Protein AF-0000000085151769 (afdb_homodimer)

Nearest PDB structures (foldseek):
  4fgs-assembly1_D  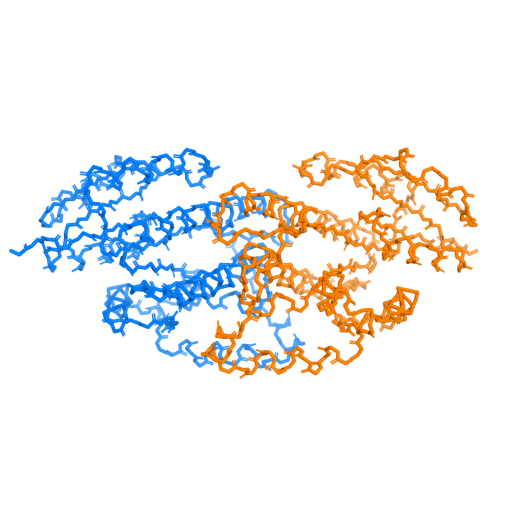TM=8.371E-01  e=8.911E-12  Rhizobium etli CFN 42
  1uls-assembly1_C  TM=8.482E-01  e=3.510E-11  Thermus thermophilus
  1uls-assembly2_F  TM=8.445E-01  e=2.912E-11  Thermus thermophilus
  4bms-assembly1_C  TM=8.336E-01  e=2.132E-11  Ralstonia sp. DSMZ 6428
  4fgs-assembly1_A  TM=8.106E-01  e=2.736E-11  Rhizobium etli CFN 42

Secondary structure (DSSP, 8-state):
-PPPEEEEESTTSHHHHHHHHHHHHTT-EEEEEES-GGGGHHHHHHSSS-EEEEE--TT-HHHHHHHHHHHHHHTT--SEEEE--------TT--HHHHHHHIIIIIIIHHHHHHHHHHHHHHHT-EEEEEEEEGGGGS--SSHHHHHHHHHHHHHHHHHHHHHHHHT-SEEEEEEEE---HHHHHTT-TTSS--HHHHHHHHHHHHHTT-SEEEESTHHHHHHHHHHHS-HHHHHTS---------/-PPPEEEEESTTSHHHHHHHHHHHHTT-EEEEEES-GGGGHHHHHHSSS-EEEEE--TT-HHHHHHHHHHHHHHTT--SEEEE--------TT--HHHHHHHIIIIIIIHHHHHHHHHHHHHHHT-EEEEEEEEGGGGS--SSHHHHHHHHHHHHHHHHHHHHHHHHT-SEEEEEEEE-S-HHHHHTT-TTSS--HHHHHHHHHHHHHTT-SEEEESTHHHHHHHHHHHS-HHHHHTS---------

Foldseek 3Di:
DDAAEEEEAACPDPLNLLLVQVCLVVQHAYEYEEQDQVSCVVSQVVGHHHYHYFYAPLLDLVVRLVRVVVVCVVVVHHAYYEYEWFDDDADQVPDVVLLVVRCSRLPVSLLSNVVSNLVVCVVVQAHEYEYEAALLCLDADRSGNNNVSRVNNLVSLVVSQVVCVVSVGHYFYAYEYEYCPVVCVLVVVVPPDPDSNVQSVQVVVCVVVRHRYHYPPPVVVVVSVCQNPDDPVVVVPDPPDDRPPPD/DDAAEEEEAACPDPLNLLLVQVCLVVQHAYEYEEQDQVVCVVSQVVGHHHYHYFYAPLLDLVVRLVRVVVVCVVVVHHAYYEYEWFDFDADQVPDVVLLVVRCSRLPVSLLSNVVSNLVVCVVVQAHEYEYEAALLCLDADRRGNNNVSRVNNLVSLVVSQVVCVVVVGHYFYAYEYEYCPVVCVLVVVVPPDDDSNVQSVQVVVCVVVRHRYHYPPPVVVVVSVCQNVDDPVVVVPDPPDDRPPPD

Structure (mmCIF, N/CA/C/O backbone):
data_AF-0000000085151769-model_v1
#
loop_
_entity.id
_entity.type
_entity.pdbx_description
1 polymer 'Short chain dehydrogenase family protein'
#
loop_
_atom_site.group_PDB
_atom_site.id
_atom_site.type_symbol
_atom_site.label_atom_id
_atom_site.label_alt_id
_atom_site.label_comp_id
_atom_site.label_asym_id
_atom_site.label_entity_id
_atom_site.label_seq_id
_atom_site.pdbx_PDB_ins_code
_atom_site.Cartn_x
_atom_site.Cartn_y
_atom_site.Cartn_z
_atom_site.occupancy
_atom_site.B_iso_or_equiv
_atom_site.auth_seq_id
_atom_site.auth_comp_id
_atom_site.auth_asym_id
_atom_site.auth_atom_id
_atom_site.pdbx_PDB_model_num
ATOM 1 N N . MET A 1 1 ? 2.775 38.281 17.109 1 45.44 1 MET A N 1
ATOM 2 C CA . MET A 1 1 ? 3.145 36.875 17.078 1 45.44 1 MET A CA 1
ATOM 3 C C . MET A 1 1 ? 2.615 36.219 15.812 1 45.44 1 MET A C 1
ATOM 5 O O . MET A 1 1 ? 1.512 36.5 15.359 1 45.44 1 MET A O 1
ATOM 9 N N . SER A 1 2 ? 3.465 35.719 14.891 1 67.25 2 SER A N 1
ATOM 10 C CA . SER A 1 2 ? 3.008 35.25 13.578 1 67.25 2 SER A CA 1
ATOM 11 C C . SER A 1 2 ? 1.945 34.188 13.719 1 67.25 2 SER A C 1
ATOM 13 O O . SER A 1 2 ? 2.01 33.344 14.625 1 67.25 2 SER A O 1
ATOM 15 N N . THR A 1 3 ? 0.781 34.344 13.156 1 88.62 3 THR A N 1
ATOM 16 C CA . THR A 1 3 ? -0.359 33.438 13.172 1 88.62 3 THR A CA 1
ATOM 17 C C . THR A 1 3 ? 0.033 32.094 12.625 1 88.62 3 THR A C 1
ATOM 19 O O . THR A 1 3 ? 0.742 31.984 11.625 1 88.62 3 THR A O 1
ATOM 22 N N . ALA A 1 4 ? -0.249 31.078 13.469 1 94.62 4 ALA A N 1
ATOM 23 C CA . ALA A 1 4 ? 0.002 29.719 13.008 1 94.62 4 ALA A CA 1
ATOM 24 C C . ALA A 1 4 ? -0.891 29.375 11.82 1 94.62 4 ALA A C 1
ATOM 26 O O . ALA A 1 4 ? -2.041 29.812 11.75 1 94.62 4 ALA A O 1
ATOM 27 N N . THR A 1 5 ? -0.357 28.688 10.828 1 98.19 5 THR A N 1
ATOM 28 C CA . THR A 1 5 ? -1.094 28.266 9.648 1 98.19 5 THR A CA 1
ATOM 29 C C . THR A 1 5 ? -1.241 26.75 9.617 1 98.19 5 THR A C 1
ATOM 31 O O . THR A 1 5 ? -0.276 26.016 9.859 1 98.19 5 THR A O 1
ATOM 34 N N . ALA A 1 6 ? -2.477 26.281 9.375 1 98.69 6 ALA A N 1
ATOM 35 C CA . ALA A 1 6 ? -2.752 24.859 9.188 1 98.69 6 ALA A CA 1
ATOM 36 C C . ALA A 1 6 ? -3.363 24.594 7.809 1 98.69 6 ALA A C 1
ATOM 38 O O . ALA A 1 6 ? -4.23 25.344 7.359 1 98.69 6 ALA A O 1
ATOM 39 N N . MET A 1 7 ? -2.859 23.609 7.129 1 98.81 7 MET A N 1
ATOM 40 C CA . MET A 1 7 ? -3.441 23.125 5.879 1 98.81 7 MET A CA 1
ATOM 41 C C . MET A 1 7 ? -4.203 21.828 6.098 1 98.81 7 MET A C 1
ATOM 43 O O . MET A 1 7 ? -3.746 20.953 6.836 1 98.81 7 MET A O 1
ATOM 47 N N . ILE A 1 8 ? -5.387 21.719 5.535 1 98.62 8 ILE A N 1
ATOM 48 C CA . ILE A 1 8 ? -6.148 20.469 5.555 1 98.62 8 ILE A CA 1
ATOM 49 C C . ILE A 1 8 ? -6.406 20 4.125 1 98.62 8 ILE A C 1
ATOM 51 O O . ILE A 1 8 ? -7.129 20.656 3.371 1 98.62 8 ILE A O 1
ATOM 55 N N . ILE A 1 9 ? -5.723 18.922 3.777 1 98.12 9 ILE A N 1
ATOM 56 C CA . ILE A 1 9 ? -5.902 18.281 2.482 1 98.12 9 ILE A CA 1
ATOM 57 C C . ILE A 1 9 ? -7.059 17.281 2.561 1 98.12 9 ILE A C 1
ATOM 59 O O . ILE A 1 9 ? -6.988 16.297 3.299 1 98.12 9 ILE A O 1
ATOM 63 N N . GLY A 1 10 ? -8.133 17.453 1.732 1 95.88 10 GLY A N 1
ATOM 64 C CA . GLY A 1 10 ? -9.359 16.703 1.899 1 95.88 10 GLY A CA 1
ATOM 65 C C . GLY A 1 10 ? -10.273 17.281 2.967 1 95.88 10 GLY A C 1
ATOM 66 O O . GLY A 1 10 ? -10.648 16.578 3.914 1 95.88 10 GLY A O 1
ATOM 67 N N . ALA A 1 11 ? -10.781 18.531 2.771 1 95.56 11 ALA A N 1
ATOM 68 C CA . ALA A 1 11 ? -11.461 19.281 3.814 1 95.56 11 ALA A CA 1
ATOM 69 C C . ALA A 1 11 ? -12.977 19.094 3.736 1 95.56 11 ALA A C 1
ATOM 71 O O . ALA A 1 11 ? -13.727 19.672 4.523 1 95.56 11 ALA A O 1
ATOM 72 N N . SER A 1 12 ? -13.422 18.219 2.867 1 92.56 12 SER A N 1
ATOM 73 C CA . SER A 1 12 ? -14.859 18.078 2.637 1 92.56 12 SER A CA 1
ATOM 74 C C . SER A 1 12 ? -15.5 17.156 3.668 1 92.56 12 SER A C 1
ATOM 76 O O . SER A 1 12 ? -16.719 17.203 3.865 1 92.56 12 SER A O 1
ATOM 78 N N . SER A 1 13 ? -14.695 16.328 4.316 1 91.25 13 SER A N 1
ATOM 79 C CA . SER A 1 13 ? -15.273 15.367 5.246 1 91.25 13 SER A CA 1
ATOM 80 C C . SER A 1 13 ? -15.758 16.047 6.52 1 91.25 13 SER A C 1
ATOM 82 O O . SER A 1 13 ? -15.273 17.125 6.879 1 91.25 13 SER A O 1
ATOM 84 N N . GLN A 1 14 ? -16.672 15.422 7.227 1 91.31 14 GLN A N 1
ATOM 85 C CA . GLN A 1 14 ? -17.188 15.945 8.492 1 91.31 14 GLN A CA 1
ATOM 86 C C . GLN A 1 14 ? -16.062 16.078 9.523 1 91.31 14 GLN A C 1
ATOM 88 O O . GLN A 1 14 ? -16.031 17.031 10.289 1 91.31 14 GLN A O 1
ATOM 93 N N . LEU A 1 15 ? -15.188 15.133 9.5 1 92.62 15 LEU A N 1
ATOM 94 C CA . LEU A 1 15 ? -14.07 15.18 10.438 1 92.62 15 LEU A CA 1
ATOM 95 C C . LEU A 1 15 ? -13.156 16.359 10.133 1 92.62 15 LEU A C 1
ATOM 97 O O . LEU A 1 15 ? -12.766 17.109 11.047 1 92.62 15 LEU A O 1
ATOM 101 N N . SER A 1 16 ? -12.875 16.562 8.891 1 96.62 16 SER A N 1
ATOM 102 C CA . SER A 1 16 ? -12.008 17.672 8.5 1 96.62 16 SER A CA 1
ATOM 103 C C . SER A 1 16 ? -12.633 19.016 8.859 1 96.62 16 SER A C 1
ATOM 105 O O . SER A 1 16 ? -11.93 19.938 9.297 1 96.62 16 SER A O 1
ATOM 107 N N . GLN A 1 17 ? -13.914 19.078 8.68 1 96.62 17 GLN A N 1
ATOM 108 C CA . GLN A 1 17 ? -14.594 20.328 9 1 96.62 17 GLN A CA 1
ATOM 109 C C . GLN A 1 17 ? -14.625 20.562 10.508 1 96.62 17 GLN A C 1
ATOM 111 O O . GLN A 1 17 ? -14.508 21.703 10.969 1 96.62 17 GLN A O 1
ATOM 116 N N . ALA A 1 18 ? -14.773 19.5 11.281 1 96.5 18 ALA A N 1
ATOM 117 C CA . ALA A 1 18 ? -14.703 19.609 12.742 1 96.5 18 ALA A CA 1
ATOM 118 C C . ALA A 1 18 ? -13.312 20.062 13.18 1 96.5 18 ALA A C 1
ATOM 120 O O . ALA A 1 18 ? -13.18 20.906 14.07 1 96.5 18 ALA A O 1
ATOM 121 N N . LEU A 1 19 ? -12.273 19.531 12.547 1 97.44 19 LEU A N 1
ATOM 122 C CA . LEU A 1 19 ? -10.898 19.938 12.82 1 97.44 19 LEU A CA 1
ATOM 123 C C . LEU A 1 19 ? -10.695 21.406 12.469 1 97.44 19 LEU A C 1
ATOM 125 O O . LEU A 1 19 ? -10.117 22.172 13.258 1 97.44 19 LEU A O 1
ATOM 129 N N . ALA A 1 20 ? -11.195 21.781 11.32 1 98.19 20 ALA A N 1
ATOM 130 C CA . ALA A 1 20 ? -11.078 23.156 10.859 1 98.19 20 ALA A CA 1
ATOM 131 C C . ALA A 1 20 ? -11.742 24.125 11.836 1 98.19 20 ALA A C 1
ATOM 133 O O . ALA A 1 20 ? -11.18 25.172 12.18 1 98.19 20 ALA A O 1
ATOM 134 N N . ARG A 1 21 ? -12.938 23.781 12.297 1 98.12 21 ARG A N 1
ATOM 135 C CA . ARG A 1 21 ? -13.672 24.625 13.242 1 98.12 21 ARG A CA 1
ATOM 136 C C . ARG A 1 21 ? -12.875 24.828 14.523 1 98.12 21 ARG A C 1
ATOM 138 O O . ARG A 1 21 ? -12.7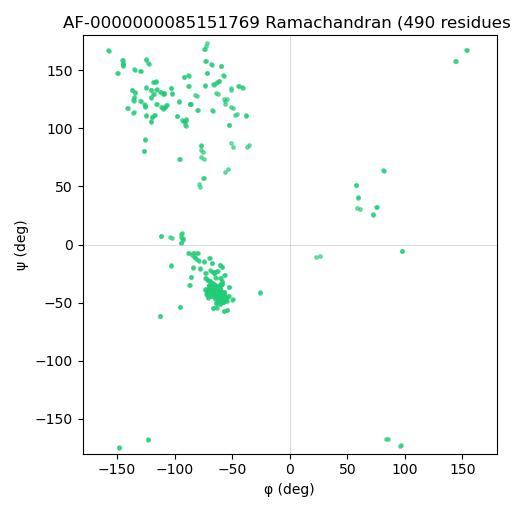66 25.969 15.008 1 98.12 21 ARG A O 1
ATOM 145 N N . GLN A 1 22 ? -12.344 23.797 15 1 98 22 GLN A N 1
ATOM 146 C CA . GLN A 1 22 ? -11.633 23.859 16.266 1 98 22 GLN A CA 1
ATOM 147 C C . GLN A 1 22 ? -10.32 24.625 16.125 1 98 22 GLN A C 1
ATOM 149 O O . GLN A 1 22 ? -9.953 25.406 17.016 1 98 22 GLN A O 1
ATOM 154 N N . LEU A 1 23 ? -9.617 24.453 15.039 1 98.12 23 LEU A N 1
ATOM 155 C CA . LEU A 1 23 ? -8.375 25.172 14.789 1 98.12 23 LEU A CA 1
ATOM 156 C C . LEU A 1 23 ? -8.641 26.656 14.578 1 98.12 23 LEU A C 1
ATOM 158 O O . LEU A 1 23 ? -7.906 27.516 15.086 1 98.12 23 LEU A O 1
ATOM 162 N N . SER A 1 24 ? -9.703 26.906 13.812 1 97.81 24 SER A N 1
ATOM 163 C CA . SER A 1 24 ? -10.094 28.297 13.57 1 97.81 24 SER A CA 1
ATOM 164 C C . SER A 1 24 ? -10.438 29.016 14.875 1 97.81 24 SER A C 1
ATOM 166 O O . SER A 1 24 ? -10.086 30.172 15.07 1 97.81 24 SER A O 1
ATOM 168 N N . ALA A 1 25 ? -11.094 28.312 15.742 1 96.69 25 ALA A N 1
ATOM 169 C CA . ALA A 1 25 ? -11.484 28.859 17.031 1 96.69 25 ALA A CA 1
ATOM 170 C C . ALA A 1 25 ? -10.258 29.219 17.875 1 96.69 25 ALA A C 1
ATOM 172 O O . ALA A 1 25 ? -10.328 30.078 18.75 1 96.69 25 ALA A O 1
ATOM 173 N N . GLN A 1 26 ? -9.164 28.609 17.578 1 95.81 26 GLN A N 1
ATOM 174 C CA . GLN A 1 26 ? -7.898 28.891 18.266 1 95.81 26 GLN A CA 1
ATOM 175 C C . GLN A 1 26 ? -7.082 29.938 17.516 1 95.81 26 GLN A C 1
ATOM 177 O O . GLN A 1 26 ? -5.887 30.094 17.766 1 95.81 26 GLN A O 1
ATOM 182 N N . GLN A 1 27 ? -7.684 30.562 16.516 1 95.69 27 GLN A N 1
ATOM 183 C CA . GLN A 1 27 ? -7.117 31.656 15.75 1 95.69 27 GLN A CA 1
ATOM 184 C C . GLN A 1 27 ? -6.004 31.172 14.828 1 95.69 27 GLN A C 1
ATOM 186 O O . GLN A 1 27 ? -5.02 31.891 14.602 1 95.69 27 GLN A O 1
ATOM 191 N N . VAL A 1 28 ? -6.047 29.938 14.438 1 97.12 28 VAL A N 1
ATOM 192 C CA . VAL A 1 28 ? -5.141 29.391 13.438 1 97.12 28 VAL A CA 1
ATOM 193 C C . VAL A 1 28 ? -5.648 29.734 12.039 1 97.12 28 VAL A C 1
ATOM 195 O O . VAL A 1 28 ? -6.836 29.578 11.75 1 97.12 28 VAL A O 1
ATOM 198 N N . SER A 1 29 ? -4.777 30.297 11.211 1 98.12 29 SER A N 1
ATOM 199 C CA . SER A 1 29 ? -5.133 30.516 9.805 1 98.12 29 SER A CA 1
ATOM 200 C C . SER A 1 29 ? -5.297 29.188 9.078 1 98.12 29 SER A C 1
ATOM 202 O O . SER A 1 29 ? -4.484 28.281 9.234 1 98.12 29 SER A O 1
ATOM 204 N N . LEU A 1 30 ? -6.371 29.094 8.211 1 98.56 30 LEU A N 1
ATOM 205 C CA . LEU A 1 30 ? -6.684 27.812 7.59 1 98.56 30 LEU A CA 1
ATOM 206 C C . LEU A 1 30 ? -6.52 27.875 6.074 1 98.56 30 LEU A C 1
ATOM 208 O O . LEU A 1 30 ? -6.922 28.859 5.453 1 98.56 30 LEU A O 1
ATOM 212 N N . VAL A 1 31 ? -5.852 26.891 5.539 1 98.75 31 VAL A N 1
ATOM 213 C CA . VAL A 1 31 ? -5.793 26.625 4.105 1 98.75 31 VAL A CA 1
ATOM 214 C C . VAL A 1 31 ? -6.426 25.266 3.799 1 98.75 31 VAL A C 1
ATOM 216 O O . VAL A 1 31 ? -5.852 24.219 4.117 1 98.75 31 VAL A O 1
ATOM 219 N N . LEU A 1 32 ? -7.586 25.297 3.123 1 98.62 32 LEU A N 1
ATOM 220 C CA . LEU A 1 32 ? -8.391 24.094 2.928 1 98.62 32 LEU A CA 1
ATOM 221 C C . LEU A 1 32 ? -8.352 23.641 1.47 1 98.62 32 LEU A C 1
ATOM 223 O O . LEU A 1 32 ? -8.531 24.453 0.561 1 98.62 32 LEU A O 1
ATOM 227 N N . PHE A 1 33 ? -8.086 22.391 1.271 1 98.56 33 PHE A N 1
ATOM 228 C CA . PHE A 1 33 ? -8.094 21.828 -0.069 1 98.56 33 PHE A CA 1
ATOM 229 C C . PHE A 1 33 ? -9.281 20.891 -0.251 1 98.56 33 PHE A C 1
ATOM 231 O O . PHE A 1 33 ? -9.492 19.984 0.56 1 98.56 33 PHE A O 1
ATOM 238 N N . VAL A 1 34 ? -10.047 21.062 -1.297 1 97.19 34 VAL A N 1
ATOM 239 C CA . VAL A 1 34 ? -11.18 20.203 -1.654 1 97.19 34 VAL A CA 1
ATOM 240 C C . VAL A 1 34 ? -11.281 20.094 -3.174 1 97.19 34 VAL A C 1
ATOM 242 O O . VAL A 1 34 ? -10.688 20.891 -3.902 1 97.19 34 VAL A O 1
ATOM 245 N N . ASN A 1 35 ? -11.953 19.047 -3.613 1 95.25 35 ASN A N 1
ATOM 246 C CA . ASN A 1 35 ? -12.117 18.844 -5.051 1 95.25 35 ASN A CA 1
ATOM 247 C C . ASN A 1 35 ? -12.766 20.062 -5.719 1 95.25 35 ASN A C 1
ATOM 249 O O . ASN A 1 35 ? -12.281 20.531 -6.75 1 95.25 35 ASN A O 1
ATOM 253 N N . ASP A 1 36 ? -13.859 20.516 -5.078 1 95.5 36 ASP A N 1
ATOM 254 C CA . ASP A 1 36 ? -14.594 21.688 -5.555 1 95.5 36 ASP A CA 1
ATOM 255 C C . ASP A 1 36 ? -14.625 22.797 -4.496 1 95.5 36 ASP A C 1
ATOM 257 O O . ASP A 1 36 ? -15.453 22.75 -3.586 1 95.5 36 ASP A O 1
ATOM 261 N N . PRO A 1 37 ? -13.836 23.812 -4.738 1 96.56 37 PRO A N 1
ATOM 262 C CA . PRO A 1 37 ? -13.75 24.859 -3.723 1 96.56 37 PRO A CA 1
ATOM 263 C C . PRO A 1 37 ? -15.094 25.516 -3.42 1 96.56 37 PRO A C 1
ATOM 265 O O . PRO A 1 37 ? -15.359 25.891 -2.277 1 96.56 37 PRO A O 1
ATOM 268 N N . GLU A 1 38 ? -15.961 25.609 -4.332 1 96.56 38 GLU A N 1
ATOM 269 C CA . GLU A 1 38 ? -17.25 26.266 -4.141 1 96.56 38 GLU A CA 1
ATOM 270 C C . GLU A 1 38 ? -18.109 25.5 -3.133 1 96.56 38 GLU A C 1
ATOM 272 O O . GLU A 1 38 ? -18.969 26.078 -2.477 1 96.56 38 GLU A O 1
ATOM 277 N N . SER A 1 39 ? -17.844 24.219 -3 1 95.12 39 SER A N 1
ATOM 278 C CA . SER A 1 39 ? -18.625 23.375 -2.092 1 95.12 39 SER A CA 1
ATOM 279 C C . SER A 1 39 ? -18.375 23.766 -0.637 1 95.12 39 SER A C 1
ATOM 281 O O . SER A 1 39 ? -19.172 23.422 0.243 1 95.12 39 SER A O 1
ATOM 283 N N . LEU A 1 40 ? -17.312 24.531 -0.287 1 96.56 40 LEU A N 1
ATOM 284 C CA . LEU A 1 40 ? -16.984 24.875 1.091 1 96.56 40 LEU A CA 1
ATOM 285 C C . LEU A 1 40 ? -17.188 26.375 1.345 1 96.56 40 LEU A C 1
ATOM 287 O O . LEU A 1 40 ? -16.797 26.891 2.391 1 96.56 40 LEU A O 1
ATOM 291 N N . ASN A 1 41 ? -17.75 27.094 0.4 1 95.56 41 ASN A N 1
ATOM 292 C CA . ASN A 1 41 ? -17.906 28.547 0.515 1 95.56 41 ASN A CA 1
ATOM 293 C C . ASN A 1 41 ? -18.625 28.922 1.801 1 95.56 41 ASN A C 1
ATOM 295 O O . ASN A 1 41 ? -18.109 29.734 2.588 1 95.56 41 ASN A O 1
ATOM 299 N N . GLU A 1 42 ? -19.797 28.391 1.982 1 96.31 42 GLU A N 1
ATOM 300 C CA . GLU A 1 42 ? -20.578 28.719 3.17 1 96.31 42 GLU A CA 1
ATOM 301 C C . GLU A 1 42 ? -19.828 28.344 4.445 1 96.31 42 GLU A C 1
ATOM 303 O O . GLU A 1 42 ? -19.797 29.125 5.402 1 96.31 42 GLU A O 1
ATOM 308 N N . PHE A 1 43 ? -19.266 27.188 4.422 1 97.44 43 PHE A N 1
ATOM 309 C CA . PHE A 1 43 ? -18.531 26.703 5.586 1 97.44 43 PHE A CA 1
ATOM 310 C C . PHE A 1 43 ? -17.344 27.609 5.895 1 97.44 43 PHE A C 1
ATOM 312 O O . PHE A 1 43 ? -17.156 28.031 7.039 1 97.44 43 PHE A O 1
ATOM 319 N N . SER A 1 44 ? -16.562 27.922 4.859 1 97.69 44 SER A N 1
ATOM 320 C CA . SER A 1 44 ? -15.367 28.734 5.055 1 97.69 44 SER A CA 1
ATOM 321 C C . SER A 1 44 ? -15.727 30.109 5.582 1 97.69 44 SER A C 1
ATOM 323 O O . SER A 1 44 ? -15 30.672 6.406 1 97.69 44 SER A O 1
ATOM 325 N N . GLN A 1 45 ? -16.812 30.703 5.199 1 96.94 45 GLN A N 1
ATOM 326 C CA . GLN A 1 45 ? -17.25 32.031 5.613 1 96.94 45 GLN A CA 1
ATOM 327 C C . GLN A 1 45 ? -17.75 32.031 7.055 1 96.94 45 GLN A C 1
ATOM 329 O O . GLN A 1 45 ? -17.75 33.062 7.727 1 96.94 45 GLN A O 1
ATOM 334 N N . SER A 1 46 ? -18.172 30.844 7.449 1 97.56 46 SER A N 1
ATOM 335 C CA . SER A 1 46 ? -18.734 30.734 8.797 1 97.56 46 SER A CA 1
ATOM 336 C C . SER A 1 46 ? -17.625 30.656 9.844 1 97.56 46 SER A C 1
ATOM 338 O O . SER A 1 46 ? -17.875 30.812 11.039 1 97.56 46 SER A O 1
ATOM 340 N N . LEU A 1 47 ? -16.391 30.422 9.469 1 97.88 47 LEU A N 1
ATOM 341 C CA . LEU A 1 47 ? -15.281 30.25 10.398 1 97.88 47 LEU A CA 1
ATOM 342 C C . LEU A 1 47 ? -14.641 31.578 10.734 1 97.88 47 LEU A C 1
ATOM 344 O O . LEU A 1 47 ? -14.492 32.438 9.859 1 97.88 47 LEU A O 1
ATOM 348 N N . PRO A 1 48 ? -14.328 31.812 12.008 1 96.62 48 PRO A N 1
ATOM 349 C CA . PRO A 1 48 ? -13.555 33.031 12.336 1 96.62 48 PRO A CA 1
ATOM 350 C C . PRO A 1 48 ? -12.125 32.969 11.805 1 96.62 48 PRO A C 1
ATOM 352 O O . PRO A 1 48 ? -11.57 31.875 11.625 1 96.62 48 PRO A O 1
ATOM 355 N N . GLY A 1 49 ? -11.508 34.094 11.578 1 94.75 49 GLY A N 1
ATOM 356 C CA . GLY A 1 49 ? -10.117 34.188 11.156 1 94.75 49 GLY A CA 1
ATOM 357 C C . GLY A 1 49 ? -9.938 34.031 9.656 1 94.75 49 GLY A C 1
ATOM 358 O O . GLY A 1 49 ? -10.898 34.125 8.898 1 94.75 49 GLY A O 1
ATOM 359 N N . GLU A 1 50 ? -8.727 33.844 9.188 1 96.38 50 GLU A N 1
ATOM 360 C CA . GLU A 1 50 ? -8.383 33.75 7.773 1 96.38 50 GLU A CA 1
ATOM 361 C C . GLU A 1 50 ? -8.555 32.312 7.266 1 96.38 50 GLU A C 1
ATOM 363 O O . GLU A 1 50 ? -7.945 31.375 7.797 1 96.38 50 GLU A O 1
ATOM 368 N N . VAL A 1 51 ? -9.414 32.156 6.273 1 98.12 51 VAL A N 1
ATOM 369 C CA . VAL A 1 51 ? -9.648 30.859 5.66 1 98.12 51 VAL A CA 1
ATOM 370 C C . VAL A 1 51 ? -9.531 30.984 4.141 1 98.12 51 VAL A C 1
ATOM 372 O O . VAL A 1 51 ? -10.18 31.828 3.527 1 98.12 51 VAL A O 1
ATOM 375 N N . SER A 1 52 ? -8.68 30.219 3.559 1 98.31 52 SER A N 1
ATOM 376 C CA . SER A 1 52 ? -8.555 30.109 2.107 1 98.31 52 SER A CA 1
ATOM 377 C C . SER A 1 52 ? -8.906 28.703 1.628 1 98.31 52 SER A C 1
ATOM 379 O O . SER A 1 52 ? -8.57 27.719 2.289 1 98.31 52 SER A O 1
ATOM 381 N N . VAL A 1 53 ? -9.602 28.609 0.505 1 98.5 53 VAL A N 1
ATOM 382 C CA . VAL A 1 53 ? -10.008 27.328 -0.059 1 98.5 53 VAL A CA 1
ATOM 383 C C . VAL A 1 53 ? -9.375 27.156 -1.439 1 98.5 53 VAL A C 1
ATOM 385 O O . VAL A 1 53 ? -9.422 28.062 -2.27 1 98.5 53 VAL A O 1
ATOM 388 N N . TYR A 1 54 ? -8.75 26.062 -1.677 1 98.38 54 TYR A N 1
ATOM 389 C CA . TYR A 1 54 ? -8.062 25.734 -2.918 1 98.38 54 TYR A CA 1
ATOM 390 C C . TYR A 1 54 ? -8.602 24.453 -3.531 1 98.38 54 TYR A C 1
ATOM 392 O O . TYR A 1 54 ? -9.164 23.609 -2.824 1 98.38 54 TYR A O 1
ATOM 400 N N . PRO A 1 55 ? -8.445 24.328 -4.867 1 98 55 PRO A N 1
ATOM 401 C CA . PRO A 1 55 ? -8.797 23.047 -5.492 1 98 55 PRO A CA 1
ATOM 402 C C . PRO A 1 55 ? -7.801 21.938 -5.16 1 98 55 PRO A C 1
ATOM 404 O O . PRO A 1 55 ? -6.617 22.203 -4.941 1 98 55 PRO A O 1
ATOM 407 N N . LEU A 1 56 ? -8.297 20.734 -5.074 1 97.25 56 LEU A N 1
ATOM 408 C CA . LEU A 1 56 ? -7.492 19.547 -4.844 1 97.25 56 LEU A CA 1
ATOM 409 C C . LEU A 1 56 ? -7.738 18.5 -5.938 1 97.25 56 LEU A C 1
ATOM 411 O O . LEU A 1 56 ? -8.836 17.953 -6.035 1 97.25 56 LEU A O 1
ATOM 415 N N . ALA A 1 57 ? -6.75 18.266 -6.75 1 97.38 57 ALA A N 1
ATOM 416 C CA . ALA A 1 57 ? -6.809 17.188 -7.73 1 97.38 57 ALA A CA 1
ATOM 417 C C . ALA A 1 57 ? -6.125 15.93 -7.203 1 97.38 57 ALA A C 1
ATOM 419 O O . ALA A 1 57 ? -5.086 15.523 -7.719 1 97.38 57 ALA A O 1
ATOM 420 N N . ILE A 1 58 ? -6.762 15.242 -6.273 1 96.81 58 ILE A N 1
ATOM 421 C CA . ILE A 1 58 ? -6.156 14.141 -5.535 1 96.81 58 ILE A CA 1
ATOM 422 C C . ILE A 1 58 ? -5.848 12.992 -6.488 1 96.81 58 ILE A C 1
ATOM 424 O O . ILE A 1 58 ? -4.957 12.172 -6.223 1 96.81 58 ILE A O 1
ATOM 428 N N . ASP A 1 59 ? -6.547 12.898 -7.652 1 95.94 59 ASP A N 1
ATOM 429 C CA . ASP A 1 59 ? -6.375 11.797 -8.602 1 95.94 59 ASP A CA 1
ATOM 430 C C . ASP A 1 59 ? -5.375 12.172 -9.695 1 95.94 59 ASP A C 1
ATOM 432 O O . ASP A 1 59 ? -5.168 11.406 -10.641 1 95.94 59 ASP A O 1
ATOM 436 N N . GLN A 1 60 ? -4.844 13.32 -9.609 1 97.62 60 GLN A N 1
ATOM 437 C CA . GLN A 1 60 ? -3.832 13.812 -10.531 1 97.62 60 GLN A CA 1
ATOM 438 C C . GLN A 1 60 ? -2.588 14.289 -9.781 1 97.62 60 GLN A C 1
ATOM 440 O O . GLN A 1 60 ? -2.445 15.477 -9.492 1 97.62 60 GLN A O 1
ATOM 445 N N . PRO A 1 61 ? -1.643 13.398 -9.578 1 97.69 61 PRO A N 1
ATOM 446 C CA . PRO A 1 61 ? -0.524 13.664 -8.672 1 97.69 61 PRO A CA 1
ATOM 447 C C . PRO A 1 61 ? 0.276 14.906 -9.062 1 97.69 61 PRO A C 1
ATOM 449 O O . PRO A 1 61 ? 0.633 15.711 -8.203 1 97.69 61 PRO A O 1
ATOM 452 N N . ASP A 1 62 ? 0.542 15.078 -10.367 1 97.5 62 ASP A N 1
ATOM 453 C CA . ASP A 1 62 ? 1.35 16.219 -10.781 1 97.5 62 ASP A CA 1
ATOM 454 C C . ASP A 1 62 ? 0.596 17.531 -10.57 1 97.5 62 ASP A C 1
ATOM 456 O O . ASP A 1 62 ? 1.176 18.531 -10.117 1 97.5 62 ASP A O 1
ATOM 460 N N . THR A 1 63 ? -0.648 17.562 -10.883 1 98.19 63 THR A N 1
ATOM 461 C CA . THR A 1 63 ? -1.49 18.719 -10.641 1 98.19 63 THR A CA 1
ATOM 462 C C . THR A 1 63 ? -1.589 19.016 -9.148 1 98.19 63 THR A C 1
ATOM 464 O O . THR A 1 63 ? -1.483 20.172 -8.727 1 98.19 63 THR A O 1
ATOM 467 N N . LEU A 1 64 ? -1.769 17.984 -8.367 1 98.12 64 LEU A N 1
ATOM 468 C CA . LEU A 1 64 ? -1.85 18.078 -6.918 1 98.12 64 LEU A CA 1
ATOM 469 C C . LEU A 1 64 ? -0.598 18.734 -6.344 1 98.12 64 LEU A C 1
ATOM 471 O O . LEU A 1 64 ? -0.693 19.641 -5.512 1 98.12 64 LEU A O 1
ATOM 475 N N . ILE A 1 65 ? 0.551 18.297 -6.781 1 98.5 65 ILE A N 1
ATOM 476 C CA . ILE A 1 65 ? 1.828 18.797 -6.297 1 98.5 65 ILE A CA 1
ATOM 477 C C . ILE A 1 65 ? 1.947 20.297 -6.625 1 98.5 65 ILE A C 1
ATOM 479 O O . ILE A 1 65 ? 2.367 21.094 -5.781 1 98.5 65 ILE A O 1
ATOM 483 N N . THR A 1 66 ? 1.518 20.625 -7.805 1 98.5 66 THR A N 1
ATOM 484 C CA . THR A 1 66 ? 1.534 22.031 -8.211 1 98.5 66 THR A CA 1
ATOM 485 C C . THR A 1 66 ? 0.605 22.859 -7.332 1 98.5 66 THR A C 1
ATOM 487 O O . THR A 1 66 ? 0.961 23.969 -6.914 1 98.5 66 THR A O 1
ATOM 490 N N . GLN A 1 67 ? -0.561 22.359 -7.051 1 98.56 67 GLN A N 1
ATOM 491 C CA . GLN A 1 67 ? -1.533 23.047 -6.207 1 98.56 67 GLN A CA 1
ATOM 492 C C . GLN A 1 67 ? -0.981 23.281 -4.801 1 98.56 67 GLN A C 1
ATOM 494 O O . GLN A 1 67 ? -1.119 24.359 -4.242 1 98.56 67 GLN A O 1
ATOM 499 N N . LEU A 1 68 ? -0.333 22.281 -4.207 1 98.69 68 LEU A N 1
ATOM 500 C CA . LEU A 1 68 ? 0.239 22.375 -2.869 1 98.69 68 LEU A CA 1
ATOM 501 C C . LEU A 1 68 ? 1.377 23.391 -2.828 1 98.69 68 LEU A C 1
ATOM 503 O O . LEU A 1 68 ? 1.45 24.203 -1.911 1 98.69 68 LEU A O 1
ATOM 507 N N . ASN A 1 69 ? 2.211 23.344 -3.865 1 98.69 69 ASN A N 1
ATOM 508 C CA . ASN A 1 69 ? 3.322 24.281 -3.93 1 98.69 69 ASN A CA 1
ATOM 509 C C . ASN A 1 69 ? 2.828 25.719 -4.043 1 98.69 69 ASN A C 1
ATOM 511 O O . ASN A 1 69 ? 3.375 26.625 -3.4 1 98.69 69 ASN A O 1
ATOM 515 N N . THR A 1 70 ? 1.869 25.891 -4.84 1 98.44 70 THR A N 1
ATOM 516 C CA . THR A 1 70 ? 1.31 27.219 -5.035 1 98.44 70 THR A CA 1
ATOM 517 C C . THR A 1 70 ? 0.753 27.781 -3.725 1 98.44 70 THR A C 1
ATOM 519 O O . THR A 1 70 ? 1.069 28.906 -3.332 1 98.44 70 THR A O 1
ATOM 522 N N . ALA A 1 71 ? -0.064 27.031 -3.049 1 98.62 71 ALA A N 1
ATOM 523 C CA . ALA A 1 71 ? -0.646 27.453 -1.78 1 98.62 71 ALA A CA 1
ATOM 524 C C . ALA A 1 71 ? 0.438 27.672 -0.728 1 98.62 71 ALA A C 1
ATOM 526 O O . ALA A 1 71 ? 0.376 28.641 0.04 1 98.62 71 ALA A O 1
ATOM 527 N N . TRP A 1 72 ? 1.417 26.719 -0.678 1 98.69 72 TRP A N 1
ATOM 528 C CA . TRP A 1 72 ? 2.52 26.812 0.274 1 98.69 72 TRP A CA 1
ATOM 529 C C . TRP A 1 72 ? 3.244 28.156 0.132 1 98.69 72 TRP A C 1
ATOM 531 O O . TRP A 1 72 ? 3.514 28.828 1.128 1 98.69 72 TRP A O 1
ATOM 541 N N . THR 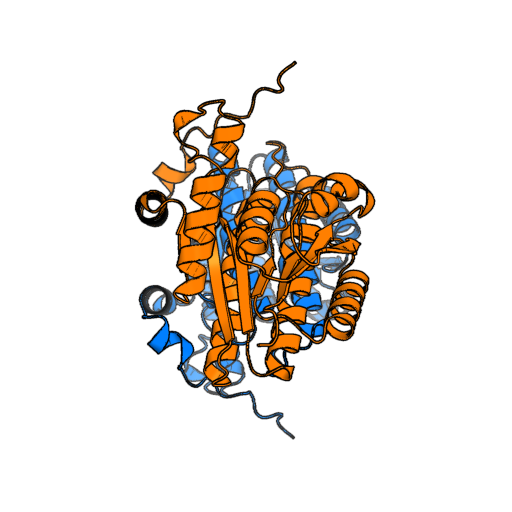A 1 73 ? 3.516 28.516 -1.143 1 98.25 73 THR A N 1
ATOM 542 C CA . THR A 1 73 ? 4.211 29.766 -1.434 1 98.25 73 THR A CA 1
ATOM 543 C C . THR A 1 73 ? 3.35 30.969 -1.055 1 98.25 73 THR A C 1
ATOM 545 O O . THR A 1 73 ? 3.826 31.891 -0.4 1 98.25 73 THR A O 1
ATOM 548 N N . LYS A 1 74 ? 2.143 30.938 -1.353 1 98.12 74 LYS A N 1
ATOM 549 C CA . LYS A 1 74 ? 1.232 32.031 -1.115 1 98.12 74 LYS A CA 1
ATOM 550 C C . LYS A 1 74 ? 1.057 32.312 0.379 1 98.12 74 LYS A C 1
ATOM 552 O O . LYS A 1 74 ? 0.914 33.469 0.803 1 98.12 74 LYS A O 1
ATOM 557 N N . HIS A 1 75 ? 1.065 31.312 1.183 1 98 75 HIS A N 1
ATOM 558 C CA . HIS A 1 75 ? 0.782 31.438 2.607 1 98 75 HIS A CA 1
ATOM 559 C C . HIS A 1 75 ? 2.064 31.391 3.432 1 98 75 HIS A C 1
ATOM 561 O O . HIS A 1 75 ? 2.016 31.375 4.664 1 98 75 HIS A O 1
ATOM 567 N N . ASN A 1 76 ? 3.203 31.359 2.783 1 97.19 76 ASN A N 1
ATOM 568 C CA . ASN A 1 76 ? 4.523 31.359 3.404 1 97.19 76 ASN A CA 1
ATOM 569 C C . ASN A 1 76 ? 4.715 30.156 4.328 1 97.19 76 ASN A C 1
ATOM 571 O O . ASN A 1 76 ? 5.18 30.312 5.461 1 97.19 76 ASN A O 1
ATOM 575 N N . GLY A 1 77 ? 4.215 29 3.887 1 97.75 77 GLY A N 1
ATOM 576 C CA . GLY A 1 77 ? 4.414 27.75 4.609 1 97.75 77 GLY A CA 1
ATOM 577 C C . GLY A 1 77 ? 3.256 27.391 5.52 1 97.75 77 GLY A C 1
ATOM 578 O O . GLY A 1 77 ? 2.184 28 5.438 1 97.75 77 GLY A O 1
ATOM 579 N N . ALA A 1 78 ? 3.428 26.359 6.301 1 98.38 78 ALA A N 1
ATOM 580 C CA . ALA A 1 78 ? 2.443 25.891 7.273 1 98.38 78 ALA A CA 1
ATOM 581 C C . ALA A 1 78 ? 3.123 25.234 8.477 1 98.38 78 ALA A C 1
ATOM 583 O O . ALA A 1 78 ? 4.195 24.641 8.344 1 98.38 78 ALA A O 1
ATOM 584 N N . HIS A 1 79 ? 2.49 25.391 9.594 1 98.06 79 HIS A N 1
ATOM 585 C CA . HIS A 1 79 ? 2.969 24.75 10.812 1 98.06 79 HIS A CA 1
ATOM 586 C C . HIS A 1 79 ? 2.424 23.328 10.953 1 98.06 79 HIS A C 1
ATOM 588 O O . HIS A 1 79 ? 3.098 22.453 11.492 1 98.06 79 HIS A O 1
ATOM 594 N N . LEU A 1 80 ? 1.219 23.109 10.516 1 98.56 80 LEU A N 1
ATOM 595 C CA . LEU A 1 80 ? 0.499 21.844 10.594 1 98.56 80 LEU A CA 1
ATOM 596 C C . LEU A 1 80 ? -0.188 21.531 9.266 1 98.56 80 LEU A C 1
ATOM 598 O O . LEU A 1 80 ? -0.853 22.391 8.688 1 98.56 80 LEU A O 1
ATOM 602 N N . VAL A 1 81 ? 0.064 20.375 8.75 1 98.81 81 VAL A N 1
ATOM 603 C CA . VAL A 1 81 ? -0.683 19.875 7.602 1 98.81 81 VAL A CA 1
ATOM 604 C C . VAL A 1 81 ? -1.374 18.562 7.965 1 98.81 81 VAL A C 1
ATOM 606 O O . VAL A 1 81 ? -0.743 17.641 8.5 1 98.81 81 VAL A O 1
ATOM 609 N N . ILE A 1 82 ? -2.674 18.484 7.75 1 98.56 82 ILE A N 1
ATOM 610 C CA . ILE A 1 82 ? -3.465 17.281 7.965 1 98.56 82 ILE A CA 1
ATOM 611 C C . ILE A 1 82 ? -3.955 16.734 6.625 1 98.56 82 ILE A C 1
ATOM 613 O O . ILE A 1 82 ? -4.637 17.438 5.875 1 98.56 82 ILE A O 1
ATOM 617 N N . VAL A 1 83 ? -3.545 15.555 6.305 1 98.31 83 VAL A N 1
ATOM 618 C CA . VAL A 1 83 ? -3.994 14.875 5.094 1 98.31 83 VAL A CA 1
ATOM 619 C C . VAL A 1 83 ? -5.121 13.898 5.438 1 98.31 83 VAL A C 1
ATOM 621 O O . VAL A 1 83 ? -4.906 12.922 6.152 1 98.31 83 VAL A O 1
ATOM 624 N N . ASN A 1 84 ? -6.285 14.211 5.016 1 96.38 84 ASN A N 1
ATOM 625 C CA . ASN A 1 84 ? -7.465 13.367 5.184 1 96.38 84 ASN A CA 1
ATOM 626 C C . ASN A 1 84 ? -8.172 13.117 3.855 1 96.38 84 ASN A C 1
ATOM 628 O O . ASN A 1 84 ? -9.156 13.781 3.535 1 96.38 84 ASN A O 1
ATOM 632 N N . THR A 1 85 ? -7.602 12.188 3.166 1 91.56 85 THR A N 1
ATOM 633 C CA . THR A 1 85 ? -8.117 11.789 1.861 1 91.56 85 THR A CA 1
ATOM 634 C C . THR A 1 85 ? -8.391 10.289 1.823 1 91.56 85 THR A C 1
ATOM 636 O O . THR A 1 85 ? -7.977 9.555 2.723 1 91.56 85 THR A O 1
ATOM 639 N N . GLY A 1 86 ? -9.242 9.93 0.872 1 90.44 86 GLY A N 1
ATOM 640 C CA . GLY A 1 86 ? -9.438 8.5 0.685 1 90.44 86 GLY A CA 1
ATOM 641 C C . GLY A 1 86 ? -10.867 8.141 0.316 1 90.44 86 GLY A C 1
ATOM 642 O O . GLY A 1 86 ? -11.789 8.93 0.534 1 90.44 86 GLY A O 1
ATOM 643 N N . VAL A 1 87 ? -10.969 7.035 -0.257 1 90.81 87 VAL A N 1
ATOM 644 C CA . VAL A 1 87 ? -12.258 6.457 -0.607 1 90.81 87 VAL A CA 1
ATOM 645 C C . VAL A 1 87 ? -12.336 5.016 -0.107 1 90.81 87 VAL A C 1
ATOM 647 O O . VAL A 1 87 ? -11.305 4.375 0.111 1 90.81 87 VAL A O 1
ATOM 650 N N . ASN A 1 88 ? -13.5 4.621 0.198 1 90.06 88 ASN A N 1
ATOM 651 C CA . ASN A 1 88 ? -13.797 3.26 0.634 1 90.06 88 ASN A CA 1
ATOM 652 C C . ASN A 1 88 ? -15.055 2.713 -0.046 1 90.06 88 ASN A C 1
ATOM 654 O O . ASN A 1 88 ? -16.141 3.277 0.102 1 90.06 88 ASN A O 1
ATOM 658 N N . ASP A 1 89 ? -14.875 1.742 -0.865 1 88.5 89 ASP A N 1
ATOM 659 C CA . ASP A 1 89 ? -15.977 1.039 -1.509 1 88.5 89 ASP A CA 1
ATOM 660 C C . ASP A 1 89 ? -15.781 -0.473 -1.448 1 88.5 89 ASP A C 1
ATOM 662 O O . ASP A 1 89 ? -14.648 -0.95 -1.345 1 88.5 89 ASP A O 1
ATOM 666 N N . TYR A 1 90 ? -16.875 -1.178 -1.424 1 88.19 90 TYR A N 1
ATOM 667 C CA . TYR A 1 90 ? -16.812 -2.633 -1.35 1 88.19 90 TYR A CA 1
ATOM 668 C C . TYR A 1 90 ? -17.812 -3.281 -2.293 1 88.19 90 TYR A C 1
ATOM 670 O O . TYR A 1 90 ? -18.953 -2.834 -2.393 1 88.19 90 TYR A O 1
ATOM 678 N N . ASP A 1 91 ? -17.406 -4.195 -3 1 92.5 91 ASP A N 1
ATOM 679 C CA . ASP A 1 91 ? -18.188 -5.113 -3.822 1 92.5 91 ASP A CA 1
ATOM 680 C C . ASP A 1 91 ? -17.625 -6.531 -3.756 1 92.5 91 ASP A C 1
ATOM 682 O O . ASP A 1 91 ? -16.469 -6.762 -4.109 1 92.5 91 ASP A O 1
ATOM 686 N N . PRO A 1 92 ? -18.438 -7.461 -3.232 1 89.56 92 PRO A N 1
ATOM 687 C CA . PRO A 1 92 ? -17.922 -8.82 -3.029 1 89.56 92 PRO A CA 1
ATOM 688 C C . PRO A 1 92 ? -17.438 -9.469 -4.324 1 89.56 92 PRO A C 1
ATOM 690 O O . PRO A 1 92 ? -16.734 -10.477 -4.285 1 89.56 92 PRO A O 1
ATOM 693 N N . SER A 1 93 ? -17.906 -8.93 -5.48 1 94.19 93 SER A N 1
ATOM 694 C CA . SER A 1 93 ? -17.469 -9.492 -6.754 1 94.19 93 SER A CA 1
ATOM 695 C C . SER A 1 93 ? -16.078 -8.984 -7.129 1 94.19 93 SER A C 1
ATOM 697 O O . SER A 1 93 ? -15.5 -9.422 -8.125 1 94.19 93 SER A O 1
ATOM 699 N N . LEU A 1 94 ? -15.508 -8.008 -6.359 1 95.88 94 LEU A N 1
ATOM 700 C CA . LEU A 1 94 ? -14.164 -7.469 -6.469 1 95.88 94 LEU A CA 1
ATOM 701 C C . LEU A 1 94 ? -13.914 -6.902 -7.863 1 95.88 94 LEU A C 1
ATOM 703 O O . LEU A 1 94 ? -12.898 -7.223 -8.492 1 95.88 94 LEU A O 1
ATOM 707 N N . PRO A 1 95 ? -14.812 -6.055 -8.328 1 97.19 95 PRO A N 1
ATOM 708 C CA . PRO A 1 95 ? -14.523 -5.426 -9.617 1 97.19 95 PRO A CA 1
ATOM 709 C C . PRO A 1 95 ? -13.25 -4.586 -9.594 1 97.19 95 PRO A C 1
ATOM 711 O O . PRO A 1 95 ? -13.008 -3.848 -8.633 1 97.19 95 PRO A O 1
ATOM 714 N N . TRP A 1 96 ? -12.453 -4.641 -10.688 1 97.81 96 TRP A N 1
ATOM 715 C CA . TRP A 1 96 ? -11.156 -3.965 -10.758 1 97.81 96 TRP A CA 1
ATOM 716 C C . TRP A 1 96 ? -11.32 -2.461 -10.57 1 97.81 96 TRP A C 1
ATOM 718 O O . TRP A 1 96 ? -10.469 -1.808 -9.969 1 97.81 96 TRP A O 1
ATOM 728 N N . ALA A 1 97 ? -12.367 -1.927 -11.039 1 97.5 97 ALA A N 1
ATOM 729 C CA . ALA A 1 97 ? -12.586 -0.483 -11.016 1 97.5 97 ALA A CA 1
ATOM 730 C C . ALA A 1 97 ? -12.547 0.051 -9.586 1 97.5 97 ALA A C 1
ATOM 732 O O . ALA A 1 97 ? -12.094 1.173 -9.352 1 97.5 97 ALA A O 1
ATOM 733 N N . ILE A 1 98 ? -13.008 -0.736 -8.617 1 97.06 98 ILE A N 1
ATOM 734 C CA . ILE A 1 98 ? -13.031 -0.323 -7.215 1 97.06 98 ILE A CA 1
ATOM 735 C C . ILE A 1 98 ? -11.609 -0.287 -6.664 1 97.06 98 ILE A C 1
ATOM 737 O O . ILE A 1 98 ? -11.211 0.689 -6.027 1 97.06 98 ILE A O 1
ATOM 741 N N . ASP A 1 99 ? -10.828 -1.341 -6.961 1 98.06 99 ASP A N 1
ATOM 742 C CA . ASP A 1 99 ? -9.438 -1.374 -6.523 1 98.06 99 ASP A CA 1
ATOM 743 C C . ASP A 1 99 ? -8.633 -0.247 -7.168 1 98.06 99 ASP A C 1
ATOM 745 O O . ASP A 1 99 ? -7.848 0.424 -6.496 1 98.06 99 ASP A O 1
ATOM 749 N N . LYS A 1 100 ? -8.875 -0.103 -8.445 1 98.06 100 LYS A N 1
ATOM 750 C CA . LYS A 1 100 ? -8.156 0.927 -9.188 1 98.06 100 LYS A CA 1
ATOM 751 C C . LYS A 1 100 ? -8.383 2.307 -8.578 1 98.06 100 LYS A C 1
ATOM 753 O O . LYS A 1 100 ? -7.426 3.049 -8.344 1 98.06 100 LYS A O 1
ATOM 758 N N . LEU A 1 101 ? -9.57 2.615 -8.273 1 97.19 101 LEU A N 1
ATOM 759 C CA . LEU A 1 101 ? -9.898 3.914 -7.699 1 97.19 101 LEU A CA 1
ATOM 760 C C . LEU A 1 101 ? -9.273 4.074 -6.32 1 97.19 101 LEU A C 1
ATOM 762 O O . LEU A 1 101 ? -8.719 5.129 -6.004 1 97.19 101 LEU A O 1
ATOM 766 N N . ALA A 1 102 ? -9.367 3.078 -5.508 1 97.25 102 ALA A N 1
ATOM 767 C CA . ALA A 1 102 ? -8.766 3.115 -4.176 1 97.25 102 ALA A CA 1
ATOM 768 C C . ALA A 1 102 ? -7.262 3.367 -4.254 1 97.25 102 ALA A C 1
ATOM 770 O O . ALA A 1 102 ? -6.715 4.145 -3.471 1 97.25 102 ALA A O 1
ATOM 771 N N . ILE A 1 103 ? -6.605 2.73 -5.219 1 98.44 103 ILE A N 1
ATOM 772 C CA . ILE A 1 103 ? -5.16 2.865 -5.348 1 98.44 103 ILE A CA 1
ATOM 773 C C . ILE A 1 103 ? -4.816 4.262 -5.863 1 98.44 103 ILE A C 1
ATOM 775 O O . ILE A 1 103 ? -3.863 4.887 -5.391 1 98.44 103 ILE A O 1
ATOM 779 N N . GLU A 1 104 ? -5.578 4.754 -6.797 1 98.06 104 GLU A N 1
ATOM 780 C CA . GLU A 1 104 ? -5.344 6.082 -7.363 1 98.06 104 GLU A CA 1
ATOM 781 C C . GLU A 1 104 ? -5.441 7.164 -6.293 1 98.06 104 GLU A C 1
ATOM 783 O O . GLU A 1 104 ? -4.625 8.086 -6.258 1 98.06 104 GLU A O 1
ATOM 788 N N . ILE A 1 105 ? -6.359 7.008 -5.426 1 97.56 105 ILE A N 1
ATOM 789 C CA . ILE A 1 105 ? -6.656 8.07 -4.473 1 97.56 105 ILE A CA 1
ATOM 790 C C . ILE A 1 105 ? -5.902 7.812 -3.168 1 97.56 105 ILE A C 1
ATOM 792 O O . ILE A 1 105 ? -5.117 8.656 -2.721 1 97.56 105 ILE A O 1
ATOM 796 N N . ASN A 1 106 ? -6.086 6.613 -2.594 1 97.88 106 ASN A N 1
ATOM 797 C CA . ASN A 1 106 ? -5.609 6.309 -1.249 1 97.88 106 ASN A CA 1
ATOM 798 C C . ASN A 1 106 ? -4.109 6.031 -1.236 1 97.88 106 ASN A C 1
ATOM 800 O O . ASN A 1 106 ? -3.48 6.043 -0.176 1 97.88 106 ASN A O 1
ATOM 804 N N . VAL A 1 107 ? -3.525 5.688 -2.391 1 98.69 107 VAL A N 1
ATOM 805 C CA . VAL A 1 107 ? -2.111 5.332 -2.422 1 98.69 107 VAL A CA 1
ATOM 806 C C . VAL A 1 107 ? -1.33 6.387 -3.199 1 98.69 107 VAL A C 1
ATOM 808 O O . VAL A 1 107 ? -0.555 7.148 -2.619 1 98.69 107 VAL A O 1
ATOM 811 N N . MET A 1 108 ? -1.703 6.516 -4.48 1 98.75 108 MET A N 1
ATOM 812 C CA . MET A 1 108 ? -0.963 7.434 -5.344 1 98.75 108 MET A CA 1
ATOM 813 C C . MET A 1 108 ? -1.163 8.883 -4.902 1 98.75 108 MET A C 1
ATOM 815 O O . MET A 1 108 ? -0.192 9.602 -4.668 1 98.75 108 MET A O 1
ATOM 819 N N . GLY A 1 109 ? -2.391 9.32 -4.801 1 98.56 109 GLY A N 1
ATOM 820 C CA . GLY A 1 109 ? -2.684 10.672 -4.352 1 98.56 109 GLY A CA 1
ATOM 821 C C . GLY A 1 109 ? -2.164 10.961 -2.955 1 98.56 109 GLY A C 1
ATOM 822 O O . GLY A 1 109 ? -1.569 12.016 -2.717 1 98.56 109 GLY A O 1
ATOM 823 N N . PHE A 1 110 ? -2.379 10.016 -2.053 1 98.44 110 PHE A N 1
ATOM 824 C CA . PHE A 1 110 ? -1.913 10.125 -0.675 1 98.44 110 PHE A CA 1
ATOM 825 C C . PHE A 1 110 ? -0.4 10.305 -0.628 1 98.44 110 PHE A C 1
ATOM 827 O O . PHE A 1 110 ? 0.103 11.195 0.057 1 98.44 110 PHE A O 1
ATOM 834 N N . ALA A 1 111 ? 0.331 9.453 -1.349 1 98.81 111 ALA A N 1
ATOM 835 C CA . ALA A 1 111 ? 1.79 9.5 -1.354 1 98.81 111 ALA A CA 1
ATOM 836 C C . ALA A 1 111 ? 2.293 10.812 -1.955 1 98.81 111 ALA A C 1
ATOM 838 O O . ALA A 1 111 ? 3.232 11.422 -1.438 1 98.81 111 ALA A O 1
ATOM 839 N N . ALA A 1 112 ? 1.669 11.227 -3.02 1 98.75 112 ALA A N 1
ATOM 840 C CA . ALA A 1 112 ? 2.074 12.469 -3.672 1 98.75 112 ALA A CA 1
ATOM 841 C C . ALA A 1 112 ? 1.93 13.656 -2.725 1 98.75 112 ALA A C 1
ATOM 843 O O . ALA A 1 112 ? 2.826 14.5 -2.633 1 98.75 112 ALA A O 1
ATOM 844 N N . ALA A 1 113 ? 0.82 13.703 -2.016 1 98.75 113 ALA A N 1
ATOM 845 C CA . ALA A 1 113 ? 0.572 14.797 -1.074 1 98.75 113 ALA A CA 1
ATOM 846 C C . ALA A 1 113 ? 1.594 14.781 0.06 1 98.75 113 ALA A C 1
ATOM 848 O O . ALA A 1 113 ? 2.217 15.805 0.354 1 98.75 113 ALA A O 1
ATOM 849 N N . ASN A 1 114 ? 1.768 13.617 0.67 1 98.69 114 ASN A N 1
ATOM 850 C CA . ASN A 1 114 ? 2.648 13.508 1.828 1 98.69 114 ASN A CA 1
ATOM 851 C C . ASN A 1 114 ? 4.109 13.727 1.444 1 98.69 114 ASN A C 1
ATOM 853 O O . ASN A 1 114 ? 4.863 14.359 2.191 1 98.69 114 ASN A O 1
ATOM 857 N N . ASN A 1 115 ? 4.504 13.164 0.282 1 98.69 115 ASN A N 1
ATOM 858 C CA . ASN A 1 115 ? 5.855 13.391 -0.225 1 98.69 115 ASN A CA 1
ATOM 859 C C . ASN A 1 115 ? 6.133 14.875 -0.435 1 98.69 115 ASN A C 1
ATOM 861 O O . ASN A 1 115 ? 7.148 15.391 0.032 1 98.69 115 ASN A O 1
ATOM 865 N N . CYS A 1 116 ? 5.25 15.555 -1.064 1 98.75 116 CYS A N 1
ATOM 866 C CA . CYS A 1 116 ? 5.383 16.984 -1.361 1 98.75 116 CYS A CA 1
ATOM 867 C C . CYS A 1 116 ? 5.465 17.797 -0.08 1 98.75 116 CYS A C 1
ATOM 869 O O . CYS A 1 116 ? 6.383 18.609 0.088 1 98.75 116 CYS A O 1
ATOM 871 N N . ILE A 1 117 ? 4.543 17.562 0.85 1 98.75 117 ILE A N 1
ATOM 872 C CA . ILE A 1 117 ? 4.473 18.344 2.084 1 98.75 117 ILE A CA 1
ATOM 873 C C . ILE A 1 117 ? 5.727 18.094 2.92 1 98.75 117 ILE A C 1
ATOM 875 O O . ILE A 1 117 ? 6.289 19.031 3.498 1 98.75 117 ILE A O 1
ATOM 879 N N . PHE A 1 118 ? 6.148 16.812 3.008 1 98.69 118 PHE A N 1
ATOM 880 C CA . PHE A 1 118 ? 7.352 16.484 3.768 1 98.69 118 PHE A CA 1
ATOM 881 C C . PHE A 1 118 ? 8.547 17.266 3.244 1 98.69 118 PHE A C 1
ATOM 883 O O . PHE A 1 118 ? 9.305 17.859 4.023 1 98.69 118 PHE A O 1
ATOM 890 N N . LYS A 1 119 ? 8.688 17.297 1.937 1 98.56 119 LYS A N 1
ATOM 891 C CA . LYS A 1 119 ? 9.82 18 1.335 1 98.56 119 LYS A CA 1
ATOM 892 C C . LYS A 1 119 ? 9.719 19.5 1.578 1 98.56 119 LYS A C 1
ATOM 894 O O . LYS A 1 119 ? 10.727 20.156 1.832 1 98.56 119 LYS A O 1
ATOM 899 N N . LEU A 1 120 ? 8.555 20.031 1.493 1 98.69 120 LEU A N 1
ATOM 900 C CA . LEU A 1 120 ? 8.336 21.438 1.788 1 98.69 120 LEU A CA 1
ATOM 901 C C . LEU A 1 120 ? 8.695 21.766 3.236 1 98.69 120 LEU A C 1
ATOM 903 O O . LEU A 1 120 ? 9.32 22.781 3.516 1 98.69 120 LEU A O 1
ATOM 907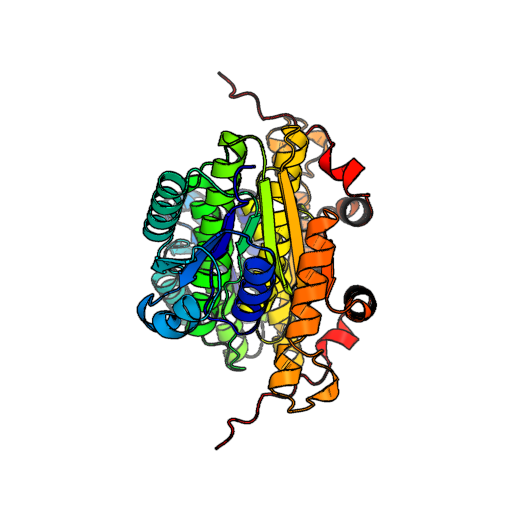 N N . MET A 1 121 ? 8.344 20.859 4.164 1 98.56 121 MET A N 1
ATOM 908 C CA . MET A 1 121 ? 8.664 21.062 5.574 1 98.56 121 MET A CA 1
ATOM 909 C C . MET A 1 121 ? 10.164 20.938 5.816 1 98.56 121 MET A C 1
ATOM 911 O O . MET A 1 121 ? 10.711 21.641 6.672 1 98.56 121 MET A O 1
ATOM 915 N N . CYS A 1 122 ? 10.773 20.016 5.09 1 97.75 122 CYS A N 1
ATOM 916 C CA . CYS A 1 122 ? 12.227 19.922 5.172 1 97.75 122 CYS A CA 1
ATOM 917 C C . CYS A 1 122 ? 12.883 21.234 4.785 1 97.75 122 CYS A C 1
ATOM 919 O O . CYS A 1 122 ? 13.797 21.703 5.469 1 97.75 122 CYS A O 1
ATOM 921 N N . ASP A 1 123 ? 12.398 21.812 3.701 1 97.75 123 ASP A N 1
ATOM 922 C CA . ASP A 1 123 ? 12.922 23.094 3.254 1 97.75 123 ASP A CA 1
ATOM 923 C C . ASP A 1 123 ? 12.625 24.203 4.277 1 97.75 123 ASP A C 1
ATOM 925 O O . ASP A 1 123 ? 13.469 25.062 4.52 1 97.75 123 ASP A O 1
ATOM 929 N N . GLN A 1 124 ? 11.438 24.188 4.871 1 97.62 124 GLN A N 1
ATOM 930 C CA . GLN A 1 124 ? 11.023 25.141 5.891 1 97.62 124 GLN A CA 1
ATOM 931 C C . GLN A 1 124 ? 11.836 24.953 7.172 1 97.62 124 GLN A C 1
ATOM 933 O O . GLN A 1 124 ? 12.031 25.906 7.934 1 97.62 124 GLN A O 1
ATOM 938 N N . GLY A 1 125 ? 12.203 23.688 7.465 1 97.5 125 GLY A N 1
ATOM 939 C CA . GLY A 1 125 ? 13.039 23.359 8.609 1 97.5 125 GLY A CA 1
ATOM 940 C C . GLY A 1 125 ? 12.25 22.891 9.82 1 97.5 125 GLY A C 1
ATOM 941 O O . GLY A 1 125 ? 12.828 22.516 10.836 1 97.5 125 GLY A O 1
ATOM 942 N N . TYR A 1 126 ? 10.961 22.953 9.734 1 96.88 126 TYR A N 1
ATOM 943 C CA . TYR A 1 126 ? 10.094 22.5 10.812 1 96.88 126 TYR A CA 1
ATOM 944 C C . TYR A 1 126 ? 8.711 22.156 10.289 1 96.88 126 TYR A C 1
ATOM 946 O O . TYR A 1 126 ? 8.367 22.469 9.148 1 96.88 126 TYR A O 1
ATOM 954 N N . GLY A 1 127 ? 7.898 21.484 11.086 1 97.62 127 GLY A N 1
ATOM 955 C CA . GLY A 1 127 ? 6.508 21.266 10.719 1 97.62 127 GLY A CA 1
ATOM 956 C C . GLY A 1 127 ? 5.922 20.016 11.352 1 97.62 127 GLY A C 1
ATOM 957 O O . GLY A 1 127 ? 6.648 19.219 11.953 1 97.62 127 GLY A O 1
ATOM 958 N N . GLN A 1 128 ? 4.641 19.922 11.266 1 98.12 128 GLN A N 1
ATOM 959 C CA . GLN A 1 128 ? 3.887 18.75 11.68 1 98.12 128 GLN A CA 1
ATOM 960 C C . GLN A 1 128 ? 2.994 18.234 10.547 1 98.12 128 GLN A C 1
ATOM 962 O O . GLN A 1 128 ? 2.193 19 10 1 98.12 128 GLN A O 1
ATOM 967 N N . LEU A 1 129 ? 3.26 17.031 10.156 1 98.5 129 LEU A N 1
ATOM 968 C CA . LEU A 1 129 ? 2.463 16.344 9.148 1 98.5 129 LEU A CA 1
ATOM 969 C C . LEU A 1 129 ? 1.649 15.219 9.766 1 98.5 129 LEU A C 1
ATOM 971 O O . LEU A 1 129 ? 2.211 14.305 10.375 1 98.5 129 LEU A O 1
ATOM 975 N N . ALA A 1 130 ? 0.328 15.359 9.68 1 98.12 130 ALA A N 1
ATOM 976 C CA . ALA A 1 130 ? -0.566 14.312 10.18 1 98.12 130 ALA A CA 1
ATOM 977 C C . ALA A 1 130 ? -1.423 13.742 9.062 1 98.12 130 ALA A C 1
ATOM 979 O O . ALA A 1 130 ? -1.864 14.469 8.172 1 98.12 130 ALA A O 1
ATOM 980 N N . ALA A 1 131 ? -1.599 12.469 9.094 1 97.56 131 ALA A N 1
ATOM 981 C CA . ALA A 1 131 ? -2.502 11.82 8.148 1 97.56 131 ALA A CA 1
ATOM 982 C C . ALA A 1 131 ? -3.559 10.992 8.883 1 97.56 131 ALA A C 1
ATOM 984 O O . ALA A 1 131 ? -3.248 10.297 9.852 1 97.56 131 ALA A O 1
ATOM 985 N N . ILE A 1 132 ? -4.793 11.156 8.422 1 94.19 132 ILE A N 1
ATOM 986 C CA . ILE A 1 132 ? -5.883 10.352 8.961 1 94.19 132 ILE A CA 1
ATOM 987 C C . ILE A 1 132 ? -5.867 8.961 8.32 1 94.19 132 ILE A C 1
ATOM 989 O O . ILE A 1 132 ? -5.988 8.836 7.098 1 94.19 132 ILE A O 1
ATOM 993 N N . ASN A 1 133 ? -5.645 7.992 9.117 1 93 133 ASN A N 1
ATOM 994 C CA . ASN A 1 133 ? -5.602 6.594 8.711 1 93 133 ASN A CA 1
ATOM 995 C C . ASN A 1 133 ? -6.598 5.75 9.5 1 93 133 ASN A C 1
ATOM 997 O O . ASN A 1 133 ? -7.582 6.273 10.023 1 93 133 ASN A O 1
ATOM 1001 N N . SER A 1 134 ? -6.5 4.473 9.414 1 86.06 134 SER A N 1
ATOM 1002 C CA . SER A 1 134 ? -7.465 3.576 10.039 1 86.06 134 SER A CA 1
ATOM 1003 C C . SER A 1 134 ? -6.789 2.312 10.562 1 86.06 134 SER A C 1
ATOM 1005 O O . SER A 1 134 ? -5.777 1.87 10.008 1 86.06 134 SER A O 1
ATOM 1007 N N . ILE A 1 135 ? -7.422 1.742 11.547 1 81.31 135 ILE A N 1
ATOM 1008 C CA . ILE A 1 135 ? -6.965 0.45 12.047 1 81.31 135 ILE A CA 1
ATOM 1009 C C . ILE A 1 135 ? -7.254 -0.634 11.008 1 81.31 135 ILE A C 1
ATOM 1011 O O . ILE A 1 135 ? -6.734 -1.749 11.109 1 81.31 135 ILE A O 1
ATOM 1015 N N . ALA A 1 136 ? -8 -0.322 10.039 1 76.62 136 ALA A N 1
ATOM 1016 C CA . ALA A 1 136 ? -8.328 -1.252 8.969 1 76.62 136 ALA A CA 1
ATOM 1017 C C . ALA A 1 136 ? -7.066 -1.703 8.234 1 76.62 136 ALA A C 1
ATOM 1019 O O . ALA A 1 136 ? -7.07 -2.736 7.559 1 76.62 136 ALA A O 1
ATOM 1020 N N . GLY A 1 137 ? -6 -1.036 8.352 1 84.12 137 GLY A N 1
ATOM 1021 C CA . GLY A 1 137 ? -4.762 -1.361 7.66 1 84.12 137 GLY A CA 1
ATOM 1022 C C . GLY A 1 137 ? -3.947 -2.432 8.359 1 84.12 137 GLY A C 1
ATOM 1023 O O . GLY A 1 137 ? -2.98 -2.951 7.801 1 84.12 137 GLY A O 1
ATOM 1024 N N . GLN A 1 138 ? -4.355 -2.787 9.492 1 81.75 138 GLN A N 1
ATOM 1025 C CA . GLN A 1 138 ? -3.564 -3.717 10.297 1 81.75 138 GLN A CA 1
ATOM 1026 C C . GLN A 1 138 ? -3.611 -5.125 9.703 1 81.75 138 GLN A C 1
ATOM 1028 O O . GLN A 1 138 ? -2.656 -5.895 9.844 1 81.75 138 GLN A O 1
ATOM 1033 N N . ARG A 1 139 ? -4.758 -5.41 9.062 1 85.31 139 ARG A N 1
ATOM 1034 C CA . ARG A 1 139 ? -4.953 -6.711 8.438 1 85.31 139 ARG A CA 1
ATOM 1035 C C . ARG A 1 139 ? -5.773 -6.582 7.156 1 85.31 139 ARG A C 1
ATOM 1037 O O . ARG A 1 139 ? -6.547 -5.633 7 1 85.31 139 ARG A O 1
ATOM 1044 N N . GLY A 1 140 ? -5.504 -7.594 6.367 1 87.56 140 GLY A N 1
ATOM 1045 C CA . GLY A 1 140 ? -6.375 -7.621 5.199 1 87.56 140 GLY A CA 1
ATOM 1046 C C . GLY A 1 140 ? -7.844 -7.73 5.555 1 87.56 140 GLY A C 1
ATOM 1047 O O . GLY A 1 140 ? -8.195 -8.281 6.602 1 87.56 140 GLY A O 1
ATOM 1048 N N . GLY A 1 141 ? -8.711 -7.234 4.66 1 87.44 141 GLY A N 1
ATOM 1049 C CA . GLY A 1 141 ? -10.148 -7.254 4.879 1 87.44 141 GLY A CA 1
ATOM 1050 C C . GLY A 1 141 ? -10.945 -7.379 3.594 1 87.44 141 GLY A C 1
ATOM 1051 O O . GLY A 1 141 ? -10.375 -7.555 2.516 1 87.44 141 GLY A O 1
ATOM 1052 N N . PRO A 1 142 ? -12.266 -7.289 3.727 1 87.44 142 PRO A N 1
ATOM 1053 C CA . PRO A 1 142 ? -13.133 -7.555 2.574 1 87.44 142 PRO A CA 1
ATOM 1054 C C . PRO A 1 142 ? -12.969 -6.516 1.467 1 87.44 142 PRO A C 1
ATOM 1056 O O . PRO A 1 142 ? -13.055 -6.852 0.283 1 87.44 142 PRO A O 1
ATOM 1059 N N . ASN A 1 143 ? -12.898 -5.254 1.864 1 92.5 143 ASN A N 1
ATOM 1060 C CA . ASN A 1 143 ? -12.5 -4.254 0.876 1 92.5 143 ASN A CA 1
ATOM 1061 C C . ASN A 1 143 ? -11 -4.285 0.617 1 92.5 143 ASN A C 1
ATOM 1063 O O . ASN A 1 143 ? -10.25 -3.51 1.213 1 92.5 143 ASN A O 1
ATOM 1067 N N . VAL A 1 144 ? -10.617 -5.09 -0.219 1 95.25 144 VAL A N 1
ATOM 1068 C CA . VAL A 1 144 ? -9.25 -5.57 -0.325 1 95.25 144 VAL A CA 1
ATOM 1069 C C . VAL A 1 144 ? -8.297 -4.387 -0.521 1 95.25 144 VAL A C 1
ATOM 1071 O O . VAL A 1 144 ? -7.414 -4.148 0.305 1 95.25 144 VAL A O 1
ATOM 1074 N N . ALA A 1 145 ? -8.547 -3.602 -1.572 1 97.25 145 ALA A N 1
ATOM 1075 C CA . ALA A 1 145 ? -7.633 -2.508 -1.897 1 97.25 145 ALA A CA 1
ATOM 1076 C C . ALA A 1 145 ? -7.707 -1.401 -0.85 1 97.25 145 ALA A C 1
ATOM 1078 O O . ALA A 1 145 ? -6.707 -0.734 -0.572 1 97.25 145 ALA A O 1
ATOM 1079 N N . TYR A 1 146 ? -8.844 -1.188 -0.243 1 95.31 146 TYR A N 1
ATOM 1080 C CA . TYR A 1 146 ? -8.969 -0.178 0.802 1 95.31 146 TYR A CA 1
ATOM 1081 C C . TYR A 1 146 ? -8.094 -0.529 2.002 1 95.31 146 TYR A C 1
ATOM 1083 O O . TYR A 1 146 ? -7.27 0.278 2.436 1 95.31 146 TYR A O 1
ATOM 1091 N N . HIS A 1 147 ? -8.289 -1.749 2.535 1 94.06 147 HIS A N 1
ATOM 1092 C CA . HIS A 1 147 ? -7.48 -2.189 3.67 1 94.06 147 HIS A CA 1
ATOM 1093 C C . HIS A 1 147 ? -5.992 -2.139 3.344 1 94.06 147 HIS A C 1
ATOM 1095 O O . HIS A 1 147 ? -5.195 -1.657 4.148 1 94.06 147 HIS A O 1
ATOM 1101 N N . ALA A 1 148 ? -5.672 -2.58 2.184 1 97.56 148 ALA A N 1
ATOM 1102 C CA . ALA A 1 148 ? -4.273 -2.58 1.762 1 97.56 148 ALA A CA 1
ATOM 1103 C C . ALA A 1 148 ? -3.729 -1.159 1.665 1 97.56 148 ALA A C 1
ATOM 1105 O O . ALA A 1 148 ? -2.566 -0.91 1.992 1 97.56 148 ALA A O 1
ATOM 1106 N N . SER A 1 149 ? -4.551 -0.223 1.212 1 97.94 149 SER A N 1
ATOM 1107 C CA . SER A 1 149 ? -4.125 1.167 1.089 1 97.94 149 SER A CA 1
ATOM 1108 C C . SER A 1 149 ? -3.824 1.776 2.453 1 97.94 149 SER A C 1
ATOM 1110 O O . SER A 1 149 ? -2.93 2.615 2.58 1 97.94 149 SER A O 1
ATOM 1112 N N . LYS A 1 150 ? -4.582 1.361 3.406 1 95.44 150 LYS A N 1
ATOM 1113 C CA . LYS A 1 150 ? -4.328 1.861 4.754 1 95.44 150 LYS A CA 1
ATOM 1114 C C . LYS A 1 150 ? -3.029 1.291 5.316 1 95.44 150 LYS A C 1
ATOM 1116 O O . LYS A 1 150 ? -2.316 1.971 6.055 1 95.44 150 LYS A O 1
ATOM 1121 N N . ALA A 1 151 ? -2.695 0.078 5 1 95.75 151 ALA A N 1
ATOM 1122 C CA . ALA A 1 151 ? -1.4 -0.496 5.359 1 95.75 151 ALA A CA 1
ATOM 1123 C C . ALA A 1 151 ? -0.26 0.26 4.684 1 95.75 151 ALA A C 1
ATOM 1125 O O . ALA A 1 151 ? 0.766 0.537 5.309 1 95.75 151 ALA A O 1
ATOM 1126 N N . PHE A 1 152 ? -0.457 0.557 3.393 1 98.12 152 PHE A N 1
ATOM 1127 C CA . PHE A 1 152 ? 0.505 1.372 2.66 1 98.12 152 PHE A CA 1
ATOM 1128 C C . PHE A 1 152 ? 0.745 2.697 3.373 1 98.12 152 PHE A C 1
ATOM 1130 O O . PHE A 1 152 ? 1.893 3.09 3.594 1 98.12 152 PHE A O 1
ATOM 1137 N N . ALA A 1 153 ? -0.326 3.328 3.734 1 97.94 153 ALA A N 1
ATOM 1138 C CA . ALA A 1 153 ? -0.265 4.664 4.316 1 97.94 153 ALA A CA 1
ATOM 1139 C C . ALA A 1 153 ? 0.505 4.656 5.637 1 97.94 153 ALA A C 1
ATOM 1141 O O . ALA A 1 153 ? 1.36 5.512 5.867 1 97.94 153 ALA A O 1
ATOM 1142 N N . GLU A 1 154 ? 0.163 3.703 6.465 1 95.38 154 GLU A N 1
ATOM 1143 C CA . GLU A 1 154 ? 0.86 3.594 7.742 1 95.38 154 GLU A CA 1
ATOM 1144 C C . GLU A 1 154 ? 2.361 3.418 7.539 1 95.38 154 GLU A C 1
ATOM 1146 O O . GLU A 1 154 ? 3.164 4.109 8.164 1 95.38 154 GLU A O 1
ATOM 1151 N N . ASN A 1 155 ? 2.75 2.5 6.688 1 96.12 155 ASN A N 1
ATOM 1152 C CA . ASN A 1 155 ? 4.156 2.211 6.422 1 96.12 155 ASN A CA 1
ATOM 1153 C C . ASN A 1 155 ? 4.867 3.408 5.797 1 96.12 155 ASN A C 1
ATOM 1155 O O . ASN A 1 155 ? 5.996 3.727 6.168 1 96.12 155 ASN A O 1
ATOM 1159 N N . TYR A 1 156 ? 4.184 4.066 4.879 1 97.5 156 TYR A N 1
ATOM 1160 C CA . TYR A 1 156 ? 4.727 5.242 4.207 1 97.5 156 TYR A CA 1
ATOM 1161 C C . TYR A 1 156 ? 5.078 6.332 5.207 1 97.5 156 TYR A C 1
ATOM 1163 O O . TYR A 1 156 ? 6.164 6.914 5.152 1 97.5 156 TYR A O 1
ATOM 1171 N N . LEU A 1 157 ? 4.207 6.57 6.148 1 96.88 157 LEU A N 1
ATOM 1172 C CA . LEU A 1 157 ? 4.418 7.59 7.172 1 96.88 157 LEU A CA 1
ATOM 1173 C C . LEU A 1 157 ? 5.594 7.215 8.07 1 96.88 157 LEU A C 1
ATOM 1175 O O . LEU A 1 157 ? 6.352 8.086 8.5 1 96.88 157 LEU A O 1
ATOM 1179 N N . GLN A 1 158 ? 5.715 5.926 8.375 1 94.06 158 GLN A N 1
ATOM 1180 C CA . GLN A 1 158 ? 6.875 5.473 9.141 1 94.06 158 GLN A CA 1
ATOM 1181 C C . GLN A 1 158 ? 8.172 5.785 8.398 1 94.06 158 GLN A C 1
ATOM 1183 O O . GLN A 1 158 ? 9.164 6.184 9.023 1 94.06 158 GLN A O 1
ATOM 1188 N N . GLY A 1 159 ? 8.141 5.543 7.082 1 94.31 159 GLY A N 1
ATOM 1189 C CA . GLY A 1 159 ? 9.305 5.875 6.285 1 94.31 159 GLY A CA 1
ATOM 1190 C C . GLY A 1 159 ? 9.664 7.348 6.328 1 94.31 159 GLY A C 1
ATOM 1191 O O . GLY A 1 159 ? 10.836 7.703 6.477 1 94.31 159 GLY A O 1
ATOM 1192 N N . LEU A 1 160 ? 8.703 8.195 6.211 1 95.69 160 LEU A N 1
ATOM 1193 C CA . LEU A 1 160 ? 8.938 9.633 6.289 1 95.69 160 LEU A CA 1
ATOM 1194 C C . LEU A 1 160 ? 9.453 10.023 7.668 1 95.69 160 LEU A C 1
ATOM 1196 O O . LEU A 1 160 ? 10.344 10.875 7.785 1 95.69 160 LEU A O 1
ATOM 1200 N N . SER A 1 161 ? 8.844 9.43 8.703 1 93.75 161 SER A N 1
ATOM 1201 C CA . SER A 1 161 ? 9.297 9.695 10.062 1 93.75 161 SER A CA 1
ATOM 1202 C C . SER A 1 161 ? 10.773 9.344 10.234 1 93.75 161 SER A C 1
ATOM 1204 O O . SER A 1 161 ? 11.523 10.078 10.883 1 93.75 161 SER A O 1
ATOM 1206 N N . MET A 1 162 ? 11.18 8.234 9.664 1 91.12 162 MET A N 1
ATOM 1207 C CA . MET A 1 162 ? 12.586 7.836 9.695 1 91.12 162 MET A CA 1
ATOM 1208 C C . MET A 1 162 ? 13.469 8.906 9.07 1 91.12 162 MET A C 1
ATOM 1210 O O . MET A 1 162 ? 14.508 9.258 9.625 1 91.12 162 MET A O 1
ATOM 1214 N N . HIS A 1 163 ? 13.047 9.43 7.953 1 92.62 163 HIS A N 1
ATOM 1215 C CA . HIS A 1 163 ? 13.828 10.461 7.277 1 92.62 163 HIS A CA 1
ATOM 1216 C C . HIS A 1 163 ? 13.891 11.734 8.109 1 92.62 163 HIS A C 1
ATOM 1218 O O . HIS A 1 163 ? 14.945 12.367 8.195 1 92.62 163 HIS A O 1
ATOM 1224 N N . ALA A 1 164 ? 12.789 12.094 8.695 1 92.5 164 ALA A N 1
ATOM 1225 C CA . ALA A 1 164 ? 12.773 13.281 9.555 1 92.5 164 ALA A CA 1
ATOM 1226 C C . ALA A 1 164 ? 13.773 13.141 10.695 1 92.5 164 ALA A C 1
ATOM 1228 O O . ALA A 1 164 ? 14.523 14.078 10.992 1 92.5 164 ALA A O 1
ATOM 1229 N N . GLN A 1 165 ? 13.773 12.008 11.289 1 88.75 165 GLN A N 1
ATOM 1230 C CA . GLN A 1 165 ? 14.664 11.75 12.406 1 88.75 165 GLN A CA 1
ATOM 1231 C C . GLN A 1 165 ? 16.125 11.758 11.961 1 88.75 165 GLN A C 1
ATOM 1233 O O . GLN A 1 165 ? 16.984 12.289 12.656 1 88.75 165 GLN A O 1
ATOM 1238 N N . ARG A 1 166 ? 16.328 11.211 10.82 1 87.5 166 ARG A N 1
ATOM 1239 C CA . ARG A 1 166 ? 17.688 11.141 10.297 1 87.5 166 ARG A CA 1
ATOM 1240 C C . ARG A 1 166 ? 18.219 12.531 9.953 1 87.5 166 ARG A C 1
ATOM 1242 O O . ARG A 1 166 ? 19.422 12.797 10.086 1 87.5 166 ARG A O 1
ATOM 1249 N N . LEU A 1 167 ? 17.344 13.344 9.539 1 90.19 167 LEU A N 1
ATOM 1250 C CA . LEU A 1 167 ? 17.703 14.711 9.188 1 90.19 167 LEU A CA 1
ATOM 1251 C C . LEU A 1 167 ? 17.797 15.586 10.438 1 90.19 167 LEU A C 1
ATOM 1253 O O . LEU A 1 167 ? 18.234 16.734 10.367 1 90.19 167 LEU A O 1
ATOM 1257 N N . LYS A 1 168 ? 17.312 15.078 11.586 1 91.56 168 LYS A N 1
ATOM 1258 C CA . LYS A 1 168 ? 17.328 15.781 12.859 1 91.56 168 LYS A CA 1
ATOM 1259 C C . LYS A 1 168 ? 16.531 17.078 12.773 1 91.56 168 LYS A C 1
ATOM 1261 O O . LYS A 1 168 ? 16.953 18.109 13.312 1 91.56 168 LYS A O 1
ATOM 1266 N N . LEU A 1 169 ? 15.555 17.094 11.969 1 92.31 169 LEU A N 1
ATOM 1267 C CA . LEU A 1 169 ? 14.664 18.25 11.844 1 92.31 169 LEU A CA 1
ATOM 1268 C C . LEU A 1 169 ? 13.461 18.109 12.781 1 92.31 169 LEU A C 1
ATOM 1270 O O . LEU A 1 169 ? 12.992 17 13.023 1 92.31 169 LEU A O 1
ATOM 1274 N N . PRO A 1 170 ? 13.039 19.234 13.305 1 95.25 170 PRO A N 1
ATOM 1275 C CA . PRO A 1 170 ? 11.844 19.203 14.148 1 95.25 170 PRO A CA 1
ATOM 1276 C C . PRO A 1 170 ? 10.555 19.047 13.336 1 95.25 170 PRO A C 1
ATOM 1278 O O . PRO A 1 170 ? 9.695 19.922 13.352 1 95.25 170 PRO A O 1
ATOM 1281 N N . ILE A 1 171 ? 10.516 18.016 12.594 1 96.19 171 ILE A N 1
ATOM 1282 C CA . ILE A 1 171 ? 9.352 17.609 11.812 1 96.19 171 ILE A CA 1
ATOM 1283 C C . ILE A 1 171 ? 8.727 16.359 12.43 1 96.19 171 ILE A C 1
ATOM 1285 O O . ILE A 1 171 ? 9.391 15.336 12.578 1 96.19 171 ILE A O 1
ATOM 1289 N N . THR A 1 172 ? 7.492 16.484 12.859 1 96.19 172 THR A N 1
ATOM 1290 C CA . THR A 1 172 ? 6.766 15.352 13.43 1 96.19 172 THR A CA 1
ATOM 1291 C C . THR A 1 172 ? 5.781 14.781 12.414 1 96.19 172 THR A C 1
ATOM 1293 O O . THR A 1 172 ? 5.059 15.523 11.75 1 96.19 172 THR A O 1
ATOM 1296 N N . ILE A 1 173 ? 5.844 13.5 12.25 1 96.62 173 ILE A N 1
ATOM 1297 C CA . ILE A 1 173 ? 4.887 12.773 11.414 1 96.62 173 ILE A CA 1
ATOM 1298 C C . ILE A 1 173 ? 3.938 11.977 12.305 1 96.62 173 ILE A C 1
ATOM 1300 O O . ILE A 1 173 ? 4.375 11.125 13.086 1 96.62 173 ILE A O 1
ATOM 1304 N N . SER A 1 174 ? 2.617 12.266 12.203 1 96.31 174 SER A N 1
ATOM 1305 C CA . SER A 1 174 ? 1.631 11.602 13.047 1 96.31 174 SER A CA 1
ATOM 1306 C C . SER A 1 174 ? 0.673 10.758 12.219 1 96.31 174 SER A C 1
ATOM 1308 O O . SER A 1 174 ? 0.054 11.25 11.273 1 96.31 174 SER A O 1
ATOM 1310 N N . ASP A 1 175 ? 0.619 9.5 12.484 1 95.75 175 ASP A N 1
ATOM 1311 C CA . ASP A 1 175 ? -0.353 8.562 11.93 1 95.75 175 ASP A CA 1
ATOM 1312 C C . ASP A 1 175 ? -1.586 8.453 12.828 1 95.75 175 ASP A C 1
ATOM 1314 O O . ASP A 1 175 ? -1.533 7.84 13.891 1 95.75 175 ASP A O 1
ATOM 1318 N N . ILE A 1 176 ? -2.742 9.062 12.406 1 94.5 176 ILE A N 1
ATOM 1319 C CA . ILE A 1 176 ? -3.975 9.055 13.188 1 94.5 176 ILE A CA 1
ATOM 1320 C C . ILE A 1 176 ? -4.812 7.832 12.805 1 94.5 176 ILE A C 1
ATOM 1322 O O . ILE A 1 176 ? -5.391 7.785 11.719 1 94.5 176 ILE A O 1
ATOM 1326 N N . GLN A 1 177 ? -4.875 6.875 13.68 1 91.19 177 GLN A N 1
ATOM 1327 C CA . GLN A 1 177 ? -5.594 5.625 13.453 1 91.19 177 GLN A CA 1
ATOM 1328 C C . GLN A 1 177 ? -7.02 5.703 13.992 1 91.19 177 GLN A C 1
ATOM 1330 O O . GLN A 1 177 ? -7.234 5.613 15.203 1 91.19 177 GLN A O 1
ATOM 1335 N N . LEU A 1 178 ? -7.918 5.793 13.039 1 88.12 178 LEU A N 1
ATOM 1336 C CA . LEU A 1 178 ? -9.32 5.805 13.453 1 88.12 178 LEU A CA 1
ATOM 1337 C C . LEU A 1 178 ? -9.867 4.383 13.555 1 88.12 178 LEU A C 1
ATOM 1339 O O . LEU A 1 178 ? -9.422 3.49 12.828 1 88.12 178 LEU A O 1
ATOM 1343 N N . GLY A 1 179 ? -10.664 4.238 14.43 1 76.75 179 GLY A N 1
ATOM 1344 C CA . GLY A 1 179 ? -11.391 2.979 14.484 1 76.75 179 GLY A CA 1
ATOM 1345 C C . GLY A 1 179 ? -12.43 2.848 13.391 1 76.75 179 GLY A C 1
ATOM 1346 O O . GLY A 1 179 ? -12.562 3.732 12.539 1 76.75 179 GLY A O 1
ATOM 1347 N N . LEU A 1 180 ? -12.992 1.693 13.258 1 57.66 180 LEU A N 1
ATOM 1348 C CA . LEU A 1 180 ? -13.992 1.414 12.227 1 57.66 180 LEU A CA 1
ATOM 1349 C C . LEU A 1 180 ? -15.133 2.424 12.289 1 57.66 180 LEU A C 1
ATOM 1351 O O . LEU A 1 180 ? -15.914 2.424 13.234 1 57.66 180 LEU A O 1
ATOM 1355 N N . PHE A 1 181 ? -14.727 3.709 11.984 1 47.12 181 PHE A N 1
ATOM 1356 C CA . PHE A 1 181 ? -15.891 4.586 11.922 1 47.12 181 PHE A CA 1
ATOM 1357 C C . PHE A 1 181 ? -16.984 3.977 11.047 1 47.12 181 PHE A C 1
ATOM 1359 O O . PHE A 1 181 ? -18.172 4.156 11.312 1 47.12 181 PHE A O 1
ATOM 1366 N N . ASP A 1 182 ? -16.531 3.512 9.875 1 42.66 182 ASP A N 1
ATOM 1367 C CA . ASP A 1 182 ? -17.5 3.283 8.805 1 42.66 182 ASP A CA 1
ATOM 1368 C C . ASP A 1 182 ? -18.5 2.205 9.203 1 42.66 182 ASP A C 1
ATOM 1370 O O . ASP A 1 182 ? -19.656 2.223 8.75 1 42.66 182 ASP A O 1
ATOM 1374 N N . LYS A 1 183 ? -17.969 1.141 9.633 1 39.69 183 LYS A N 1
ATOM 1375 C CA . LYS A 1 183 ? -19.094 0.24 9.844 1 39.69 183 LYS A CA 1
ATOM 1376 C C . LYS A 1 183 ? -20.078 0.82 10.859 1 39.69 183 LYS A C 1
ATOM 1378 O O . LYS A 1 183 ? -21.203 0.333 10.992 1 39.69 183 LYS A O 1
ATOM 1383 N N . ALA A 1 184 ? -19.656 1.597 11.758 1 36.5 184 ALA A N 1
ATOM 1384 C CA . ALA A 1 184 ? -20.688 2.217 12.586 1 36.5 184 ALA A CA 1
ATOM 1385 C C . ALA A 1 184 ? -21.609 3.104 11.742 1 36.5 184 ALA A C 1
ATOM 1387 O O . ALA A 1 184 ? -22.781 3.281 12.078 1 36.5 184 ALA A O 1
ATOM 1388 N N . VAL A 1 185 ? -21.031 3.758 10.797 1 37.34 185 VAL A N 1
ATOM 1389 C CA . VAL A 1 185 ? -21.969 4.512 9.969 1 37.34 185 VAL A CA 1
ATOM 1390 C C . VAL A 1 185 ? -22.953 3.557 9.305 1 37.34 185 VAL A C 1
ATOM 1392 O O . VAL A 1 185 ? -24.141 3.861 9.188 1 37.34 185 VAL A O 1
ATOM 1395 N N . HIS A 1 186 ? -22.375 2.553 8.75 1 36.16 186 HIS A N 1
ATOM 1396 C CA . HIS A 1 186 ? -23.328 1.655 8.102 1 36.16 186 HIS A CA 1
ATOM 1397 C C . HIS A 1 186 ? -24.141 0.875 9.133 1 36.16 186 HIS A C 1
ATOM 1399 O O . HIS A 1 186 ? -25.281 0.489 8.875 1 36.16 186 HIS A O 1
ATOM 1405 N N . LEU A 1 187 ? -23.438 0.42 10.117 1 37.72 187 LEU A N 1
ATOM 1406 C CA . LEU A 1 187 ? -24.297 -0.332 11.031 1 37.72 187 LEU A CA 1
ATOM 1407 C C . LEU A 1 187 ? -25.109 0.61 11.914 1 37.72 187 LEU A C 1
ATOM 1409 O O . LEU A 1 187 ? -25.859 0.16 12.773 1 37.72 187 LEU A O 1
ATOM 1413 N N . ASN A 1 188 ? -25.75 1.565 11.406 1 37.38 188 ASN A N 1
ATOM 1414 C CA . ASN A 1 188 ? -26.688 2.373 12.18 1 37.38 188 ASN A CA 1
ATOM 1415 C C . ASN A 1 188 ? -26.344 2.391 13.664 1 37.38 188 ASN A C 1
ATOM 1417 O O . ASN A 1 188 ? -27.203 2.611 14.508 1 37.38 188 ASN A O 1
ATOM 1421 N N . THR A 1 189 ? -25.469 1.604 14.109 1 37.28 189 THR A N 1
ATOM 1422 C CA . THR A 1 189 ? -25.312 1.672 15.555 1 37.28 189 THR A CA 1
ATOM 1423 C C . THR A 1 189 ? -24.516 2.918 15.953 1 37.28 189 THR A C 1
ATOM 1425 O O . THR A 1 189 ? -23.312 2.984 15.734 1 37.28 189 THR A O 1
ATOM 1428 N N . GLN A 1 190 ? -25.062 4.105 16.047 1 40.06 190 GLN A N 1
ATOM 1429 C CA . GLN A 1 190 ? -24.766 5.43 16.594 1 40.06 190 GLN A CA 1
ATOM 1430 C C . GLN A 1 190 ? -23.781 5.348 17.766 1 40.06 190 GLN A C 1
ATOM 1432 O O . GLN A 1 190 ? -23.172 6.352 18.125 1 40.06 190 GLN A O 1
ATOM 1437 N N . LEU A 1 191 ? -24 4.359 18.562 1 41.75 191 LEU A N 1
ATOM 1438 C CA . LEU A 1 191 ? -23.375 4.352 19.875 1 41.75 191 LEU A CA 1
ATOM 1439 C C . LEU A 1 191 ? -21.859 4.387 19.75 1 41.75 191 LEU A C 1
ATOM 1441 O O . LEU A 1 191 ? -21.188 4.953 20.609 1 41.75 191 LEU A O 1
ATOM 1445 N N . LEU A 1 192 ? -21.219 3.588 18.859 1 47.5 192 LEU A N 1
ATOM 1446 C CA . LEU A 1 192 ? -19.781 3.389 18.969 1 47.5 192 LEU A CA 1
ATOM 1447 C C . LEU A 1 192 ? -19.016 4.523 18.312 1 47.5 192 LEU A C 1
ATOM 1449 O O . LEU A 1 192 ? -17.781 4.547 18.328 1 47.5 192 LEU A O 1
ATOM 1453 N N . LEU A 1 193 ? -19.75 5.383 17.547 1 54.59 193 LEU A N 1
ATOM 1454 C CA . LEU A 1 193 ? -18.969 6.477 16.984 1 54.59 193 LEU A CA 1
ATOM 1455 C C . LEU A 1 193 ? -18.953 7.672 17.938 1 54.59 193 LEU A C 1
ATOM 1457 O O . LEU A 1 193 ? -20 8.141 18.375 1 54.59 193 LEU A O 1
ATOM 1461 N N . SER A 1 194 ? -17.891 7.871 18.672 1 64.5 194 SER A N 1
ATOM 1462 C CA . SER A 1 194 ? -17.719 9.125 19.391 1 64.5 194 SER A CA 1
ATOM 1463 C C . SER A 1 194 ? -18.141 10.32 18.531 1 64.5 194 SER A C 1
ATOM 1465 O O . SER A 1 194 ? -18 10.297 17.312 1 64.5 194 SER A O 1
ATOM 1467 N N . PRO A 1 195 ? -18.922 11.242 19.234 1 83.25 195 PRO A N 1
ATOM 1468 C CA . PRO A 1 195 ? -19.25 12.453 18.484 1 83.25 195 PRO A CA 1
ATOM 1469 C C . PRO A 1 195 ? -18.047 13.031 17.734 1 83.25 195 PRO A C 1
ATOM 1471 O O . PRO A 1 195 ? -16.938 13.008 18.25 1 83.25 195 PRO A O 1
ATOM 1474 N N . ILE A 1 196 ? -18.219 13.414 16.562 1 89.31 196 ILE A N 1
ATOM 1475 C CA . ILE A 1 196 ? -17.188 13.867 15.641 1 89.31 196 ILE A CA 1
ATOM 1476 C C . ILE A 1 196 ? -16.359 14.969 16.297 1 89.31 196 ILE A C 1
ATOM 1478 O O . ILE A 1 196 ? -15.148 15.047 16.078 1 89.31 196 ILE A O 1
ATOM 1482 N N . ASP A 1 197 ? -17 15.859 17.125 1 91.12 197 ASP A N 1
ATOM 1483 C CA . ASP A 1 197 ? -16.281 16.953 17.781 1 91.12 197 ASP A CA 1
ATOM 1484 C C . ASP A 1 197 ? -15.312 16.422 18.828 1 91.12 197 ASP A C 1
ATOM 1486 O O . ASP A 1 197 ? -14.242 17 19.031 1 91.12 197 ASP A O 1
ATOM 1490 N N . LYS A 1 198 ? -15.734 15.375 19.453 1 90.81 198 LYS A N 1
ATOM 1491 C CA . LYS A 1 198 ? -14.852 14.75 20.422 1 90.81 198 LYS A CA 1
ATOM 1492 C C . LYS A 1 198 ? -13.664 14.078 19.75 1 90.81 198 LYS A C 1
ATOM 1494 O O . LYS A 1 198 ? -12.539 14.141 20.25 1 90.81 198 LYS A O 1
ATOM 1499 N N . VAL A 1 199 ? -13.922 13.477 18.625 1 90.56 199 VAL A N 1
ATOM 1500 C CA . VAL A 1 199 ? -12.867 12.844 17.844 1 90.56 199 VAL A CA 1
ATOM 1501 C C . VAL A 1 199 ? -11.867 13.898 17.375 1 90.56 199 VAL A C 1
ATOM 1503 O O . VAL A 1 199 ? -10.656 13.734 17.547 1 90.56 199 VAL A O 1
ATOM 1506 N N . ALA A 1 200 ? -12.367 14.992 16.891 1 94.62 200 ALA A N 1
ATOM 1507 C CA . ALA A 1 200 ? -11.523 16.094 16.406 1 94.62 200 ALA A CA 1
ATOM 1508 C C . ALA A 1 200 ? -10.68 16.656 17.547 1 94.62 200 ALA A C 1
ATOM 1510 O O . ALA A 1 200 ? -9.484 16.906 17.375 1 94.62 200 ALA A O 1
ATOM 1511 N N . LYS A 1 201 ? -11.297 16.828 18.688 1 94.81 201 LYS A N 1
ATOM 1512 C CA . LYS A 1 201 ? -10.586 17.359 19.844 1 94.81 201 LYS A CA 1
ATOM 1513 C C . LYS A 1 201 ? -9.453 16.438 20.266 1 94.81 201 LYS A C 1
ATOM 1515 O O . LYS A 1 201 ? -8.352 16.906 20.578 1 94.81 201 LYS A O 1
ATOM 1520 N N . GLN A 1 202 ? -9.703 15.156 20.281 1 93.12 202 GLN A N 1
ATOM 1521 C CA . GLN A 1 202 ? -8.68 14.18 20.641 1 93.12 202 GLN A CA 1
ATOM 1522 C C . GLN A 1 202 ? -7.512 14.219 19.656 1 93.12 202 GLN A C 1
ATOM 1524 O O . GLN A 1 202 ? -6.352 14.109 20.047 1 93.12 202 GLN A O 1
ATOM 1529 N N . ILE A 1 203 ? -7.832 14.367 18.406 1 94.62 203 ILE A N 1
ATOM 1530 C CA . ILE A 1 203 ? -6.801 14.438 17.375 1 94.62 203 ILE A CA 1
ATOM 1531 C C . ILE A 1 203 ? -5.938 15.68 17.578 1 94.62 203 ILE A C 1
ATOM 1533 O O . ILE A 1 203 ? -4.707 15.586 17.609 1 94.62 203 ILE A O 1
ATOM 1537 N N . ILE A 1 204 ? -6.551 16.828 17.797 1 96.56 204 ILE A N 1
ATOM 1538 C CA . ILE A 1 204 ? -5.828 18.094 17.969 1 96.56 204 ILE A CA 1
ATOM 1539 C C . ILE A 1 204 ? -4.953 18.016 19.219 1 96.56 204 ILE A C 1
ATOM 1541 O O . ILE A 1 204 ? -3.793 18.422 19.203 1 96.56 204 ILE A O 1
ATOM 1545 N N . THR A 1 205 ? -5.492 17.422 20.297 1 95.06 205 THR A N 1
ATOM 1546 C CA . THR A 1 205 ? -4.734 17.266 21.531 1 95.06 205 THR A CA 1
ATOM 1547 C C . THR A 1 205 ? -3.512 16.391 21.312 1 95.06 205 THR A C 1
ATOM 1549 O O . THR A 1 205 ? -2.422 16.688 21.812 1 95.06 205 THR A O 1
ATOM 1552 N N . ALA A 1 206 ? -3.699 15.305 20.594 1 93.56 206 ALA A N 1
ATOM 1553 C CA . ALA A 1 206 ? -2.598 14.391 20.297 1 93.56 206 ALA A CA 1
ATOM 1554 C C . ALA A 1 206 ? -1.522 15.078 19.453 1 93.56 206 ALA A C 1
ATOM 1556 O O . ALA A 1 206 ? -0.327 14.867 19.672 1 93.56 206 ALA A O 1
ATOM 1557 N N . LEU A 1 207 ? -1.97 15.875 18.516 1 94.5 207 LEU A N 1
ATOM 1558 C CA . LEU A 1 207 ? -1.038 16.594 17.656 1 94.5 207 LEU A CA 1
ATOM 1559 C C . LEU A 1 207 ? -0.24 17.625 18.438 1 94.5 207 LEU A C 1
ATOM 1561 O O . LEU A 1 207 ? 0.956 17.797 18.203 1 94.5 207 LEU A O 1
ATOM 1565 N N . GLN A 1 208 ? -0.865 18.25 19.391 1 94 208 GLN A N 1
ATOM 1566 C CA . GLN A 1 208 ? -0.194 19.219 20.234 1 94 208 GLN A CA 1
ATOM 1567 C C . GLN A 1 208 ? 0.896 18.547 21.078 1 94 208 GLN A C 1
ATOM 1569 O O . GLN A 1 208 ? 1.914 19.172 21.391 1 94 208 GLN A O 1
ATOM 1574 N N . LYS A 1 209 ? 0.73 17.281 21.391 1 93.06 209 LYS A N 1
ATOM 1575 C CA . LYS A 1 209 ? 1.687 16.531 22.188 1 93.06 209 LYS A CA 1
ATOM 1576 C C . LYS A 1 209 ? 2.771 15.906 21.328 1 93.06 209 LYS A C 1
ATOM 1578 O O . LYS A 1 209 ? 3.693 15.266 21.844 1 93.06 209 LYS A O 1
ATOM 1583 N N . GLY A 1 210 ? 2.639 15.984 20.031 1 91.62 210 GLY A N 1
ATOM 1584 C CA . GLY A 1 210 ? 3.641 15.484 19.094 1 91.62 210 GLY A CA 1
ATOM 1585 C C . GLY A 1 210 ? 3.646 13.969 18.984 1 91.62 210 GLY A C 1
ATOM 1586 O O . GLY A 1 210 ? 4.695 13.359 18.766 1 91.62 210 GLY A O 1
ATOM 1587 N N . LYS A 1 211 ? 2.518 13.367 19.125 1 88.69 211 LYS A N 1
ATOM 1588 C CA . LYS A 1 211 ? 2.441 11.906 19.062 1 88.69 211 LYS A CA 1
ATOM 1589 C C . LYS A 1 211 ? 2.596 11.406 17.641 1 88.69 211 LYS A C 1
ATOM 1591 O O . LYS A 1 211 ? 2.018 11.977 16.703 1 88.69 211 LYS A O 1
ATOM 1596 N N . ARG A 1 212 ? 3.387 10.344 17.516 1 88.81 212 ARG A N 1
ATOM 1597 C CA . ARG A 1 212 ? 3.658 9.797 16.188 1 88.81 212 ARG A CA 1
ATOM 1598 C C . ARG A 1 212 ? 2.576 8.805 15.773 1 88.81 212 ARG A C 1
ATOM 1600 O O . ARG A 1 212 ? 2.383 8.555 14.586 1 88.81 212 ARG A O 1
ATOM 1607 N N . ARG A 1 213 ? 1.975 8.18 16.672 1 88.19 213 ARG A N 1
ATOM 1608 C CA . ARG A 1 213 ? 0.851 7.273 16.453 1 88.19 213 ARG A CA 1
ATOM 1609 C C . ARG A 1 213 ? -0.269 7.527 17.453 1 88.19 213 ARG A C 1
ATOM 1611 O O . ARG A 1 213 ? -0.029 7.574 18.656 1 88.19 213 ARG A O 1
ATOM 1618 N N . VAL A 1 214 ? -1.503 7.652 16.891 1 87.44 214 VAL A N 1
ATOM 1619 C CA . VAL A 1 214 ? -2.646 7.98 17.734 1 87.44 214 VAL A CA 1
ATOM 1620 C C . VAL A 1 214 ? -3.834 7.094 17.359 1 87.44 214 VAL A C 1
ATOM 1622 O O . VAL A 1 214 ? -4.184 6.977 16.188 1 87.44 214 VAL A O 1
ATOM 1625 N N . TYR A 1 215 ? -4.305 6.426 18.328 1 84.38 215 TYR A N 1
ATOM 1626 C CA . TYR A 1 215 ? -5.559 5.707 18.141 1 84.38 215 TYR A CA 1
ATOM 1627 C C . TYR A 1 215 ? -6.738 6.535 18.656 1 84.38 215 TYR A C 1
ATOM 1629 O O . TYR A 1 215 ? -6.746 6.98 19.797 1 84.38 215 TYR A O 1
ATOM 1637 N N . VAL A 1 216 ? -7.625 6.75 17.797 1 82.19 216 VAL A N 1
ATOM 1638 C CA . VAL A 1 216 ? -8.781 7.57 18.141 1 82.19 216 VAL A CA 1
ATOM 1639 C C . VAL A 1 216 ? -10.07 6.812 17.844 1 82.19 216 VAL A C 1
ATOM 1641 O O . VAL A 1 216 ? -10.289 6.395 16.703 1 82.19 216 VAL A O 1
ATOM 1644 N N . THR A 1 217 ? -10.898 6.598 18.906 1 75.62 217 THR A N 1
ATOM 1645 C CA . THR A 1 217 ? -10.766 6.883 20.328 1 75.62 217 THR A CA 1
ATOM 1646 C C . THR A 1 217 ? -9.805 5.898 20.984 1 75.62 217 THR A C 1
ATOM 1648 O O . THR A 1 217 ? -9.359 4.941 20.359 1 75.62 217 THR A O 1
ATOM 1651 N N . LYS A 1 218 ? -9.43 6.199 22.203 1 77.88 218 LYS A N 1
ATOM 1652 C CA . LYS A 1 218 ? -8.398 5.449 22.922 1 77.88 218 LYS A CA 1
ATOM 1653 C C . LYS A 1 218 ? -8.75 3.969 23 1 77.88 218 LYS A C 1
ATOM 1655 O O . LYS A 1 218 ? -7.867 3.113 23.047 1 77.88 218 LYS A O 1
ATOM 1660 N N . ARG A 1 219 ? -10.039 3.646 22.938 1 76.94 219 ARG A N 1
ATOM 1661 C CA . ARG A 1 219 ? -10.469 2.256 23.031 1 76.94 219 ARG A CA 1
ATOM 1662 C C . ARG A 1 219 ? -10 1.454 21.828 1 76.94 219 ARG A C 1
ATOM 1664 O O . ARG A 1 219 ? -9.797 0.241 21.922 1 76.94 219 ARG A O 1
ATOM 1671 N N . TRP A 1 220 ? -9.773 2.123 20.812 1 77 220 TRP A N 1
ATOM 1672 C CA . TRP A 1 220 ? -9.406 1.448 19.562 1 77 220 TRP A CA 1
ATOM 1673 C C . TRP A 1 220 ? -7.969 0.936 19.625 1 77 220 TRP A C 1
ATOM 1675 O O . TRP A 1 220 ? -7.566 0.092 18.828 1 77 220 TRP A O 1
ATOM 1685 N N . ARG A 1 221 ? -7.277 1.431 20.594 1 78.88 221 ARG A N 1
ATOM 1686 C CA . ARG A 1 221 ? -5.949 0.876 20.828 1 78.88 221 ARG A CA 1
ATOM 1687 C C . ARG A 1 221 ? -6.031 -0.594 21.219 1 78.88 221 ARG A C 1
ATOM 1689 O O . ARG A 1 221 ? -5.23 -1.411 20.766 1 78.88 221 ARG A O 1
ATOM 1696 N N . VAL A 1 222 ? -7.008 -0.819 21.969 1 74.44 222 VAL A N 1
ATOM 1697 C CA . VAL A 1 222 ? -7.188 -2.188 22.438 1 74.44 222 VAL A CA 1
ATOM 1698 C C . VAL A 1 222 ? -7.656 -3.076 21.297 1 74.44 222 VAL A C 1
ATOM 1700 O O . VAL A 1 222 ? -7.156 -4.191 21.125 1 74.44 222 VAL A O 1
ATOM 1703 N N . VAL A 1 223 ? -8.516 -2.551 20.547 1 76.31 223 VAL A N 1
ATOM 1704 C CA . VAL A 1 223 ? -9.039 -3.312 19.422 1 76.31 223 VAL A CA 1
ATOM 1705 C C . VAL A 1 223 ? -7.922 -3.584 18.422 1 76.31 223 VAL A C 1
ATOM 1707 O O . VAL A 1 223 ? -7.824 -4.688 17.875 1 76.31 223 VAL A O 1
ATOM 1710 N N . ALA A 1 224 ? -7.172 -2.562 18.203 1 77.5 224 ALA A N 1
ATOM 1711 C CA . ALA A 1 224 ? -6.035 -2.727 17.297 1 77.5 224 ALA A CA 1
ATOM 1712 C C . ALA A 1 224 ? -5.105 -3.836 17.781 1 77.5 224 ALA A C 1
ATOM 1714 O O . ALA A 1 224 ? -4.648 -4.664 16.984 1 77.5 224 ALA A O 1
ATOM 1715 N N . TRP A 1 225 ? -4.914 -3.854 19.016 1 75 225 TRP A N 1
ATOM 1716 C CA . TRP A 1 225 ? -4.047 -4.859 19.609 1 75 225 TRP A CA 1
ATOM 1717 C C . TRP A 1 225 ? -4.641 -6.258 19.453 1 75 225 TRP A C 1
ATOM 1719 O O . TRP A 1 225 ? -3.936 -7.195 19.078 1 75 225 TRP A O 1
ATOM 1729 N N . ILE A 1 226 ? -5.891 -6.402 19.656 1 75.31 226 ILE A N 1
ATOM 1730 C CA . ILE A 1 226 ? -6.57 -7.688 19.531 1 75.31 226 ILE A CA 1
ATOM 1731 C C . ILE A 1 226 ? -6.523 -8.156 18.078 1 75.31 226 ILE A C 1
ATOM 1733 O O . ILE A 1 226 ? -6.262 -9.336 17.812 1 75.31 226 ILE A O 1
ATOM 1737 N N . ASN A 1 227 ? -6.766 -7.223 17.219 1 76.25 227 ASN A N 1
ATOM 1738 C CA . ASN A 1 227 ? -6.766 -7.555 15.797 1 76.25 227 ASN A CA 1
ATOM 1739 C C . ASN A 1 227 ? -5.406 -8.086 15.344 1 76.25 227 ASN A C 1
ATOM 1741 O O . ASN A 1 227 ? -5.336 -9.016 14.547 1 76.25 227 ASN A O 1
ATOM 1745 N N . ARG A 1 228 ? -4.422 -7.492 15.867 1 74.12 228 ARG A N 1
ATOM 1746 C CA . ARG A 1 228 ? -3.062 -7.875 15.484 1 74.12 228 ARG A CA 1
ATOM 1747 C C . ARG A 1 228 ? -2.725 -9.273 15.992 1 74.12 228 ARG A C 1
ATOM 1749 O O . ARG A 1 228 ? -1.961 -10 15.359 1 74.12 228 ARG A O 1
ATOM 1756 N N . LEU A 1 229 ? -3.473 -9.664 17.031 1 75.12 229 LEU A N 1
ATOM 1757 C CA . LEU A 1 229 ? -3.107 -10.922 17.672 1 75.12 229 LEU A CA 1
ATOM 1758 C C . LEU A 1 229 ? -4.047 -12.047 17.266 1 75.12 229 LEU A C 1
ATOM 1760 O O . LEU A 1 229 ? -3.73 -13.219 17.438 1 75.12 229 LEU A O 1
ATOM 1764 N N . LEU A 1 230 ? -5.129 -11.75 16.766 1 77 230 LEU A N 1
ATOM 1765 C CA . LEU A 1 230 ? -6.125 -12.758 16.438 1 77 230 LEU A CA 1
ATOM 1766 C C . LEU A 1 230 ? -5.594 -13.703 15.359 1 77 230 LEU A C 1
ATOM 1768 O O . LEU A 1 230 ? -5.066 -13.258 14.336 1 77 230 LEU A O 1
ATOM 1772 N N . PRO A 1 231 ? -5.758 -14.984 15.68 1 73.62 231 PRO A N 1
ATOM 1773 C CA . PRO A 1 231 ? -5.398 -15.938 14.625 1 73.62 231 PRO A CA 1
ATOM 1774 C C . PRO A 1 231 ? -6.18 -15.719 13.336 1 73.62 231 PRO A C 1
ATOM 1776 O O . PRO A 1 231 ? -7.344 -15.32 13.375 1 73.62 231 PRO A O 1
ATOM 1779 N N . GLU A 1 232 ? -5.484 -15.984 12.266 1 72.19 232 GLU A N 1
ATOM 1780 C CA . GLU A 1 232 ? -6.012 -15.719 10.93 1 72.19 232 GLU A CA 1
ATOM 1781 C C . GLU A 1 232 ? -7.375 -16.375 10.742 1 72.19 232 GLU A C 1
ATOM 1783 O O . GLU A 1 232 ? -8.289 -15.766 10.18 1 72.19 232 GLU A O 1
ATOM 1788 N N . TYR A 1 233 ? -7.473 -17.609 11.188 1 68.75 233 TYR A N 1
ATOM 1789 C CA . TYR A 1 233 ? -8.711 -18.344 10.969 1 68.75 233 TYR A CA 1
ATOM 1790 C C . TYR A 1 233 ? -9.883 -17.656 11.656 1 68.75 233 TYR A C 1
ATOM 1792 O O . TYR A 1 233 ? -10.992 -17.594 11.109 1 68.75 233 TYR A O 1
ATOM 1800 N N . ILE A 1 234 ? -9.695 -17.094 12.797 1 70.25 234 ILE A N 1
ATOM 1801 C CA . ILE A 1 234 ? -10.742 -16.406 13.531 1 70.25 234 ILE A CA 1
ATOM 1802 C C . ILE A 1 234 ? -11.047 -15.062 12.859 1 70.25 234 ILE A C 1
ATOM 1804 O O . ILE A 1 234 ? -12.219 -14.703 12.68 1 70.25 234 ILE A O 1
ATOM 1808 N N . TYR A 1 235 ? -9.992 -14.5 12.438 1 73.25 235 TYR A N 1
ATOM 1809 C CA . TYR A 1 235 ? -10.148 -13.203 11.805 1 73.25 235 TYR A CA 1
ATOM 1810 C C . TYR A 1 235 ? -10.883 -13.328 10.477 1 73.25 235 TYR A C 1
ATOM 1812 O O . TYR A 1 235 ? -11.766 -12.516 10.172 1 73.25 235 TYR A O 1
ATOM 1820 N N . ASN A 1 236 ? -10.516 -14.297 9.688 1 70.31 236 ASN A N 1
ATOM 1821 C CA . ASN A 1 236 ? -11.039 -14.438 8.328 1 70.31 236 ASN A CA 1
ATOM 1822 C C . ASN A 1 236 ? -12.492 -14.914 8.344 1 70.31 236 ASN A C 1
ATOM 1824 O O . ASN A 1 236 ? -13.219 -14.719 7.367 1 70.31 236 ASN A O 1
ATOM 1828 N N . THR A 1 237 ? -12.828 -15.609 9.297 1 57.25 237 THR A N 1
ATOM 1829 C CA . THR A 1 237 ? -14.164 -16.188 9.328 1 57.25 237 THR A CA 1
ATOM 1830 C C . THR A 1 237 ? -15.133 -15.281 10.07 1 57.25 237 THR A C 1
ATOM 1832 O O . THR A 1 237 ? -16.312 -15.609 10.219 1 57.25 237 THR A O 1
ATOM 1835 N N . ARG A 1 238 ? -14.68 -14.227 10.406 1 57.72 238 ARG A N 1
ATOM 1836 C CA . ARG A 1 238 ? -15.586 -13.273 11.039 1 57.72 238 ARG A CA 1
ATOM 1837 C C . ARG A 1 238 ? -16.625 -12.766 10.039 1 57.72 238 ARG A C 1
ATOM 1839 O O . ARG A 1 238 ? -16.328 -12.594 8.859 1 57.72 238 ARG A O 1
ATOM 1846 N N . HIS A 1 239 ? -17.938 -13.016 10.203 1 51.19 239 HIS A N 1
ATOM 1847 C CA . HIS A 1 239 ? -19.047 -12.641 9.328 1 51.19 239 HIS A CA 1
ATOM 1848 C C . HIS A 1 239 ? -19 -11.156 8.984 1 51.19 239 HIS A C 1
ATOM 1850 O O . HIS A 1 239 ? -19.078 -10.305 9.875 1 51.19 239 HIS A O 1
ATOM 1856 N N . TRP A 1 240 ? -18.266 -10.969 7.969 1 48.31 240 TRP A N 1
ATOM 1857 C CA . TRP A 1 240 ? -18.328 -9.602 7.465 1 48.31 240 TRP A CA 1
ATOM 1858 C C . TRP A 1 240 ? -19.625 -9.375 6.68 1 48.31 240 TRP A C 1
ATOM 1860 O O . TRP A 1 240 ? -19.922 -10.117 5.742 1 48.31 240 TRP A O 1
ATOM 1870 N N . LYS A 1 241 ? -20.734 -9.234 7.199 1 42.81 241 LYS A N 1
ATOM 1871 C CA . LYS A 1 241 ? -22.031 -9.07 6.535 1 42.81 241 LYS A CA 1
ATOM 1872 C C . LYS A 1 241 ? -21.969 -7.961 5.492 1 42.81 241 LYS A C 1
ATOM 1874 O O . LYS A 1 241 ? -21.516 -6.855 5.777 1 42.81 241 LYS A O 1
ATOM 1879 N N . PRO A 1 242 ? -22.234 -8.422 4.199 1 44 242 PRO A N 1
ATOM 1880 C CA . PRO A 1 242 ? -22.359 -7.426 3.135 1 44 242 PRO A CA 1
ATOM 1881 C C . PRO A 1 242 ? -23.328 -6.305 3.477 1 44 242 PRO A C 1
ATOM 1883 O O . PRO A 1 242 ? -24.312 -6.535 4.188 1 44 242 PRO A O 1
ATOM 1886 N N . ARG A 1 243 ? -23.047 -5.102 3.27 1 41.72 243 ARG A N 1
ATOM 1887 C CA . ARG A 1 243 ? -23.984 -3.996 3.355 1 41.72 243 ARG A CA 1
ATOM 1888 C C . ARG A 1 243 ? -25.219 -4.266 2.5 1 41.72 243 ARG A C 1
ATOM 1890 O O . ARG A 1 243 ? -25.109 -4.672 1.343 1 41.72 243 ARG A O 1
ATOM 1897 N N . LYS A 1 244 ? -26.391 -4.641 2.969 1 33.88 244 LYS A N 1
ATOM 1898 C CA . LYS A 1 244 ? -27.609 -4.656 2.158 1 33.88 244 LYS A CA 1
ATOM 1899 C C . LYS A 1 244 ? -27.766 -3.354 1.375 1 33.88 244 LYS A C 1
ATOM 1901 O O . LYS A 1 244 ? -27.594 -2.266 1.931 1 33.88 244 LYS A O 1
ATOM 1906 N N . LYS A 1 245 ? -27.641 -3.381 -0.017 1 35.22 245 LYS A N 1
ATOM 1907 C CA . LYS A 1 245 ? -28.156 -2.26 -0.798 1 35.22 245 LYS A CA 1
ATOM 1908 C C . LYS A 1 245 ? -29.453 -1.72 -0.2 1 35.22 245 LYS A C 1
ATOM 1910 O O . LYS A 1 245 ? -30.406 -2.467 -0.014 1 35.22 245 LYS A O 1
ATOM 1915 N N . SER A 1 246 ? -29.359 -0.869 0.768 1 24.95 246 SER A N 1
ATOM 1916 C CA . SER A 1 246 ? -30.688 -0.288 0.967 1 24.95 246 SER A CA 1
ATOM 1917 C C . SER A 1 246 ? -31.406 -0.079 -0.361 1 24.95 246 SER A C 1
ATOM 1919 O O . SER A 1 246 ? -30.844 0.493 -1.296 1 24.95 246 SER A O 1
ATOM 1921 N N . GLN A 1 247 ? -32.469 -0.787 -0.685 1 23.19 247 GLN A N 1
ATOM 1922 C CA . GLN A 1 247 ? -33.469 -0.333 -1.653 1 23.19 247 GLN A CA 1
ATOM 1923 C C . GLN A 1 247 ? -33.688 1.174 -1.552 1 23.19 247 GLN A C 1
ATOM 1925 O O . GLN A 1 247 ? -33.781 1.723 -0.451 1 23.19 247 GLN A O 1
ATOM 1930 N N . MET B 1 1 ? -2.67 -37.875 -18.141 1 45.62 1 MET B N 1
ATOM 1931 C CA . MET B 1 1 ? -2.857 -37 -16.984 1 45.62 1 MET B CA 1
ATOM 1932 C C . MET B 1 1 ? -2.605 -35.531 -17.359 1 45.62 1 MET B C 1
ATOM 1934 O O . MET B 1 1 ? -1.711 -35.25 -18.156 1 45.62 1 MET B O 1
ATOM 1938 N N . SER B 1 2 ? -3.605 -34.656 -17.312 1 67.5 2 SER B N 1
ATOM 1939 C CA . SER B 1 2 ? -3.461 -33.312 -17.844 1 67.5 2 SER B CA 1
ATOM 1940 C C . SER B 1 2 ? -2.277 -32.562 -17.219 1 67.5 2 SER B C 1
ATOM 1942 O O . SER B 1 2 ? -1.998 -32.75 -16.031 1 67.5 2 SER B O 1
ATOM 1944 N N . THR B 1 3 ? -1.323 -32.125 -18 1 88.69 3 THR B N 1
ATOM 1945 C CA . THR B 1 3 ? -0.116 -31.406 -17.594 1 88.69 3 THR B CA 1
ATOM 1946 C C . THR B 1 3 ? -0.468 -30.172 -16.781 1 88.69 3 THR B C 1
ATOM 1948 O O . THR B 1 3 ? -1.395 -29.438 -17.125 1 88.69 3 THR B O 1
ATOM 1951 N N . ALA B 1 4 ? 0.142 -30.141 -15.578 1 94.56 4 ALA B N 1
ATOM 1952 C CA . ALA B 1 4 ? -0.053 -28.938 -14.758 1 94.56 4 ALA B CA 1
ATOM 1953 C C . ALA B 1 4 ? 0.535 -27.703 -15.438 1 94.56 4 ALA B C 1
ATOM 1955 O O . ALA B 1 4 ? 1.561 -27.797 -16.109 1 94.56 4 ALA B O 1
ATOM 1956 N N . THR B 1 5 ? -0.141 -26.578 -15.375 1 98.19 5 THR B N 1
ATOM 1957 C CA . THR B 1 5 ? 0.306 -25.312 -15.953 1 98.19 5 THR B CA 1
ATOM 1958 C C . THR B 1 5 ? 0.629 -24.312 -14.859 1 98.19 5 THR B C 1
ATOM 1960 O O . THR B 1 5 ? -0.139 -24.141 -13.906 1 98.19 5 THR B O 1
ATOM 1963 N N . ALA B 1 6 ? 1.809 -23.672 -14.969 1 98.69 6 ALA B N 1
ATOM 1964 C CA . ALA B 1 6 ? 2.199 -22.578 -14.086 1 98.69 6 ALA B CA 1
ATOM 1965 C C . ALA B 1 6 ? 2.459 -21.297 -14.867 1 98.69 6 ALA B C 1
ATOM 1967 O O . ALA B 1 6 ? 3.082 -21.328 -15.93 1 98.69 6 ALA B O 1
ATOM 1968 N N . MET B 1 7 ? 1.919 -20.219 -14.398 1 98.81 7 MET B N 1
ATOM 1969 C CA . MET B 1 7 ? 2.209 -18.891 -14.93 1 98.81 7 MET B CA 1
ATOM 1970 C C . MET B 1 7 ? 3.162 -18.125 -14.016 1 98.81 7 MET B C 1
ATOM 1972 O O . MET B 1 7 ? 3.029 -18.172 -12.789 1 98.81 7 MET B O 1
ATOM 1976 N N . ILE B 1 8 ? 4.156 -17.484 -14.57 1 98.62 8 ILE B N 1
ATOM 1977 C CA . ILE B 1 8 ? 5.047 -16.609 -13.82 1 98.62 8 ILE B CA 1
ATOM 1978 C C . ILE B 1 8 ? 4.977 -15.188 -14.391 1 98.62 8 ILE B C 1
ATOM 1980 O O . ILE B 1 8 ? 5.391 -14.945 -15.523 1 98.62 8 ILE B O 1
ATOM 1984 N N . ILE B 1 9 ? 4.371 -14.312 -13.602 1 98.12 9 ILE B N 1
ATOM 1985 C CA . ILE B 1 9 ? 4.285 -12.898 -13.938 1 98.12 9 ILE B CA 1
ATOM 1986 C C . ILE B 1 9 ? 5.539 -12.18 -13.445 1 98.12 9 ILE B C 1
ATOM 1988 O O . ILE B 1 9 ? 5.801 -12.125 -12.242 1 98.12 9 ILE B O 1
ATOM 1992 N N . GLY B 1 10 ? 6.309 -11.531 -14.352 1 95.94 10 GLY B N 1
ATOM 1993 C CA . GLY B 1 10 ? 7.629 -11.023 -14.016 1 95.94 10 GLY B CA 1
ATOM 1994 C C . GLY B 1 10 ? 8.711 -12.086 -14.047 1 95.94 10 GLY B C 1
ATOM 1995 O O . GLY B 1 10 ? 9.406 -12.305 -13.055 1 95.94 10 GLY B O 1
ATOM 1996 N N . ALA B 1 11 ? 8.984 -12.68 -15.25 1 95.56 11 ALA B N 1
ATOM 1997 C CA . ALA B 1 11 ? 9.812 -13.867 -15.383 1 95.56 11 ALA B CA 1
ATOM 1998 C C . ALA B 1 11 ? 11.266 -13.5 -15.672 1 95.56 11 ALA B C 1
ATOM 2000 O O . ALA B 1 11 ? 12.117 -14.375 -15.844 1 95.56 11 ALA B O 1
ATOM 2001 N N . SER B 1 12 ? 11.57 -12.219 -15.656 1 92.62 12 SER B N 1
ATOM 2002 C CA . SER B 1 12 ? 12.906 -11.789 -16.078 1 92.62 12 SER B CA 1
ATOM 2003 C C . SER B 1 12 ? 13.906 -11.891 -14.93 1 92.62 12 SER B C 1
ATOM 2005 O O . SER B 1 12 ? 15.117 -11.906 -15.156 1 92.62 12 SER B O 1
ATOM 2007 N N . SER B 1 13 ? 13.398 -11.953 -13.688 1 91.25 13 SER B N 1
ATOM 2008 C CA . SER B 1 13 ? 14.32 -11.961 -12.555 1 91.25 13 SER B CA 1
ATOM 2009 C C . SER B 1 13 ? 15.031 -13.305 -12.438 1 91.25 13 SER B C 1
ATOM 2011 O O . SER B 1 13 ? 14.531 -14.328 -12.906 1 91.25 13 SER B O 1
ATOM 2013 N N . GLN B 1 14 ? 16.172 -13.32 -11.789 1 91.44 14 GLN B N 1
ATOM 2014 C CA . GLN B 1 14 ? 16.938 -14.547 -11.555 1 91.44 14 GLN B CA 1
ATOM 2015 C C . GLN B 1 14 ? 16.109 -15.555 -10.742 1 91.44 14 GLN B C 1
ATOM 2017 O O . GLN B 1 14 ? 16.172 -16.75 -11.008 1 91.44 14 GLN B O 1
ATOM 2022 N N . LEU B 1 15 ? 15.391 -15.039 -9.805 1 92.69 15 LEU B N 1
ATOM 2023 C CA . LEU B 1 15 ? 14.562 -15.914 -8.984 1 92.69 15 LEU B CA 1
ATOM 2024 C C . LEU B 1 15 ? 13.461 -16.562 -9.82 1 92.69 15 LEU B C 1
ATOM 2026 O O . LEU B 1 15 ? 13.234 -17.766 -9.734 1 92.69 15 LEU B O 1
ATOM 2030 N N . SER B 1 16 ? 12.844 -15.781 -10.648 1 96.62 16 SER B N 1
ATOM 2031 C CA . SER B 1 16 ? 11.773 -16.312 -11.492 1 96.62 16 SER B CA 1
ATOM 2032 C C . SER B 1 16 ? 12.297 -17.359 -12.453 1 96.62 16 SER B C 1
ATOM 2034 O O . SER B 1 16 ? 11.625 -18.375 -12.703 1 96.62 16 SER B O 1
ATOM 2036 N N . GLN B 1 17 ? 13.469 -17.109 -12.945 1 96.62 17 GLN B N 1
ATOM 2037 C CA . GLN B 1 17 ? 14.047 -18.062 -13.883 1 96.62 17 GLN B CA 1
ATOM 2038 C C . GLN B 1 17 ? 14.438 -19.359 -13.164 1 96.62 17 GLN B C 1
ATOM 2040 O O . GLN B 1 17 ? 14.305 -20.453 -13.719 1 96.62 17 GLN B O 1
ATOM 2045 N N . ALA B 1 18 ? 14.914 -19.25 -11.938 1 96.44 18 ALA B N 1
ATOM 2046 C CA . ALA B 1 18 ? 15.211 -20.438 -11.133 1 96.44 18 ALA B CA 1
ATOM 2047 C C . ALA B 1 18 ? 13.938 -21.234 -10.844 1 96.44 18 ALA B C 1
ATOM 2049 O O . ALA B 1 18 ? 13.938 -22.469 -10.922 1 96.44 18 ALA B O 1
ATOM 2050 N N . LEU B 1 19 ? 12.852 -20.531 -10.547 1 97.5 19 LEU B N 1
ATOM 2051 C CA . LEU B 1 19 ? 11.562 -21.172 -10.336 1 97.5 19 LEU B CA 1
ATOM 2052 C C . LEU B 1 19 ? 11.086 -21.875 -11.602 1 97.5 19 LEU B C 1
ATOM 2054 O O . LEU B 1 19 ? 10.648 -23.031 -11.547 1 97.5 19 LEU B O 1
ATOM 2058 N N . ALA B 1 20 ? 11.219 -21.188 -12.695 1 98.19 20 ALA B N 1
ATOM 2059 C CA . ALA B 1 20 ? 10.812 -21.734 -13.984 1 98.19 20 ALA B CA 1
ATOM 2060 C C . ALA B 1 20 ? 11.586 -23.016 -14.305 1 98.19 20 ALA B C 1
ATOM 2062 O O . ALA B 1 20 ? 11.008 -24 -14.742 1 98.19 20 ALA B O 1
ATOM 2063 N N . ARG B 1 21 ? 12.898 -22.984 -14.086 1 98.12 21 ARG B N 1
ATOM 2064 C CA . ARG B 1 21 ? 13.742 -24.156 -14.352 1 98.12 21 ARG B CA 1
ATOM 2065 C C . ARG B 1 21 ? 13.289 -25.359 -13.531 1 98.12 21 ARG B C 1
ATOM 2067 O O . ARG B 1 21 ? 13.172 -26.469 -14.062 1 98.12 21 ARG B O 1
ATOM 2074 N N . GLN B 1 22 ? 13.023 -25.125 -12.32 1 98.06 22 GLN B N 1
ATOM 2075 C CA . GLN B 1 22 ? 12.672 -26.219 -11.43 1 98.06 22 GLN B CA 1
ATOM 2076 C C . GLN B 1 22 ? 11.281 -26.766 -11.742 1 98.06 22 GLN B C 1
ATOM 2078 O O . GLN B 1 22 ? 11.062 -27.969 -11.703 1 98.06 22 GLN B O 1
ATOM 2083 N N . LEU B 1 23 ? 10.352 -25.906 -12.07 1 98.12 23 LEU B N 1
ATOM 2084 C CA . LEU B 1 23 ? 9.008 -26.328 -12.438 1 98.12 23 LEU B CA 1
ATOM 2085 C C . LEU B 1 23 ? 9.023 -27.094 -13.766 1 98.12 23 LEU B C 1
ATOM 2087 O O . LEU B 1 23 ? 8.344 -28.109 -13.906 1 98.12 23 LEU B O 1
ATOM 2091 N N . SER B 1 24 ? 9.805 -26.547 -14.695 1 97.81 24 SER B N 1
ATOM 2092 C CA . SER B 1 24 ? 9.938 -27.203 -15.984 1 97.81 24 SER B CA 1
ATOM 2093 C C . SER B 1 24 ? 10.523 -28.609 -15.836 1 97.81 24 SER B C 1
ATOM 2095 O O . SER B 1 24 ? 10.094 -29.547 -16.5 1 97.81 24 SER B O 1
ATOM 2097 N N . ALA B 1 25 ? 11.477 -28.734 -14.969 1 96.75 25 ALA B N 1
ATOM 2098 C CA . ALA B 1 25 ? 12.117 -30.016 -14.703 1 96.75 25 ALA B CA 1
ATOM 2099 C C . ALA B 1 25 ? 11.117 -31.031 -14.148 1 96.75 25 ALA B C 1
ATOM 2101 O O . ALA B 1 25 ? 11.305 -32.25 -14.289 1 96.75 25 ALA B O 1
ATOM 2102 N N . GLN B 1 26 ? 10.055 -30.562 -13.586 1 95.81 26 GLN B N 1
ATOM 2103 C CA . GLN B 1 26 ? 8.992 -31.406 -13.055 1 95.81 26 GLN B CA 1
ATOM 2104 C C . GLN B 1 26 ? 7.887 -31.609 -14.086 1 95.81 26 GLN B C 1
ATOM 2106 O O . GLN B 1 26 ? 6.785 -32.031 -13.742 1 95.81 26 GLN B O 1
ATOM 2111 N N . GLN B 1 27 ? 8.133 -31.172 -15.32 1 95.69 27 GLN B N 1
ATOM 2112 C CA . GLN B 1 27 ? 7.25 -31.375 -16.469 1 95.69 27 GLN B CA 1
ATOM 2113 C C . GLN B 1 27 ? 6.004 -30.5 -16.359 1 95.69 27 GLN B C 1
ATOM 2115 O O . GLN B 1 27 ? 4.918 -30.906 -16.766 1 95.69 27 GLN B O 1
ATOM 2120 N N . VAL B 1 28 ? 6.09 -29.422 -15.656 1 97.12 28 VAL B N 1
ATOM 2121 C CA . VAL B 1 28 ? 5.027 -28.422 -15.602 1 97.12 28 VAL B CA 1
ATOM 2122 C C . VAL B 1 28 ? 5.102 -27.516 -16.828 1 97.12 28 VAL B C 1
ATOM 2124 O O . VAL B 1 28 ? 6.184 -27.047 -17.203 1 97.12 28 VAL B O 1
ATOM 2127 N N . SER B 1 29 ? 3.986 -27.359 -17.531 1 98.12 29 SER B N 1
ATOM 2128 C CA . SER B 1 29 ? 3.932 -26.375 -18.625 1 98.12 29 SER B CA 1
ATOM 2129 C C . SER B 1 29 ? 4.066 -24.953 -18.094 1 98.12 29 SER B C 1
ATOM 2131 O O . SER B 1 29 ? 3.441 -24.594 -17.094 1 98.12 29 SER B O 1
ATOM 2133 N N . LEU B 1 30 ? 4.883 -24.109 -18.812 1 98.56 30 LEU B N 1
ATOM 2134 C CA . LEU B 1 30 ? 5.18 -22.781 -18.297 1 98.56 30 LEU B CA 1
ATOM 2135 C C . LEU B 1 30 ? 4.613 -21.703 -19.219 1 98.56 30 LEU B C 1
ATOM 2137 O O . LEU B 1 30 ? 4.707 -21.812 -20.438 1 98.56 30 LEU B O 1
ATOM 2141 N N . VAL B 1 31 ? 3.957 -20.734 -18.609 1 98.75 31 VAL B N 1
ATOM 2142 C CA . VAL B 1 31 ? 3.553 -19.5 -19.266 1 98.75 31 VAL B CA 1
ATOM 2143 C C . VAL B 1 31 ? 4.246 -18.312 -18.578 1 98.75 31 VAL B C 1
ATOM 2145 O O . VAL B 1 31 ? 3.91 -17.953 -17.453 1 98.75 31 VAL B O 1
ATOM 2148 N N . LEU B 1 32 ? 5.176 -17.672 -19.312 1 98.62 32 LEU B N 1
ATOM 2149 C CA . LEU B 1 32 ? 6.047 -16.656 -18.734 1 98.62 32 LEU B CA 1
ATOM 2150 C C . LEU B 1 32 ? 5.684 -15.266 -19.25 1 98.62 32 LEU B C 1
ATOM 2152 O O . LEU B 1 32 ? 5.512 -15.078 -20.453 1 98.62 32 LEU B O 1
ATOM 2156 N N . PHE B 1 33 ? 5.527 -14.352 -18.359 1 98.56 33 PHE B N 1
ATOM 2157 C CA . PHE B 1 33 ? 5.254 -12.969 -18.734 1 98.56 33 PHE B CA 1
ATOM 2158 C C . PHE B 1 33 ? 6.461 -12.086 -18.438 1 98.56 33 PHE B C 1
ATOM 2160 O O . PHE B 1 33 ? 6.996 -12.094 -17.328 1 98.56 33 PHE B O 1
ATOM 2167 N N . VAL B 1 34 ? 6.898 -11.297 -19.406 1 97.19 34 VAL B N 1
ATOM 2168 C CA . VAL B 1 34 ? 7.996 -10.352 -19.266 1 97.19 34 VAL B CA 1
ATOM 2169 C C . VAL B 1 34 ? 7.711 -9.109 -20.125 1 97.19 34 VAL B C 1
ATOM 2171 O O . VAL B 1 34 ? 6.844 -9.141 -21 1 97.19 34 VAL B O 1
ATOM 2174 N N . ASN B 1 35 ? 8.367 -8.031 -19.766 1 95.25 35 ASN B N 1
ATOM 2175 C CA . ASN B 1 35 ? 8.164 -6.801 -20.516 1 95.25 35 ASN B CA 1
ATOM 2176 C C . ASN B 1 35 ? 8.453 -6.992 -22 1 95.25 35 ASN B C 1
ATOM 2178 O O . ASN B 1 35 ? 7.66 -6.574 -22.859 1 95.25 35 ASN B O 1
ATOM 2182 N N . ASP B 1 36 ? 9.609 -7.637 -22.281 1 95.5 36 ASP B N 1
ATOM 2183 C CA . ASP B 1 36 ? 10.031 -7.938 -23.641 1 95.5 36 ASP B CA 1
ATOM 2184 C C . ASP B 1 36 ? 10.203 -9.438 -23.844 1 95.5 36 ASP B C 1
ATOM 2186 O O . ASP B 1 36 ? 11.242 -10.008 -23.5 1 95.5 36 ASP B O 1
ATOM 2190 N N . PRO B 1 37 ? 9.266 -10.008 -24.547 1 96.62 37 PRO B N 1
ATOM 2191 C CA . PRO B 1 37 ? 9.312 -11.461 -24.719 1 96.62 37 PRO B CA 1
ATOM 2192 C C . PRO B 1 37 ? 10.594 -11.945 -25.375 1 96.62 37 PRO B C 1
ATOM 2194 O O . PRO B 1 37 ? 11.102 -13.016 -25.047 1 96.62 37 PRO B O 1
ATOM 2197 N N . GLU B 1 38 ? 11.164 -11.211 -26.219 1 96.62 38 GLU B N 1
ATOM 2198 C CA . GLU B 1 38 ? 12.367 -11.617 -26.938 1 96.62 38 GLU B CA 1
ATOM 2199 C C . GLU B 1 38 ? 13.555 -11.781 -26 1 96.62 38 GLU B C 1
ATOM 2201 O O . GLU B 1 38 ? 14.477 -12.547 -26.281 1 96.62 38 GLU B O 1
ATOM 2206 N N . SER B 1 39 ? 13.5 -11.094 -24.875 1 95.12 39 SER B N 1
ATOM 2207 C CA . SER B 1 39 ? 14.586 -11.148 -23.906 1 95.12 39 SER B CA 1
ATOM 2208 C C . SER B 1 39 ? 14.688 -12.531 -23.266 1 95.12 39 SER B C 1
ATOM 2210 O O . SER B 1 39 ? 15.719 -12.875 -22.688 1 95.12 39 SER B O 1
ATOM 2212 N N . LEU B 1 40 ? 13.664 -13.414 -23.359 1 96.56 40 LEU B N 1
ATOM 2213 C CA . LEU B 1 40 ? 13.664 -14.719 -22.703 1 96.56 40 LEU B CA 1
ATOM 2214 C C . LEU B 1 40 ? 13.75 -15.844 -23.734 1 96.56 40 LEU B C 1
ATOM 2216 O O . LEU B 1 40 ? 13.586 -17.016 -23.391 1 96.56 40 LEU B O 1
ATOM 2220 N N . ASN B 1 41 ? 13.953 -15.523 -24.984 1 95.5 41 ASN B N 1
ATOM 2221 C CA . ASN B 1 41 ? 13.945 -16.516 -26.047 1 95.5 41 ASN B CA 1
ATOM 2222 C C . ASN B 1 41 ? 14.93 -17.656 -25.766 1 95.5 41 ASN B C 1
ATOM 2224 O O . ASN B 1 41 ? 14.547 -18.828 -25.766 1 95.5 41 ASN B O 1
ATOM 2228 N N . GLU B 1 42 ? 16.156 -17.297 -25.562 1 96.31 42 GLU B N 1
ATOM 2229 C CA . GLU B 1 42 ? 17.188 -18.312 -25.297 1 96.31 42 GLU B CA 1
ATOM 2230 C C . GLU B 1 42 ? 16.859 -19.125 -24.062 1 96.31 42 GLU B C 1
ATOM 2232 O O . GLU B 1 42 ? 16.984 -20.359 -24.062 1 96.31 42 GLU B O 1
ATOM 2237 N N . PHE B 1 43 ? 16.453 -18.438 -23.047 1 97.38 43 PHE B N 1
ATOM 2238 C CA . PHE B 1 43 ? 16.109 -19.094 -21.781 1 97.38 43 PHE B CA 1
ATOM 2239 C C . PHE B 1 43 ? 14.953 -20.062 -21.969 1 97.38 43 PHE B C 1
ATOM 2241 O O . PHE B 1 43 ? 15.023 -21.219 -21.562 1 97.38 43 PHE B O 1
ATOM 2248 N N . SER B 1 44 ? 13.898 -19.578 -22.609 1 97.69 44 SER B N 1
ATOM 2249 C CA . SER B 1 44 ? 12.703 -20.391 -22.797 1 97.69 44 SER B CA 1
ATOM 2250 C C . SER B 1 44 ? 13.008 -21.641 -23.625 1 97.69 44 SER B C 1
ATOM 2252 O O . SER B 1 44 ? 12.461 -22.703 -23.359 1 97.69 44 SER B O 1
ATOM 2254 N N . GLN B 1 45 ? 13.875 -21.578 -24.578 1 96.94 45 GLN B N 1
ATOM 2255 C CA . GLN B 1 45 ? 14.227 -22.688 -25.453 1 96.94 45 GLN B CA 1
ATOM 2256 C C . GLN B 1 45 ? 15.094 -23.719 -24.719 1 96.94 45 GLN B C 1
ATOM 2258 O O . GLN B 1 45 ? 15.133 -24.891 -25.094 1 96.94 45 GLN B O 1
ATOM 2263 N N . SER B 1 46 ? 15.75 -23.203 -23.703 1 97.56 46 SER B N 1
ATOM 2264 C CA . SER B 1 46 ? 16.641 -24.094 -22.953 1 97.56 46 SER B CA 1
ATOM 2265 C C . SER B 1 46 ? 15.875 -24.969 -21.984 1 97.56 46 SER B C 1
ATOM 2267 O O . SER B 1 46 ? 16.406 -25.953 -21.453 1 97.56 46 SER B O 1
ATOM 2269 N N . LEU B 1 47 ? 14.633 -24.688 -21.703 1 97.88 47 LEU B N 1
ATOM 2270 C CA . LEU B 1 47 ? 13.828 -25.406 -20.719 1 97.88 47 LEU B CA 1
ATOM 2271 C C . LEU B 1 47 ? 13.141 -26.609 -21.375 1 97.88 47 LEU B C 1
ATOM 2273 O O . LEU B 1 47 ? 12.656 -26.516 -22.5 1 97.88 47 LEU B O 1
ATOM 2277 N N . PRO B 1 48 ? 13.141 -27.75 -20.703 1 96.62 48 PRO B N 1
ATOM 2278 C CA . PRO B 1 48 ? 12.336 -28.875 -21.203 1 96.62 48 PRO B CA 1
ATOM 2279 C C . PRO B 1 48 ? 10.836 -28.609 -21.109 1 96.62 48 PRO B C 1
ATOM 2281 O O . PRO B 1 48 ? 10.391 -27.844 -20.234 1 96.62 48 PRO B O 1
ATOM 2284 N N . GLY B 1 49 ? 10.055 -29.234 -21.938 1 94.81 49 GLY B N 1
ATOM 2285 C CA . GLY B 1 49 ? 8.609 -29.141 -21.875 1 94.81 49 GLY B CA 1
ATOM 2286 C C . GLY B 1 49 ? 8.055 -27.938 -22.625 1 94.81 49 GLY B C 1
ATOM 2287 O O . GLY B 1 49 ? 8.773 -27.312 -23.406 1 94.81 49 GLY B O 1
ATOM 2288 N N . GLU B 1 50 ? 6.797 -27.609 -22.438 1 96.38 50 GLU B N 1
ATOM 2289 C CA . GLU B 1 50 ? 6.109 -26.516 -23.125 1 96.38 50 GLU B CA 1
ATOM 2290 C C . GLU B 1 50 ? 6.316 -25.188 -22.391 1 96.38 50 GLU B C 1
ATOM 2292 O O . GLU B 1 50 ? 5.996 -25.078 -21.203 1 96.38 50 GLU B O 1
ATOM 2297 N N . VAL B 1 51 ? 6.891 -24.25 -23.109 1 98.12 51 VAL B N 1
ATOM 2298 C CA . VAL B 1 51 ? 7.117 -22.906 -22.547 1 98.12 51 VAL B CA 1
ATOM 2299 C C . VAL B 1 51 ? 6.594 -21.859 -23.516 1 98.12 51 VAL B C 1
ATOM 2301 O O . VAL B 1 51 ? 6.938 -21.859 -24.688 1 98.12 51 VAL B O 1
ATOM 2304 N N . SER B 1 52 ? 5.715 -21.031 -23.062 1 98.31 52 SER B N 1
ATOM 2305 C CA . SER B 1 52 ? 5.23 -19.891 -23.812 1 98.31 52 SER B CA 1
ATOM 2306 C C . SER B 1 52 ? 5.613 -18.578 -23.125 1 98.31 52 SER B C 1
ATOM 2308 O O . SER B 1 52 ? 5.594 -18.484 -21.906 1 98.31 52 SER B O 1
ATOM 2310 N N . VAL B 1 53 ? 5.992 -17.578 -23.922 1 98.5 53 VAL B N 1
ATOM 2311 C CA . VAL B 1 53 ? 6.391 -16.266 -23.391 1 98.5 53 VAL B CA 1
ATOM 2312 C C . VAL B 1 53 ? 5.453 -15.188 -23.922 1 98.5 53 VAL B C 1
ATOM 2314 O O . VAL B 1 53 ? 5.16 -15.141 -25.109 1 98.5 53 VAL B O 1
ATOM 2317 N N . TYR B 1 54 ? 4.93 -14.383 -23.062 1 98.38 54 TYR B N 1
ATOM 2318 C CA . TYR B 1 54 ? 3.984 -13.32 -23.391 1 98.38 54 TYR B CA 1
ATOM 2319 C C . TYR B 1 54 ? 4.512 -11.969 -22.922 1 98.38 54 TYR B C 1
ATOM 2321 O O . TYR B 1 54 ? 5.336 -11.891 -22.016 1 98.38 54 TYR B O 1
ATOM 2329 N N . PRO B 1 55 ? 4.02 -10.898 -23.578 1 98 55 PRO B N 1
ATOM 2330 C CA . PRO B 1 55 ? 4.352 -9.562 -23.078 1 98 55 PRO B CA 1
ATOM 2331 C C . PRO B 1 55 ? 3.629 -9.219 -21.766 1 98 55 PRO B C 1
ATOM 2333 O O . PRO B 1 55 ? 2.52 -9.703 -21.531 1 98 55 PRO B O 1
ATOM 2336 N N . LEU B 1 56 ? 4.27 -8.461 -20.953 1 97.25 56 LEU B N 1
ATOM 2337 C CA . LEU B 1 56 ? 3.709 -7.965 -19.688 1 97.25 56 LEU B CA 1
ATOM 2338 C C . LEU B 1 56 ? 3.787 -6.445 -19.625 1 97.25 56 LEU B C 1
ATOM 2340 O O . LEU B 1 56 ? 4.879 -5.879 -19.547 1 97.25 56 LEU B O 1
ATOM 2344 N N . ALA B 1 57 ? 2.656 -5.801 -19.688 1 97.44 57 ALA B N 1
ATOM 2345 C CA . ALA B 1 57 ? 2.592 -4.355 -19.469 1 97.44 57 ALA B CA 1
ATOM 2346 C C . ALA B 1 57 ? 2.234 -4.031 -18.031 1 97.44 57 ALA B C 1
ATOM 2348 O O . ALA B 1 57 ? 1.148 -3.518 -17.75 1 97.44 57 ALA B O 1
ATOM 2349 N N . ILE B 1 58 ? 3.174 -4.215 -17.109 1 96.88 58 ILE B N 1
ATOM 2350 C CA . ILE B 1 58 ? 2.922 -4.141 -15.68 1 96.88 58 ILE B CA 1
ATOM 2351 C C . ILE B 1 58 ? 2.518 -2.715 -15.305 1 96.88 58 ILE B C 1
ATOM 2353 O O . ILE B 1 58 ? 1.836 -2.504 -14.297 1 96.88 58 ILE B O 1
ATOM 2357 N N . ASP B 1 59 ? 2.902 -1.688 -16.109 1 95.94 59 ASP B N 1
ATOM 2358 C CA . ASP B 1 59 ? 2.621 -0.289 -15.805 1 95.94 59 ASP B CA 1
ATOM 2359 C C . ASP B 1 59 ? 1.333 0.174 -16.484 1 95.94 59 ASP B C 1
ATOM 2361 O O . ASP B 1 59 ? 0.984 1.354 -16.422 1 95.94 59 ASP B O 1
ATOM 2365 N N . GLN B 1 60 ? 0.702 -0.692 -17.156 1 97.69 60 GLN B N 1
ATOM 2366 C CA . GLN B 1 60 ? -0.572 -0.441 -17.828 1 97.69 60 GLN B CA 1
ATOM 2367 C C . GLN B 1 60 ? -1.623 -1.465 -17.406 1 97.69 60 GLN B C 1
ATOM 2369 O O . GLN B 1 60 ? -1.827 -2.469 -18.094 1 97.69 60 GLN B O 1
ATOM 2374 N N . PRO B 1 61 ? -2.361 -1.174 -16.359 1 97.69 61 PRO B N 1
ATOM 2375 C CA . PRO B 1 61 ? -3.223 -2.17 -15.719 1 97.69 61 PRO B CA 1
ATOM 2376 C C . PRO B 1 61 ? -4.25 -2.768 -16.672 1 97.69 61 PRO B C 1
ATOM 2378 O O . PRO B 1 61 ? -4.465 -3.982 -16.672 1 97.69 61 PRO B O 1
ATOM 2381 N N . ASP B 1 62 ? -4.871 -1.928 -17.516 1 97.56 62 ASP B N 1
ATOM 2382 C CA . ASP B 1 62 ? -5.898 -2.447 -18.406 1 97.56 62 ASP B CA 1
ATOM 2383 C C . ASP B 1 62 ? -5.285 -3.354 -19.484 1 97.56 62 ASP B C 1
ATOM 2385 O O . ASP B 1 62 ? -5.848 -4.398 -19.812 1 97.56 62 ASP B O 1
ATOM 2389 N N . THR B 1 63 ? -4.188 -2.982 -20.016 1 98.25 63 THR B N 1
ATOM 2390 C CA . THR B 1 63 ? -3.465 -3.812 -20.984 1 98.25 63 THR B CA 1
ATOM 2391 C C . THR B 1 63 ? -3.014 -5.117 -20.328 1 98.25 63 THR B C 1
ATOM 2393 O O . THR B 1 63 ? -3.15 -6.191 -20.922 1 98.25 63 THR B O 1
ATOM 2396 N N . LEU B 1 64 ? -2.504 -5.016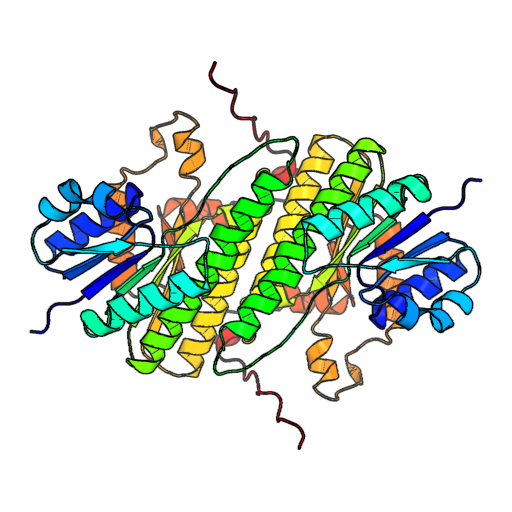 -19.125 1 98.12 64 LEU B N 1
ATOM 2397 C CA . LEU B 1 64 ? -2.055 -6.172 -18.359 1 98.12 64 LEU B CA 1
ATOM 2398 C C . LEU B 1 64 ? -3.186 -7.18 -18.188 1 98.12 64 LEU B C 1
ATOM 2400 O O . LEU B 1 64 ? -2.99 -8.383 -18.391 1 98.12 64 LEU B O 1
ATOM 2404 N N . ILE B 1 65 ? -4.348 -6.711 -17.797 1 98.5 65 ILE B N 1
ATOM 2405 C CA . ILE B 1 65 ? -5.504 -7.566 -17.562 1 98.5 65 ILE B CA 1
ATOM 2406 C C . ILE B 1 65 ? -5.891 -8.281 -18.859 1 98.5 65 ILE B C 1
ATOM 2408 O O . ILE B 1 65 ? -6.168 -9.484 -18.844 1 98.5 65 ILE B O 1
ATOM 2412 N N . THR B 1 66 ? -5.828 -7.555 -19.938 1 98.5 66 THR B N 1
ATOM 2413 C CA . THR B 1 66 ? -6.125 -8.148 -21.234 1 98.5 66 THR B CA 1
ATOM 2414 C C . THR B 1 66 ? -5.109 -9.227 -21.578 1 98.5 66 THR B C 1
ATOM 2416 O O . THR B 1 66 ? -5.477 -10.297 -22.062 1 98.5 66 THR B O 1
ATOM 2419 N N . GLN B 1 67 ? -3.857 -8.977 -21.344 1 98.56 67 GLN B N 1
ATOM 2420 C CA . GLN B 1 67 ? -2.791 -9.93 -21.609 1 98.56 67 GLN B CA 1
ATOM 2421 C C . GLN B 1 67 ? -2.979 -11.211 -20.797 1 98.56 67 GLN B C 1
ATOM 2423 O O . GLN B 1 67 ? -2.836 -12.312 -21.328 1 98.56 67 GLN B O 1
ATOM 2428 N N . LEU B 1 68 ? -3.32 -11.102 -19.516 1 98.69 68 LEU B N 1
ATOM 2429 C CA . LEU B 1 68 ? -3.525 -12.242 -18.641 1 98.69 68 LEU B CA 1
ATOM 2430 C C . LEU B 1 68 ? -4.73 -13.07 -19.078 1 98.69 68 LEU B C 1
ATOM 2432 O O . LEU B 1 68 ? -4.66 -14.297 -19.141 1 98.69 68 LEU B O 1
ATOM 2436 N N . ASN B 1 69 ? -5.793 -12.359 -19.438 1 98.69 69 ASN B N 1
ATOM 2437 C CA . ASN B 1 69 ? -6.992 -13.055 -19.906 1 98.69 69 ASN B CA 1
ATOM 2438 C C . ASN B 1 69 ? -6.727 -13.828 -21.188 1 98.69 69 ASN B C 1
ATOM 2440 O O . ASN B 1 69 ? -7.191 -14.961 -21.344 1 98.69 69 ASN B O 1
ATOM 2444 N N . THR B 1 70 ? -6.039 -13.203 -22.047 1 98.44 70 THR B N 1
ATOM 2445 C CA . THR B 1 70 ? -5.719 -13.844 -23.328 1 98.44 70 THR B CA 1
ATOM 2446 C C . THR B 1 70 ? -4.91 -15.117 -23.094 1 98.44 70 THR B C 1
ATOM 2448 O O . THR B 1 70 ? -5.25 -16.172 -23.641 1 98.44 70 THR B O 1
ATOM 2451 N N . ALA B 1 71 ? -3.855 -15.055 -22.344 1 98.62 71 ALA B N 1
ATOM 2452 C CA . ALA B 1 71 ? -3.02 -16.219 -22.062 1 98.62 71 ALA B CA 1
ATOM 2453 C C . ALA B 1 71 ? -3.805 -17.297 -21.312 1 98.62 71 ALA B C 1
ATOM 2455 O O . ALA B 1 71 ? -3.662 -18.484 -21.594 1 98.62 71 ALA B O 1
ATOM 2456 N N . TRP B 1 72 ? -4.613 -16.844 -20.297 1 98.69 72 TRP B N 1
ATOM 2457 C CA . TRP B 1 72 ? -5.43 -17.766 -19.516 1 98.69 72 TRP B CA 1
ATOM 2458 C C . TRP B 1 72 ? -6.324 -18.594 -20.422 1 98.69 72 TRP B C 1
ATOM 2460 O O . TRP B 1 72 ? -6.398 -19.828 -20.266 1 98.69 72 TRP B O 1
ATOM 2470 N N . THR B 1 73 ? -6.969 -17.906 -21.391 1 98.25 73 THR B N 1
ATOM 2471 C CA . THR B 1 73 ? -7.867 -18.578 -22.312 1 98.25 73 THR B CA 1
ATOM 2472 C C . THR B 1 73 ? -7.09 -19.516 -23.234 1 98.25 73 THR B C 1
ATOM 2474 O O . THR B 1 73 ? -7.488 -20.672 -23.406 1 98.25 73 THR B O 1
ATOM 2477 N N . LYS B 1 74 ? -6.004 -19.125 -23.703 1 98.12 74 LYS B N 1
ATOM 2478 C CA . LYS B 1 74 ? -5.211 -19.906 -24.641 1 98.12 74 LYS B CA 1
ATOM 2479 C C . LYS B 1 74 ? -4.68 -21.172 -24 1 98.12 74 LYS B C 1
ATOM 2481 O O . LYS B 1 74 ? -4.574 -22.219 -24.656 1 98.12 74 LYS B O 1
ATOM 2486 N N . HIS B 1 75 ? -4.363 -21.141 -22.75 1 98 75 HIS B N 1
ATOM 2487 C CA . HIS B 1 75 ? -3.736 -22.281 -22.078 1 98 75 HIS B CA 1
ATOM 2488 C C . HIS B 1 75 ? -4.742 -23.031 -21.203 1 98 75 HIS B C 1
ATOM 2490 O O . HIS B 1 75 ? -4.371 -23.938 -20.469 1 98 75 HIS B O 1
ATOM 2496 N N . ASN B 1 76 ? -5.984 -22.656 -21.266 1 97.19 76 ASN B N 1
ATOM 2497 C CA . ASN B 1 76 ? -7.09 -23.281 -20.562 1 97.19 76 ASN B CA 1
ATOM 2498 C C . ASN B 1 76 ? -6.879 -23.25 -19.047 1 97.19 76 ASN B C 1
ATOM 2500 O O . ASN B 1 76 ? -7.059 -24.25 -18.359 1 97.19 76 ASN B O 1
ATOM 2504 N N . GLY B 1 77 ? -6.371 -22.109 -18.547 1 97.75 77 GLY B N 1
ATOM 2505 C CA . GLY B 1 77 ? -6.223 -21.875 -17.125 1 97.75 77 GLY B CA 1
ATOM 2506 C C . GLY B 1 77 ? -4.832 -22.188 -16.609 1 97.75 77 GLY B C 1
ATOM 2507 O O . GLY B 1 77 ? -3.904 -22.391 -17.406 1 97.75 77 GLY B O 1
ATOM 2508 N N . ALA B 1 78 ? -4.66 -22.141 -15.312 1 98.38 78 ALA B N 1
ATOM 2509 C CA . ALA B 1 78 ? -3.404 -22.438 -14.641 1 98.38 78 ALA B CA 1
ATOM 2510 C C . ALA B 1 78 ? -3.658 -23.016 -13.242 1 98.38 78 ALA B C 1
ATOM 2512 O O . ALA B 1 78 ? -4.645 -22.672 -12.594 1 98.38 78 ALA B O 1
ATOM 2513 N N . HIS B 1 79 ? -2.777 -23.875 -12.852 1 98 79 HIS B N 1
ATOM 2514 C CA . HIS B 1 79 ? -2.836 -24.453 -11.516 1 98 79 HIS B CA 1
ATOM 2515 C C . HIS B 1 79 ? -2.102 -23.578 -10.508 1 98 79 HIS B C 1
ATOM 2517 O O . HIS B 1 79 ? -2.494 -23.516 -9.336 1 98 79 HIS B O 1
ATOM 2523 N N . LEU B 1 80 ? -1.036 -22.953 -10.922 1 98.56 80 LEU B N 1
ATOM 2524 C CA . LEU B 1 80 ? -0.167 -22.125 -10.109 1 98.56 80 LEU B CA 1
ATOM 2525 C C . LEU B 1 80 ? 0.185 -20.828 -10.836 1 98.56 80 LEU B C 1
ATOM 2527 O O . LEU B 1 80 ? 0.564 -20.859 -12.008 1 98.56 80 LEU B O 1
ATOM 2531 N N . VAL B 1 81 ? -0.046 -19.719 -10.203 1 98.81 81 VAL B N 1
ATOM 2532 C CA . VAL B 1 81 ? 0.43 -18.438 -10.703 1 98.81 81 VAL B CA 1
ATOM 2533 C C . VAL B 1 81 ? 1.351 -17.781 -9.672 1 98.81 81 VAL B C 1
ATOM 2535 O O . VAL B 1 81 ? 1.003 -17.688 -8.5 1 98.81 81 VAL B O 1
ATOM 2538 N N . ILE B 1 82 ? 2.545 -17.422 -10.094 1 98.56 82 ILE B N 1
ATOM 2539 C CA . ILE B 1 82 ? 3.508 -16.703 -9.266 1 98.56 82 ILE B CA 1
ATOM 2540 C C . ILE B 1 82 ? 3.697 -15.289 -9.781 1 98.56 82 ILE B C 1
ATOM 2542 O O . ILE B 1 82 ? 4.066 -15.086 -10.945 1 98.56 82 ILE B O 1
ATOM 2546 N N . VAL B 1 83 ? 3.367 -14.336 -8.969 1 98.38 83 VAL B N 1
ATOM 2547 C CA . VAL B 1 83 ? 3.564 -12.93 -9.297 1 98.38 83 VAL B CA 1
ATOM 2548 C C . VAL B 1 83 ? 4.852 -12.422 -8.656 1 98.38 83 VAL B C 1
ATOM 2550 O O . VAL B 1 83 ? 4.957 -12.359 -7.43 1 98.38 83 VAL B O 1
ATOM 2553 N N . ASN B 1 84 ? 5.816 -12.156 -9.453 1 96.44 84 ASN B N 1
ATOM 2554 C CA . ASN B 1 84 ? 7.094 -11.594 -9.023 1 96.44 84 ASN B CA 1
ATOM 2555 C C . ASN B 1 84 ? 7.449 -10.336 -9.812 1 96.44 84 ASN B C 1
ATOM 2557 O O . ASN B 1 84 ? 8.219 -10.406 -10.773 1 96.44 84 ASN B O 1
ATOM 2561 N N . THR B 1 85 ? 6.844 -9.281 -9.375 1 91.81 85 THR B N 1
ATOM 2562 C CA . THR B 1 85 ? 7.047 -7.977 -9.984 1 91.81 85 THR B CA 1
ATOM 2563 C C . THR B 1 85 ? 7.488 -6.953 -8.945 1 91.81 85 THR B C 1
ATOM 2565 O O . THR B 1 85 ? 7.418 -7.215 -7.742 1 91.81 85 THR B O 1
ATOM 2568 N N . GLY B 1 86 ? 8.094 -5.895 -9.469 1 90.56 86 GLY B N 1
ATOM 2569 C CA . GLY B 1 86 ? 8.414 -4.812 -8.555 1 90.56 86 GLY B CA 1
ATOM 2570 C C . GLY B 1 86 ? 9.727 -4.125 -8.875 1 90.56 86 GLY B C 1
ATOM 2571 O O . GLY B 1 86 ? 10.562 -4.68 -9.594 1 90.56 86 GLY B O 1
ATOM 2572 N N . VAL B 1 87 ? 9.805 -2.965 -8.406 1 91.06 87 VAL B N 1
ATOM 2573 C CA . VAL B 1 87 ? 11.023 -2.168 -8.516 1 91.06 87 VAL B CA 1
ATOM 2574 C C . VAL B 1 87 ? 11.398 -1.609 -7.148 1 91.06 87 VAL B C 1
ATOM 2576 O O . VAL B 1 87 ? 10.555 -1.496 -6.258 1 91.06 87 VAL B O 1
ATOM 2579 N N . ASN B 1 88 ? 12.656 -1.446 -6.973 1 90.25 88 ASN B N 1
ATOM 2580 C CA . ASN B 1 88 ? 13.219 -0.859 -5.762 1 90.25 88 ASN B CA 1
ATOM 2581 C C . ASN B 1 88 ? 14.305 0.161 -6.09 1 90.25 88 ASN B C 1
ATOM 2583 O O . ASN B 1 88 ? 15.305 -0.173 -6.727 1 90.25 88 ASN B O 1
ATOM 2587 N N . ASP B 1 89 ? 14.047 1.39 -5.777 1 88.81 89 ASP B N 1
ATOM 2588 C CA . ASP B 1 89 ? 15.023 2.467 -5.922 1 88.81 89 ASP B CA 1
ATOM 2589 C C . ASP B 1 89 ? 15.031 3.367 -4.691 1 88.81 89 ASP B C 1
ATOM 2591 O O . ASP B 1 89 ? 14.031 3.451 -3.969 1 88.81 89 ASP B O 1
ATOM 2595 N N . TYR B 1 90 ? 16.172 3.938 -4.43 1 88.38 90 TYR B N 1
ATOM 2596 C CA . TYR B 1 90 ? 16.297 4.805 -3.266 1 88.38 90 TYR B CA 1
ATOM 2597 C C . TYR B 1 90 ? 17.094 6.062 -3.604 1 88.38 90 TYR B C 1
ATOM 2599 O O . TYR B 1 90 ? 18.109 5.992 -4.297 1 88.38 90 TYR B O 1
ATOM 2607 N N . ASP B 1 91 ? 16.641 7.133 -3.232 1 92.75 91 ASP B N 1
ATOM 2608 C CA . ASP B 1 91 ? 17.297 8.445 -3.236 1 92.75 91 ASP B CA 1
ATOM 2609 C C . ASP B 1 91 ? 16.938 9.234 -1.976 1 92.75 91 ASP B C 1
ATOM 2611 O O . ASP B 1 91 ? 15.773 9.508 -1.716 1 92.75 91 ASP B O 1
ATOM 2615 N N . PRO B 1 92 ? 17.969 9.531 -1.165 1 89.81 92 PRO B N 1
ATOM 2616 C CA . PRO B 1 92 ? 17.703 10.188 0.116 1 89.81 92 PRO B CA 1
ATOM 2617 C C . PRO B 1 92 ? 16.984 11.523 -0.046 1 89.81 92 PRO B C 1
ATOM 2619 O O . PRO B 1 92 ? 16.422 12.055 0.922 1 89.81 92 PRO B O 1
ATOM 2622 N N . SER B 1 93 ? 17.047 12.109 -1.268 1 94.38 93 SER B N 1
ATOM 2623 C CA . SER B 1 93 ? 16.359 13.375 -1.492 1 94.38 93 SER B CA 1
ATOM 2624 C C . SER B 1 93 ? 14.875 13.156 -1.742 1 94.38 93 SER B C 1
ATOM 2626 O O . SER B 1 93 ? 14.109 14.117 -1.858 1 94.38 93 SER B O 1
ATOM 2628 N N . LEU B 1 94 ? 14.414 11.875 -1.87 1 96 94 LEU B N 1
ATOM 2629 C CA . LEU B 1 94 ? 13.023 11.438 -1.988 1 96 94 LEU B CA 1
ATOM 2630 C C . LEU B 1 94 ? 12.352 12.102 -3.188 1 96 94 LEU B C 1
ATOM 2632 O O . LEU B 1 94 ? 11.258 12.656 -3.061 1 96 94 LEU B O 1
ATOM 2636 N N . PRO B 1 95 ? 12.984 12.023 -4.348 1 97.25 95 PRO B N 1
ATOM 2637 C CA . PRO B 1 95 ? 12.289 12.562 -5.52 1 97.25 95 PRO B CA 1
ATOM 2638 C C . PRO B 1 95 ? 10.969 11.836 -5.801 1 97.25 95 PRO B C 1
ATOM 2640 O O . PRO B 1 95 ? 10.906 10.609 -5.723 1 97.25 95 PRO B O 1
ATOM 2643 N N . TRP B 1 96 ? 9.922 12.602 -6.211 1 97.88 96 TRP B N 1
ATOM 2644 C CA . TRP B 1 96 ? 8.586 12.055 -6.422 1 97.88 96 TRP B CA 1
ATOM 2645 C C . TRP B 1 96 ? 8.609 10.969 -7.492 1 97.88 96 TRP B C 1
ATOM 2647 O O . TRP B 1 96 ? 7.867 9.984 -7.398 1 97.88 96 TRP B O 1
ATOM 2657 N N . ALA B 1 97 ? 9.422 11.117 -8.445 1 97.56 97 ALA B N 1
ATOM 2658 C CA . ALA B 1 97 ? 9.461 10.195 -9.578 1 97.56 97 ALA B CA 1
ATOM 2659 C C . ALA B 1 97 ? 9.734 8.766 -9.117 1 97.56 97 ALA B C 1
ATOM 2661 O O . ALA B 1 97 ? 9.227 7.809 -9.703 1 97.56 97 ALA B O 1
ATOM 2662 N N . ILE B 1 98 ? 10.523 8.594 -8.07 1 97.12 98 ILE B N 1
ATOM 2663 C CA . ILE B 1 98 ? 10.867 7.273 -7.547 1 97.12 98 ILE B CA 1
ATOM 2664 C C . ILE B 1 98 ? 9.648 6.652 -6.871 1 97.12 98 ILE B C 1
ATOM 2666 O O . ILE B 1 98 ? 9.312 5.496 -7.129 1 97.12 98 ILE B O 1
ATOM 2670 N N . ASP B 1 99 ? 8.953 7.453 -6.043 1 98.12 99 ASP B N 1
ATOM 2671 C CA . ASP B 1 99 ? 7.742 6.969 -5.391 1 98.12 99 ASP B CA 1
ATOM 2672 C C . ASP B 1 99 ? 6.664 6.629 -6.414 1 98.12 99 ASP B C 1
ATOM 2674 O O . ASP B 1 99 ? 6.004 5.594 -6.312 1 98.12 99 ASP B O 1
ATOM 2678 N N . LYS B 1 100 ? 6.535 7.539 -7.344 1 98.12 100 LYS B N 1
ATOM 2679 C CA . LYS B 1 100 ? 5.523 7.352 -8.383 1 98.12 100 LYS B CA 1
ATOM 2680 C C . LYS B 1 100 ? 5.727 6.027 -9.117 1 98.12 100 LYS B C 1
ATOM 2682 O O . LYS B 1 100 ? 4.777 5.258 -9.289 1 98.12 100 LYS B O 1
ATOM 2687 N N . LEU B 1 101 ? 6.906 5.75 -9.492 1 97.25 101 LEU B N 1
ATOM 2688 C CA . LEU B 1 101 ? 7.215 4.523 -10.219 1 97.25 101 LEU B CA 1
ATOM 2689 C C . LEU B 1 101 ? 6.953 3.299 -9.352 1 97.25 101 LEU B C 1
ATOM 2691 O O . LEU B 1 101 ? 6.375 2.314 -9.812 1 97.25 101 LEU B O 1
ATOM 2695 N N . ALA B 1 102 ? 7.375 3.33 -8.133 1 97.31 102 ALA B N 1
ATOM 2696 C CA . ALA B 1 102 ? 7.148 2.225 -7.207 1 97.31 102 ALA B CA 1
ATOM 2697 C C . ALA B 1 102 ? 5.656 1.938 -7.047 1 97.31 102 ALA B C 1
ATOM 2699 O O . ALA B 1 102 ? 5.242 0.778 -7.031 1 97.31 102 ALA B O 1
ATOM 2700 N N . ILE B 1 103 ? 4.863 2.99 -6.973 1 98.5 103 ILE B N 1
ATOM 2701 C CA . ILE B 1 103 ? 3.426 2.824 -6.773 1 98.5 103 ILE B CA 1
ATOM 2702 C C . ILE B 1 103 ? 2.787 2.277 -8.047 1 98.5 103 ILE B C 1
ATOM 2704 O O . ILE B 1 103 ? 1.92 1.4 -7.988 1 98.5 103 ILE B O 1
ATOM 2708 N N . GLU B 1 104 ? 3.213 2.771 -9.18 1 98.12 104 GLU B N 1
ATOM 2709 C CA . GLU B 1 104 ? 2.676 2.322 -10.461 1 98.12 104 GLU B CA 1
ATOM 2710 C C . GLU B 1 104 ? 2.914 0.829 -10.664 1 98.12 104 GLU B C 1
ATOM 2712 O O . GLU B 1 104 ? 2.027 0.111 -11.133 1 98.12 104 GLU B O 1
ATOM 2717 N N . ILE B 1 105 ? 4.039 0.383 -10.273 1 97.56 105 ILE B N 1
ATOM 2718 C CA . ILE B 1 105 ? 4.438 -0.986 -10.586 1 97.56 105 ILE B CA 1
ATOM 2719 C C . ILE B 1 105 ? 4.09 -1.902 -9.414 1 97.56 105 ILE B C 1
ATOM 2721 O O . ILE B 1 105 ? 3.35 -2.875 -9.578 1 97.56 105 ILE B O 1
ATOM 2725 N N . ASN B 1 106 ? 4.562 -1.544 -8.211 1 97.88 106 ASN B N 1
ATOM 2726 C CA . ASN B 1 106 ? 4.496 -2.426 -7.051 1 97.88 106 ASN B CA 1
ATOM 2727 C C . ASN B 1 106 ? 3.098 -2.445 -6.441 1 97.88 106 ASN B C 1
ATOM 2729 O O . ASN B 1 106 ? 2.771 -3.336 -5.652 1 97.88 106 ASN B O 1
ATOM 2733 N N . VAL B 1 107 ? 2.287 -1.426 -6.707 1 98.69 107 VAL B N 1
ATOM 2734 C CA . VAL B 1 107 ? 0.969 -1.354 -6.086 1 98.69 107 VAL B CA 1
ATOM 2735 C C . VAL B 1 107 ? -0.114 -1.536 -7.148 1 98.69 107 VAL B C 1
ATOM 2737 O O . VAL B 1 107 ? -0.802 -2.559 -7.172 1 98.69 107 VAL B O 1
ATOM 2740 N N . MET B 1 108 ? -0.11 -0.603 -8.109 1 98.75 108 MET B N 1
ATOM 2741 C CA . MET B 1 108 ? -1.159 -0.627 -9.125 1 98.75 108 MET B CA 1
ATOM 2742 C C . MET B 1 108 ? -1.032 -1.864 -10.008 1 98.75 108 MET B C 1
ATOM 2744 O O . MET B 1 108 ? -1.989 -2.625 -10.156 1 98.75 108 MET B O 1
ATOM 2748 N N . GLY B 1 109 ? 0.115 -2.072 -10.602 1 98.56 109 GLY B N 1
ATOM 2749 C CA . GLY B 1 109 ? 0.342 -3.242 -11.43 1 98.56 109 GLY B CA 1
ATOM 2750 C C . GLY B 1 109 ? 0.176 -4.551 -10.68 1 98.56 109 GLY B C 1
ATOM 2751 O O . GLY B 1 109 ? -0.461 -5.48 -11.18 1 98.56 109 GLY B O 1
ATOM 2752 N N . PHE B 1 110 ? 0.737 -4.602 -9.484 1 98.44 110 PHE B N 1
ATOM 2753 C CA . PHE B 1 110 ? 0.638 -5.77 -8.617 1 98.44 110 PHE B CA 1
ATOM 2754 C C . PHE B 1 110 ? -0.82 -6.109 -8.328 1 98.44 110 PHE B C 1
ATOM 2756 O O . PHE B 1 110 ? -1.234 -7.262 -8.461 1 98.44 110 PHE B O 1
ATOM 2763 N N . ALA B 1 111 ? -1.602 -5.105 -7.918 1 98.81 111 ALA B N 1
ATOM 2764 C CA . ALA B 1 111 ? -3.006 -5.316 -7.578 1 98.81 111 ALA B CA 1
ATOM 2765 C C . ALA B 1 111 ? -3.805 -5.766 -8.797 1 98.81 111 ALA B C 1
ATOM 2767 O O . ALA B 1 111 ? -4.645 -6.664 -8.703 1 98.81 111 ALA B O 1
ATOM 2768 N N . ALA B 1 112 ? -3.543 -5.141 -9.914 1 98.75 112 ALA B N 1
ATOM 2769 C CA . ALA B 1 112 ? -4.254 -5.496 -11.141 1 98.75 112 ALA B CA 1
ATOM 2770 C C . ALA B 1 112 ? -4.016 -6.961 -11.508 1 98.75 112 ALA B C 1
ATOM 2772 O O . ALA B 1 112 ? -4.953 -7.68 -11.852 1 98.75 112 ALA B O 1
ATOM 2773 N N . ALA B 1 113 ? -2.775 -7.391 -11.414 1 98.75 113 ALA B N 1
ATOM 2774 C CA . ALA B 1 113 ? -2.428 -8.773 -11.742 1 98.75 113 ALA B CA 1
ATOM 2775 C C . ALA B 1 113 ? -3.107 -9.75 -10.781 1 98.75 113 ALA B C 1
ATOM 2777 O O . ALA B 1 113 ? -3.752 -10.703 -11.219 1 98.75 113 ALA B O 1
ATOM 2778 N N . ASN B 1 114 ? -2.971 -9.484 -9.492 1 98.69 114 ASN B N 1
ATOM 2779 C CA . ASN B 1 114 ? -3.496 -10.398 -8.484 1 98.69 114 ASN B CA 1
ATOM 2780 C C . ASN B 1 114 ? -5.02 -10.43 -8.5 1 98.69 114 ASN B C 1
ATOM 2782 O O . ASN B 1 114 ? -5.625 -11.492 -8.32 1 98.69 114 ASN B O 1
ATOM 2786 N N . ASN B 1 115 ? -5.637 -9.234 -8.664 1 98.69 115 ASN B N 1
ATOM 2787 C CA . ASN B 1 115 ? -7.09 -9.172 -8.781 1 98.69 115 ASN B CA 1
ATOM 2788 C C . ASN B 1 115 ? -7.594 -10 -9.961 1 98.69 115 ASN B C 1
ATOM 2790 O O . ASN B 1 115 ? -8.508 -10.812 -9.805 1 98.69 115 ASN B O 1
ATOM 2794 N N . CYS B 1 116 ? -6.996 -9.852 -11.078 1 98.75 116 CYS B N 1
ATOM 2795 C CA . CYS B 1 116 ? -7.379 -10.555 -12.297 1 98.75 116 CYS B CA 1
ATOM 2796 C C . CYS B 1 116 ? -7.223 -12.062 -12.133 1 98.75 116 CYS B C 1
ATOM 2798 O O . CYS B 1 116 ? -8.156 -12.82 -12.398 1 98.75 116 CYS B O 1
ATOM 2800 N N . ILE B 1 117 ? -6.066 -12.5 -11.641 1 98.75 117 ILE B N 1
ATOM 2801 C CA . ILE B 1 117 ? -5.77 -13.922 -11.508 1 98.75 117 ILE B CA 1
ATOM 2802 C C . ILE B 1 117 ? -6.723 -14.555 -10.492 1 98.75 117 ILE B C 1
ATOM 2804 O O . ILE B 1 117 ? -7.223 -15.656 -10.711 1 98.75 117 ILE B O 1
ATOM 2808 N N . PHE B 1 118 ? -6.941 -13.859 -9.359 1 98.69 118 PHE B N 1
ATOM 2809 C CA . PHE B 1 118 ? -7.852 -14.375 -8.344 1 98.69 118 PHE B CA 1
ATOM 2810 C C . PHE B 1 118 ? -9.234 -14.633 -8.938 1 98.69 118 PHE B C 1
ATOM 2812 O O . PHE B 1 118 ? -9.82 -15.688 -8.711 1 98.69 118 PHE B O 1
ATOM 2819 N N . LYS B 1 119 ? -9.719 -13.672 -9.703 1 98.5 119 LYS B N 1
ATOM 2820 C CA . LYS B 1 119 ? -11.039 -13.812 -10.297 1 98.5 119 LYS B CA 1
ATOM 2821 C C . LYS B 1 119 ? -11.062 -14.953 -11.312 1 98.5 119 LYS B C 1
ATOM 2823 O O . LYS B 1 119 ? -12.047 -15.695 -11.398 1 98.5 119 LYS B O 1
ATOM 2828 N N . LEU B 1 120 ? -10.047 -15.078 -12.078 1 98.69 120 LEU B N 1
ATOM 2829 C CA . LEU B 1 120 ? -9.93 -16.172 -13.023 1 98.69 120 LEU B CA 1
ATOM 2830 C C . LEU B 1 120 ? -9.93 -17.516 -12.305 1 98.69 120 LEU B C 1
ATOM 2832 O O . LEU B 1 120 ? -10.578 -18.469 -12.75 1 98.69 120 LEU B O 1
ATOM 2836 N N . MET B 1 121 ? -9.234 -17.609 -11.156 1 98.5 121 MET B N 1
ATOM 2837 C CA . MET B 1 121 ? -9.188 -18.844 -10.367 1 98.5 121 MET B CA 1
ATOM 2838 C C . MET B 1 121 ? -10.555 -19.141 -9.742 1 98.5 121 MET B C 1
ATOM 2840 O O . MET B 1 121 ? -10.938 -20.297 -9.609 1 98.5 121 MET B O 1
ATOM 2844 N N . CYS B 1 122 ? -11.219 -18.062 -9.312 1 97.75 122 CYS B N 1
ATOM 2845 C CA . CYS B 1 122 ? -12.57 -18.25 -8.812 1 97.75 122 CYS B CA 1
ATOM 2846 C C . CYS B 1 122 ? -13.461 -18.875 -9.867 1 97.75 122 CYS B C 1
ATOM 2848 O O . CYS B 1 122 ? -14.211 -19.812 -9.578 1 97.75 122 CYS B O 1
ATOM 2850 N N . ASP B 1 123 ? -13.352 -18.359 -11.086 1 97.75 123 ASP B N 1
ATOM 2851 C CA . ASP B 1 123 ? -14.133 -18.922 -12.188 1 97.75 123 ASP B CA 1
ATOM 2852 C C . ASP B 1 123 ? -13.719 -20.359 -12.484 1 97.75 123 ASP B C 1
ATOM 2854 O O . ASP B 1 123 ? -14.57 -21.203 -12.773 1 97.75 123 ASP B O 1
ATOM 2858 N N . GLN B 1 124 ? -12.422 -20.656 -12.438 1 97.62 124 GLN B N 1
ATOM 2859 C CA . GLN B 1 124 ? -11.883 -22 -12.656 1 97.62 124 GLN B CA 1
ATOM 2860 C C . GLN B 1 124 ? -12.297 -22.953 -11.539 1 97.62 124 GLN B C 1
ATOM 2862 O O . GLN B 1 124 ? -12.398 -24.156 -11.75 1 97.62 124 GLN B O 1
ATOM 2867 N N . GLY B 1 125 ? -12.422 -22.391 -10.305 1 97.44 125 GLY B N 1
ATOM 2868 C CA . GLY B 1 125 ? -12.883 -23.156 -9.156 1 97.44 125 GLY B CA 1
ATOM 2869 C C . GLY B 1 125 ? -11.75 -23.672 -8.289 1 97.44 125 GLY B C 1
ATOM 2870 O O . GLY B 1 125 ? -11.992 -24.266 -7.238 1 97.44 125 GLY B O 1
ATOM 2871 N N . TYR B 1 126 ? -10.547 -23.484 -8.719 1 96.88 126 TYR B N 1
ATOM 2872 C CA . TYR B 1 126 ? -9.375 -23.891 -7.945 1 96.88 126 TYR B CA 1
ATOM 2873 C C . TYR B 1 126 ? -8.141 -23.109 -8.367 1 96.88 126 TYR B C 1
ATOM 2875 O O . TYR B 1 126 ? -8.164 -22.406 -9.383 1 96.88 126 TYR B O 1
ATOM 2883 N N . GLY B 1 127 ? -7.078 -23.172 -7.598 1 97.56 127 GLY B N 1
ATOM 2884 C CA . GLY B 1 127 ? -5.812 -22.578 -8.008 1 97.56 127 GLY B CA 1
ATOM 2885 C C . GLY B 1 127 ? -4.93 -22.188 -6.836 1 97.56 127 GLY B C 1
ATOM 2886 O O . GLY B 1 127 ? -5.367 -22.234 -5.684 1 97.56 127 GLY B O 1
ATOM 2887 N N . GLN B 1 128 ? -3.703 -21.906 -7.16 1 98.12 128 GLN B N 1
ATOM 2888 C CA . GLN B 1 128 ? -2.729 -21.375 -6.219 1 98.12 128 GLN B CA 1
ATOM 2889 C C . GLN B 1 128 ? -2.105 -20.078 -6.75 1 98.12 128 GLN B C 1
ATOM 2891 O O . GLN B 1 128 ? -1.575 -20.062 -7.863 1 98.12 128 GLN B O 1
ATOM 2896 N N . LEU B 1 129 ? -2.314 -19.047 -6.004 1 98.5 129 LEU B N 1
ATOM 2897 C CA . LEU B 1 129 ? -1.734 -17.734 -6.305 1 98.5 129 LEU B CA 1
ATOM 2898 C C . LEU B 1 129 ? -0.653 -17.375 -5.289 1 98.5 129 LEU B C 1
ATOM 2900 O O . LEU B 1 129 ? -0.918 -17.328 -4.086 1 98.5 129 LEU B O 1
ATOM 2904 N N . ALA B 1 130 ? 0.574 -17.234 -5.785 1 98.06 130 ALA B N 1
ATOM 2905 C CA . ALA B 1 130 ? 1.688 -16.844 -4.93 1 98.06 130 ALA B CA 1
ATOM 2906 C C . ALA B 1 130 ? 2.285 -15.508 -5.391 1 98.06 130 ALA B C 1
ATOM 2908 O O . ALA B 1 130 ? 2.377 -15.25 -6.594 1 98.06 130 ALA B O 1
ATOM 2909 N N . ALA B 1 131 ? 2.623 -14.703 -4.457 1 97.5 131 ALA B N 1
ATOM 2910 C CA . ALA B 1 131 ? 3.32 -13.461 -4.77 1 97.5 131 ALA B CA 1
ATOM 2911 C C . ALA B 1 131 ? 4.625 -13.352 -3.984 1 97.5 131 ALA B C 1
ATOM 2913 O O . ALA B 1 131 ? 4.668 -13.672 -2.795 1 97.5 131 ALA B O 1
ATOM 2914 N N . ILE B 1 132 ? 5.656 -12.945 -4.703 1 94.12 132 ILE B N 1
ATOM 2915 C CA . ILE B 1 132 ? 6.945 -12.695 -4.062 1 94.12 132 ILE B CA 1
ATOM 2916 C C . ILE B 1 132 ? 6.934 -11.32 -3.393 1 94.12 132 ILE B C 1
ATOM 2918 O O . ILE B 1 132 ? 6.742 -10.305 -4.059 1 94.12 132 ILE B O 1
ATOM 2922 N N . ASN B 1 133 ? 7.051 -11.344 -2.119 1 92.94 133 ASN B N 1
ATOM 2923 C CA . ASN B 1 133 ? 7.082 -10.141 -1.293 1 92.94 133 ASN B CA 1
ATOM 2924 C C . ASN B 1 133 ? 8.352 -10.078 -0.448 1 92.94 133 ASN B C 1
ATOM 2926 O O . ASN B 1 133 ? 9.367 -10.688 -0.795 1 92.94 133 ASN B O 1
ATOM 2930 N N . SER B 1 134 ? 8.391 -9.211 0.487 1 86 134 SER B N 1
ATOM 2931 C CA . SER B 1 134 ? 9.594 -8.984 1.287 1 86 134 SER B CA 1
ATOM 2932 C C . SER B 1 134 ? 9.242 -8.648 2.732 1 86 134 SER B C 1
ATOM 2934 O O . SER B 1 134 ? 8.188 -8.078 3 1 86 134 SER B O 1
ATOM 2936 N N . ILE B 1 135 ? 10.172 -8.953 3.598 1 81 135 ILE B N 1
ATOM 2937 C CA . ILE B 1 135 ? 10.023 -8.555 4.996 1 81 135 ILE B CA 1
ATOM 2938 C C . ILE B 1 135 ? 10.156 -7.039 5.117 1 81 135 ILE B C 1
ATOM 2940 O O . ILE B 1 135 ? 9.828 -6.465 6.156 1 81 135 ILE B O 1
ATOM 2944 N N . ALA B 1 136 ? 10.578 -6.414 4.098 1 76.56 136 ALA B N 1
ATOM 2945 C CA . ALA B 1 136 ? 10.719 -4.961 4.066 1 76.56 136 ALA B CA 1
ATOM 2946 C C . ALA B 1 136 ? 9.375 -4.277 4.301 1 76.56 136 ALA B C 1
ATOM 2948 O O . ALA B 1 136 ? 9.328 -3.102 4.672 1 76.56 136 ALA B O 1
ATOM 2949 N N . GLY B 1 137 ? 8.305 -4.93 4.164 1 84.5 137 GLY B N 1
ATOM 2950 C CA . GLY B 1 137 ? 6.984 -4.352 4.316 1 84.5 137 GLY B CA 1
ATOM 2951 C C . GLY B 1 137 ? 6.523 -4.293 5.762 1 84.5 137 GLY B C 1
ATOM 2952 O O . GLY B 1 137 ? 5.52 -3.65 6.074 1 84.5 137 GLY B O 1
ATOM 2953 N N . GLN B 1 138 ? 7.262 -4.875 6.602 1 81.94 138 GLN B N 1
ATOM 2954 C CA . GLN B 1 138 ? 6.832 -4.984 7.992 1 81.94 138 GLN B CA 1
ATOM 2955 C C . GLN B 1 138 ? 6.895 -3.631 8.695 1 81.94 138 GLN B C 1
ATOM 2957 O O . GLN B 1 138 ? 6.113 -3.363 9.609 1 81.94 138 GLN B O 1
ATOM 2962 N N . ARG B 1 139 ? 7.859 -2.814 8.234 1 85.44 139 ARG B N 1
ATOM 2963 C CA . ARG B 1 139 ? 8.039 -1.476 8.789 1 85.44 139 ARG B CA 1
ATOM 2964 C C . ARG B 1 139 ? 8.469 -0.49 7.703 1 85.44 139 ARG B C 1
ATOM 2966 O O . ARG B 1 139 ? 9.055 -0.886 6.691 1 85.44 139 ARG B O 1
ATOM 2973 N N . GLY B 1 140 ? 8.133 0.72 8.062 1 87.56 140 GLY B N 1
ATOM 2974 C CA . GLY B 1 140 ? 8.664 1.728 7.156 1 87.56 140 GLY B CA 1
ATOM 2975 C C . GLY B 1 140 ? 10.18 1.711 7.062 1 87.56 140 GLY B C 1
ATOM 2976 O O . GLY B 1 140 ? 10.859 1.311 8.008 1 87.56 140 GLY B O 1
ATOM 2977 N N . GLY B 1 141 ? 10.711 2.176 5.918 1 87.69 141 GLY B N 1
ATOM 2978 C CA . GLY B 1 141 ? 12.148 2.203 5.688 1 87.69 141 GLY B CA 1
ATOM 2979 C C . GLY B 1 141 ? 12.594 3.352 4.805 1 87.69 141 GLY B C 1
ATOM 2980 O O . GLY B 1 141 ? 11.781 4.211 4.445 1 87.69 141 GLY B O 1
ATOM 2981 N N . PRO B 1 142 ? 13.875 3.367 4.48 1 87.62 142 PRO B N 1
ATOM 2982 C CA . PRO B 1 142 ? 14.43 4.516 3.762 1 87.62 142 PRO B CA 1
ATOM 2983 C C . PRO B 1 142 ? 13.859 4.664 2.354 1 87.62 142 PRO B C 1
ATOM 2985 O O . PRO B 1 142 ? 13.664 5.785 1.875 1 87.62 142 PRO B O 1
ATOM 2988 N N . ASN B 1 143 ? 13.727 3.543 1.653 1 92.69 143 ASN B N 1
ATOM 2989 C CA . ASN B 1 143 ? 12.969 3.598 0.408 1 92.69 143 ASN B CA 1
ATOM 2990 C C . ASN B 1 143 ? 11.461 3.629 0.668 1 92.69 143 ASN B C 1
ATOM 2992 O O . ASN B 1 143 ? 10.805 2.59 0.627 1 92.69 143 ASN B O 1
ATOM 2996 N N . VAL B 1 144 ? 10.984 4.73 0.883 1 95.38 144 VAL B N 1
ATOM 2997 C CA . VAL B 1 144 ? 9.703 4.949 1.543 1 95.38 144 VAL B CA 1
ATOM 2998 C C . VAL B 1 144 ? 8.602 4.227 0.777 1 95.38 144 VAL B C 1
ATOM 3000 O O . VAL B 1 144 ? 7.938 3.34 1.321 1 95.38 144 VAL B O 1
ATOM 3003 N N . ALA B 1 145 ? 8.461 4.543 -0.516 1 97.31 145 ALA B N 1
ATOM 3004 C CA . ALA B 1 145 ? 7.367 3.977 -1.3 1 97.31 145 ALA B CA 1
ATOM 3005 C C . ALA B 1 145 ? 7.57 2.482 -1.53 1 97.31 145 ALA B C 1
ATOM 3007 O O . ALA B 1 145 ? 6.602 1.721 -1.61 1 97.31 145 ALA B O 1
ATOM 3008 N N . TYR B 1 146 ? 8.797 2.025 -1.628 1 95.38 146 TYR B N 1
ATOM 3009 C CA . TYR B 1 146 ? 9.055 0.601 -1.797 1 95.38 146 TYR B CA 1
ATOM 3010 C C . TYR B 1 146 ? 8.586 -0.188 -0.583 1 95.38 146 TYR B C 1
ATOM 3012 O O . TYR B 1 146 ? 7.805 -1.138 -0.717 1 95.38 146 TYR B O 1
ATOM 3020 N N . HIS B 1 147 ? 9.055 0.209 0.608 1 94.12 147 HIS B N 1
ATOM 3021 C CA . HIS B 1 147 ? 8.641 -0.466 1.832 1 94.12 147 HIS B CA 1
ATOM 3022 C C . HIS B 1 147 ? 7.125 -0.437 1.991 1 94.12 147 HIS B C 1
ATOM 3024 O O . HIS B 1 147 ? 6.512 -1.454 2.32 1 94.12 147 HIS B O 1
ATOM 3030 N N . ALA B 1 148 ? 6.574 0.692 1.715 1 97.56 148 ALA B N 1
ATOM 3031 C CA . ALA B 1 148 ? 5.125 0.838 1.833 1 97.56 148 ALA B CA 1
ATOM 3032 C C . ALA B 1 148 ? 4.398 -0.068 0.842 1 97.56 148 ALA B C 1
ATOM 3034 O O . ALA B 1 148 ? 3.34 -0.619 1.154 1 97.56 148 ALA B O 1
ATOM 3035 N N . SER B 1 149 ? 4.949 -0.214 -0.353 1 97.94 149 SER B N 1
ATOM 3036 C CA . SER B 1 149 ? 4.332 -1.066 -1.366 1 97.94 149 SER B CA 1
ATOM 3037 C C . SER B 1 149 ? 4.328 -2.527 -0.93 1 97.94 149 SER B C 1
ATOM 3039 O O . SER B 1 149 ? 3.4 -3.273 -1.252 1 97.94 149 SER B O 1
ATOM 3041 N N . LYS B 1 150 ? 5.355 -2.895 -0.245 1 95.44 150 LYS B N 1
ATOM 3042 C CA . LYS B 1 150 ? 5.406 -4.266 0.251 1 95.44 150 LYS B CA 1
ATOM 3043 C C . LYS B 1 150 ? 4.383 -4.484 1.361 1 95.44 150 LYS B C 1
ATOM 3045 O O . LYS B 1 150 ? 3.807 -5.57 1.478 1 95.44 150 LYS B O 1
ATOM 3050 N N . ALA B 1 151 ? 4.129 -3.516 2.176 1 95.75 151 ALA B N 1
ATOM 3051 C CA . ALA B 1 151 ? 3.057 -3.578 3.162 1 95.75 151 ALA B CA 1
ATOM 3052 C C . ALA B 1 151 ? 1.694 -3.693 2.486 1 95.75 151 ALA B C 1
ATOM 3054 O O . ALA B 1 151 ? 0.841 -4.469 2.922 1 95.75 151 ALA B O 1
ATOM 3055 N N . PHE B 1 152 ? 1.508 -2.889 1.438 1 98.12 152 PHE B N 1
ATOM 3056 C CA . PHE B 1 152 ? 0.293 -2.977 0.638 1 98.12 152 PHE B CA 1
ATOM 3057 C C . PHE B 1 152 ? 0.085 -4.398 0.126 1 98.12 152 PHE B C 1
ATOM 3059 O O . PHE B 1 152 ? -1.003 -4.961 0.266 1 98.12 152 PHE B O 1
ATOM 3066 N N . ALA B 1 153 ? 1.127 -4.941 -0.42 1 97.88 153 ALA B N 1
ATOM 3067 C CA . ALA B 1 153 ? 1.053 -6.25 -1.064 1 97.88 153 ALA B CA 1
ATOM 3068 C C . ALA B 1 153 ? 0.663 -7.336 -0.064 1 97.88 153 ALA B C 1
ATOM 3070 O O . ALA B 1 153 ? -0.202 -8.164 -0.346 1 97.88 153 ALA B O 1
ATOM 3071 N N . GLU B 1 154 ? 1.33 -7.312 1.063 1 95.31 154 GLU B N 1
ATOM 3072 C CA . GLU B 1 154 ? 1.012 -8.297 2.096 1 95.31 154 GLU B CA 1
ATOM 3073 C C . GLU B 1 154 ? -0.457 -8.211 2.5 1 95.31 154 GLU B C 1
ATOM 3075 O O . GLU B 1 154 ? -1.146 -9.234 2.564 1 95.31 154 GLU B O 1
ATOM 3080 N N . ASN B 1 155 ? -0.943 -7.031 2.785 1 96.06 155 ASN B N 1
ATOM 3081 C CA . ASN B 1 155 ? -2.322 -6.816 3.211 1 96.06 155 ASN B CA 1
ATOM 3082 C C . ASN B 1 155 ? -3.312 -7.203 2.117 1 96.06 155 ASN B C 1
ATOM 3084 O O . ASN B 1 155 ? -4.336 -7.832 2.395 1 96.06 155 ASN B O 1
ATOM 3088 N N . TYR B 1 156 ? -2.982 -6.844 0.897 1 97.5 156 TYR B N 1
ATOM 3089 C CA . TYR B 1 156 ? -3.824 -7.156 -0.252 1 97.5 156 TYR B CA 1
ATOM 3090 C C . TYR B 1 156 ? -4.031 -8.656 -0.385 1 97.5 156 TYR B C 1
ATOM 3092 O O . TYR B 1 156 ? -5.156 -9.125 -0.573 1 97.5 156 TYR B O 1
ATOM 3100 N N . LEU B 1 157 ? -2.979 -9.414 -0.233 1 96.81 157 LEU B N 1
ATOM 3101 C CA . LEU B 1 157 ? -3.041 -10.867 -0.332 1 96.81 157 LEU B CA 1
ATOM 3102 C C . LEU B 1 157 ? -3.881 -11.453 0.798 1 96.81 157 LEU B C 1
ATOM 3104 O O . LEU B 1 157 ? -4.605 -12.43 0.596 1 96.81 157 LEU B O 1
ATOM 3108 N N . GLN B 1 158 ? -3.758 -10.875 1.991 1 94 158 GLN B N 1
ATOM 3109 C CA . GLN B 1 158 ? -4.609 -11.305 3.096 1 94 158 GLN B CA 1
ATOM 3110 C C . GLN B 1 158 ? -6.086 -11.117 2.76 1 94 158 GLN B C 1
ATOM 3112 O O . GLN B 1 158 ? -6.918 -11.961 3.092 1 94 158 GLN B O 1
ATOM 3117 N N . GLY B 1 159 ? -6.371 -9.953 2.139 1 94.19 159 GLY B N 1
ATOM 3118 C CA . GLY B 1 159 ? -7.738 -9.711 1.721 1 94.19 159 GLY B CA 1
ATOM 3119 C C . GLY B 1 159 ? -8.25 -10.734 0.725 1 94.19 159 GLY B C 1
ATOM 3120 O O . GLY B 1 159 ? -9.375 -11.227 0.854 1 94.19 159 GLY B O 1
ATOM 3121 N N . LEU B 1 160 ? -7.465 -11.062 -0.248 1 95.69 160 LEU B N 1
ATOM 3122 C CA . LEU B 1 160 ? -7.848 -12.07 -1.226 1 95.69 160 LEU B CA 1
ATOM 3123 C C . LEU B 1 160 ? -8.031 -13.43 -0.559 1 95.69 160 LEU B C 1
ATOM 3125 O O . LEU B 1 160 ? -8.953 -14.172 -0.898 1 95.69 160 LEU B O 1
ATOM 3129 N N . SER B 1 161 ? -7.098 -13.766 0.347 1 93.69 161 SER B N 1
ATOM 3130 C CA . SER B 1 161 ? -7.207 -15.023 1.082 1 93.69 161 SER B CA 1
ATOM 3131 C C . SER B 1 161 ? -8.531 -15.109 1.833 1 93.69 161 SER B C 1
ATOM 3133 O O . SER B 1 161 ? -9.172 -16.172 1.86 1 93.69 161 SER B O 1
ATOM 3135 N N . MET B 1 162 ? -8.938 -14.023 2.447 1 90.94 162 MET B N 1
ATOM 3136 C CA . MET B 1 162 ? -10.219 -13.961 3.139 1 90.94 162 MET B CA 1
ATOM 3137 C C . MET B 1 162 ? -11.367 -14.281 2.189 1 90.94 162 MET B C 1
ATOM 3139 O O . MET B 1 162 ? -12.258 -15.062 2.531 1 90.94 162 MET B O 1
ATOM 3143 N N . HIS B 1 163 ? -11.328 -13.719 1.007 1 92.44 163 HIS B N 1
ATOM 3144 C CA . HIS B 1 163 ? -12.383 -13.961 0.029 1 92.44 163 HIS B CA 1
ATOM 3145 C C . HIS B 1 163 ? -12.383 -15.422 -0.425 1 92.44 163 HIS B C 1
ATOM 3147 O O . HIS B 1 163 ? -13.445 -16.031 -0.57 1 92.44 163 HIS B O 1
ATOM 3153 N N . ALA B 1 164 ? -11.211 -15.953 -0.632 1 92.38 164 ALA B N 1
ATOM 3154 C CA . ALA B 1 164 ? -11.125 -17.359 -1.023 1 92.38 164 ALA B CA 1
ATOM 3155 C C . ALA B 1 164 ? -11.758 -18.266 0.03 1 92.38 164 ALA B C 1
ATOM 3157 O O . ALA B 1 164 ? -12.516 -19.172 -0.302 1 92.38 164 ALA B O 1
ATOM 3158 N N . GLN B 1 165 ? -11.453 -17.984 1.241 1 88.5 165 GLN B N 1
ATOM 3159 C CA . GLN B 1 165 ? -11.984 -18.781 2.346 1 88.5 165 GLN B CA 1
ATOM 3160 C C . GLN B 1 165 ? -13.492 -18.625 2.463 1 88.5 165 GLN B C 1
ATOM 3162 O O . GLN B 1 165 ? -14.211 -19.609 2.697 1 88.5 165 GLN B O 1
ATOM 3167 N N . ARG B 1 166 ? -13.922 -17.438 2.246 1 87.44 166 ARG B N 1
ATOM 3168 C CA . ARG B 1 166 ? -15.359 -17.172 2.346 1 87.44 166 ARG B CA 1
ATOM 3169 C C . ARG B 1 166 ? -16.125 -17.875 1.226 1 87.44 166 ARG B C 1
ATOM 3171 O O . ARG B 1 166 ? -17.266 -18.297 1.421 1 87.44 166 ARG B O 1
ATOM 3178 N N . LEU B 1 167 ? -15.492 -17.969 0.127 1 90 167 LEU B N 1
ATOM 3179 C CA . LEU B 1 167 ? -16.109 -18.625 -1.02 1 90 167 LEU B CA 1
ATOM 3180 C C . LEU B 1 167 ? -15.961 -20.141 -0.918 1 90 167 LEU B C 1
ATOM 3182 O O . LEU B 1 167 ? -16.547 -20.875 -1.714 1 90 167 LEU B O 1
ATOM 3186 N N . LYS B 1 168 ? -15.148 -20.625 0.026 1 91.56 168 LYS B N 1
ATOM 3187 C CA . LYS B 1 168 ? -14.898 -22.031 0.26 1 91.56 168 LYS B CA 1
ATOM 3188 C C . LYS B 1 168 ? -14.336 -22.719 -0.987 1 91.56 168 LYS B C 1
ATOM 3190 O O . LYS B 1 168 ? -14.727 -23.828 -1.329 1 91.56 168 LYS B O 1
ATOM 3195 N N . LEU B 1 169 ? -13.609 -21.984 -1.737 1 92.31 169 LEU B N 1
ATOM 3196 C CA . LEU B 1 169 ? -12.938 -22.516 -2.914 1 92.31 169 LEU B CA 1
ATOM 3197 C C . LEU B 1 169 ? -11.523 -22.984 -2.568 1 92.31 169 LEU B C 1
ATOM 3199 O O . LEU B 1 169 ? -10.867 -22.391 -1.705 1 92.31 169 LEU B O 1
ATOM 3203 N N . PRO B 1 170 ? -11.125 -24.062 -3.215 1 95.25 170 PRO B N 1
ATOM 3204 C CA . PRO B 1 170 ? -9.75 -24.516 -3.002 1 95.25 170 PRO B CA 1
ATOM 3205 C C . PRO B 1 170 ? -8.719 -23.641 -3.703 1 95.25 170 PRO B C 1
ATOM 3207 O O . PRO B 1 170 ? -7.996 -24.109 -4.59 1 95.25 170 PRO B O 1
ATOM 3210 N N . ILE B 1 171 ? -8.75 -22.422 -3.377 1 96.19 171 ILE B N 1
ATOM 3211 C CA . ILE B 1 171 ? -7.789 -21.422 -3.842 1 96.19 171 ILE B CA 1
ATOM 3212 C C . ILE B 1 171 ? -6.875 -21.016 -2.691 1 96.19 171 ILE B C 1
ATOM 3214 O O . ILE B 1 171 ? -7.348 -20.547 -1.651 1 96.19 171 ILE B O 1
ATOM 3218 N N . THR B 1 172 ? -5.59 -21.266 -2.852 1 96.06 172 THR B N 1
ATOM 3219 C CA . THR B 1 172 ? -4.605 -20.875 -1.847 1 96.06 172 THR B CA 1
ATOM 3220 C C . THR B 1 172 ? -3.857 -19.609 -2.281 1 96.06 172 THR B C 1
ATOM 3222 O O . THR B 1 172 ? -3.43 -19.516 -3.434 1 96.06 172 THR B O 1
ATOM 3225 N N . ILE B 1 173 ? -3.807 -18.672 -1.403 1 96.62 173 ILE B N 1
ATOM 3226 C CA . ILE B 1 173 ? -3.018 -17.469 -1.604 1 96.62 173 ILE B CA 1
ATOM 3227 C C . ILE B 1 173 ? -1.775 -17.5 -0.718 1 96.62 173 ILE B C 1
ATOM 3229 O O . ILE B 1 173 ? -1.883 -17.609 0.507 1 96.62 173 ILE B O 1
ATOM 3233 N N . SER B 1 174 ? -0.57 -17.453 -1.339 1 96.25 174 SER B N 1
ATOM 3234 C CA . SER B 1 174 ? 0.677 -17.547 -0.587 1 96.25 174 SER B CA 1
ATOM 3235 C C . SER B 1 174 ? 1.481 -16.25 -0.697 1 96.25 174 SER B C 1
ATOM 3237 O O . SER B 1 174 ? 1.766 -15.781 -1.802 1 96.25 174 SER B O 1
ATOM 3239 N N . ASP B 1 175 ? 1.755 -15.641 0.395 1 95.69 175 ASP B N 1
ATOM 3240 C CA . ASP B 1 175 ? 2.656 -14.5 0.517 1 95.69 175 ASP B CA 1
ATOM 3241 C C . ASP B 1 175 ? 4.082 -14.953 0.809 1 95.69 175 ASP B C 1
ATOM 3243 O O . ASP B 1 175 ? 4.391 -15.375 1.927 1 95.69 175 ASP B O 1
ATOM 3247 N N . ILE B 1 176 ? 5.012 -14.883 -0.197 1 94.44 176 ILE B N 1
ATOM 3248 C CA . ILE B 1 176 ? 6.395 -15.305 -0.044 1 94.44 176 ILE B CA 1
ATOM 3249 C C . ILE B 1 176 ? 7.25 -14.133 0.432 1 94.44 176 ILE B C 1
ATOM 3251 O O . ILE B 1 176 ? 7.523 -13.211 -0.335 1 94.44 176 ILE B O 1
ATOM 3255 N N . GLN B 1 177 ? 7.652 -14.172 1.662 1 91.12 177 GLN B N 1
ATOM 3256 C CA . GLN B 1 177 ? 8.438 -13.117 2.281 1 91.12 177 GLN B CA 1
ATOM 3257 C C . GLN B 1 177 ? 9.938 -13.398 2.168 1 91.12 177 GLN B C 1
ATOM 3259 O O . GLN B 1 177 ? 10.469 -14.234 2.902 1 91.12 177 GLN B O 1
ATOM 3264 N N . LEU B 1 178 ? 10.539 -12.625 1.286 1 88.12 178 LEU B N 1
ATOM 3265 C CA . LEU B 1 178 ? 11.984 -12.766 1.156 1 88.12 178 LEU B CA 1
ATOM 3266 C C . LEU B 1 178 ? 12.711 -11.867 2.146 1 88.12 178 LEU B C 1
ATOM 3268 O O . LEU B 1 178 ? 12.211 -10.797 2.506 1 88.12 178 LEU B O 1
ATOM 3272 N N . GLY B 1 179 ? 13.719 -12.344 2.57 1 76.75 179 GLY B N 1
ATOM 3273 C CA . GLY B 1 179 ? 14.586 -11.477 3.357 1 76.75 179 GLY B CA 1
ATOM 3274 C C . GLY B 1 179 ? 15.297 -10.43 2.523 1 76.75 179 GLY B C 1
ATOM 3275 O O . GLY B 1 179 ? 15.055 -10.32 1.319 1 76.75 179 GLY B O 1
ATOM 3276 N N . LEU B 1 180 ? 15.969 -9.555 3.156 1 57.81 180 LEU B N 1
ATOM 3277 C CA . LEU B 1 180 ? 16.672 -8.461 2.492 1 57.81 180 LEU B CA 1
ATOM 3278 C C . LEU B 1 180 ? 17.641 -9 1.447 1 57.81 180 LEU B C 1
ATOM 3280 O O . LEU B 1 180 ? 18.688 -9.57 1.793 1 57.81 180 LEU B O 1
ATOM 3284 N N . PHE B 1 181 ? 17.016 -9.68 0.455 1 47.19 181 PHE B N 1
ATOM 3285 C CA . PHE B 1 181 ? 17.984 -10.062 -0.569 1 47.19 181 PHE B CA 1
ATOM 3286 C C . PHE B 1 181 ? 18.828 -8.867 -0.995 1 47.19 181 PHE B C 1
ATOM 3288 O O . PHE B 1 181 ? 20 -9.016 -1.315 1 47.19 181 PHE B O 1
ATOM 3295 N N . ASP B 1 182 ? 18.094 -7.75 -1.265 1 42.78 182 ASP B N 1
ATOM 3296 C CA . ASP B 1 182 ? 18.734 -6.688 -2.027 1 42.78 182 ASP B CA 1
ATOM 3297 C C . ASP B 1 182 ? 19.938 -6.117 -1.27 1 42.78 182 ASP B C 1
ATOM 3299 O O . ASP B 1 182 ? 20.891 -5.645 -1.882 1 42.78 182 ASP B O 1
ATOM 3303 N N . LYS B 1 183 ? 19.672 -5.84 -0.066 1 39.75 183 LYS B N 1
ATOM 3304 C CA . LYS B 1 183 ? 20.922 -5.25 0.437 1 39.75 183 LYS B CA 1
ATOM 3305 C C . LYS B 1 183 ? 22.078 -6.238 0.341 1 39.75 183 LYS B C 1
ATOM 3307 O O . LYS B 1 183 ? 23.234 -5.855 0.488 1 39.75 183 LYS B O 1
ATOM 3312 N N . ALA B 1 184 ? 21.859 -7.477 0.41 1 36.66 184 ALA B N 1
ATOM 3313 C CA . ALA B 1 184 ? 23.016 -8.344 0.158 1 36.66 184 ALA B CA 1
ATOM 3314 C C . ALA B 1 184 ? 23.547 -8.148 -1.258 1 36.66 184 ALA B C 1
ATOM 3316 O O . ALA B 1 184 ? 24.734 -8.336 -1.509 1 36.66 184 ALA B O 1
ATOM 3317 N N . VAL B 1 185 ? 22.641 -7.926 -2.172 1 37.41 185 VAL B N 1
ATOM 3318 C CA . VAL B 1 185 ? 23.234 -7.656 -3.484 1 37.41 185 VAL B CA 1
ATOM 3319 C C . VAL B 1 185 ? 24.094 -6.395 -3.418 1 37.41 185 VAL B C 1
ATOM 3321 O O . VAL B 1 185 ? 25.156 -6.336 -4.031 1 37.41 185 VAL B O 1
ATOM 3324 N N . HIS B 1 186 ? 23.484 -5.422 -2.832 1 36.09 186 HIS B N 1
ATOM 3325 C CA . HIS B 1 186 ? 24.312 -4.223 -2.789 1 36.09 186 HIS B CA 1
ATOM 3326 C C . HIS B 1 186 ? 25.453 -4.375 -1.778 1 36.09 186 HIS B C 1
ATOM 3328 O O . HIS B 1 186 ? 26.5 -3.748 -1.924 1 36.09 186 HIS B O 1
ATOM 3334 N N . LEU B 1 187 ? 25.094 -4.926 -0.671 1 37.72 187 LEU B N 1
ATOM 3335 C CA . LEU B 1 187 ? 26.234 -5.02 0.231 1 37.72 187 LEU B CA 1
ATOM 3336 C C . LEU B 1 187 ? 27.141 -6.191 -0.152 1 37.72 187 LEU B C 1
ATOM 3338 O O . LEU B 1 187 ? 28.156 -6.441 0.504 1 37.72 187 LEU B O 1
ATOM 3342 N N . ASN B 1 188 ? 27.562 -6.32 -1.315 1 37.06 188 ASN B N 1
ATOM 3343 C CA . ASN B 1 188 ? 28.578 -7.301 -1.689 1 37.06 188 ASN B CA 1
ATOM 3344 C C . ASN B 1 188 ? 28.641 -8.453 -0.693 1 37.06 188 ASN B C 1
ATOM 3346 O O . ASN B 1 188 ? 29.672 -9.109 -0.555 1 37.06 188 ASN B O 1
ATOM 3350 N N . THR B 1 189 ? 28.031 -8.383 0.381 1 37.16 189 THR B N 1
ATOM 3351 C CA . THR B 1 189 ? 28.234 -9.531 1.262 1 37.16 189 THR B CA 1
ATOM 3352 C C . THR B 1 189 ? 27.438 -10.734 0.777 1 37.16 189 THR B C 1
ATOM 3354 O O . THR B 1 189 ? 26.219 -10.766 0.898 1 37.16 189 THR B O 1
ATOM 3357 N N . GLN B 1 190 ? 27.828 -11.5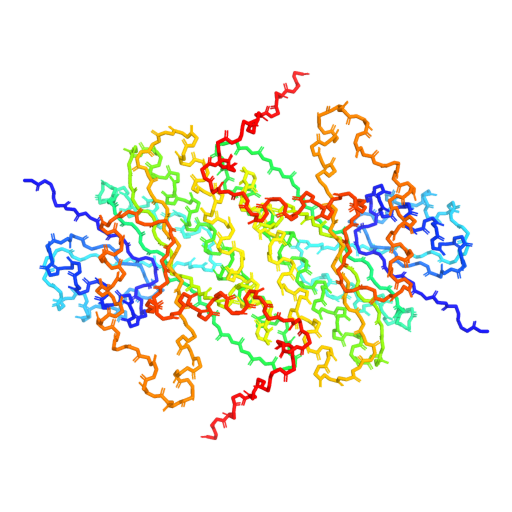08 -0.197 1 39.75 190 GLN B N 1
ATOM 3358 C CA . GLN B 1 190 ? 27.547 -12.805 -0.807 1 39.75 190 GLN B CA 1
ATOM 3359 C C . GLN B 1 190 ? 26.938 -13.766 0.209 1 39.75 190 GLN B C 1
ATOM 3361 O O . GLN B 1 190 ? 26.312 -14.766 -0.166 1 39.75 190 GLN B O 1
ATOM 3366 N N . LEU B 1 191 ? 27.5 -13.719 1.376 1 41.62 191 LEU B N 1
ATOM 3367 C CA . LEU B 1 191 ? 27.266 -14.805 2.328 1 41.62 191 LEU B CA 1
ATOM 3368 C C . LEU B 1 191 ? 25.781 -14.953 2.635 1 41.62 191 LEU B C 1
ATOM 3370 O O . LEU B 1 191 ? 25.312 -16.062 2.918 1 41.62 191 LEU B O 1
ATOM 3374 N N . LEU B 1 192 ? 25.016 -13.859 2.877 1 47.69 192 LEU B N 1
ATOM 3375 C CA . LEU B 1 192 ? 23.719 -14.031 3.508 1 47.69 192 LEU B CA 1
ATOM 3376 C C . LEU B 1 192 ? 22.641 -14.367 2.473 1 47.69 192 LEU B C 1
ATOM 3378 O O . LEU B 1 192 ? 21.484 -14.578 2.818 1 47.69 192 LEU B O 1
ATOM 3382 N N . LEU B 1 193 ? 23.031 -14.258 1.173 1 54.94 193 LEU B N 1
ATOM 3383 C CA . LEU B 1 193 ? 21.984 -14.656 0.246 1 54.94 193 LEU B CA 1
ATOM 3384 C C . LEU B 1 193 ? 22.094 -16.141 -0.097 1 54.94 193 LEU B C 1
ATOM 3386 O O . LEU B 1 193 ? 23.156 -16.609 -0.481 1 54.94 193 LEU B O 1
ATOM 3390 N N . SER B 1 194 ? 21.266 -16.969 0.478 1 64.81 194 SER B N 1
ATOM 3391 C CA . SER B 1 194 ? 21.141 -18.344 0.003 1 64.81 194 SER B CA 1
ATOM 3392 C C . SER B 1 194 ? 21.172 -18.406 -1.52 1 64.81 194 SER B C 1
ATOM 3394 O O . SER B 1 194 ? 20.719 -17.484 -2.197 1 64.81 194 SER B O 1
ATOM 3396 N 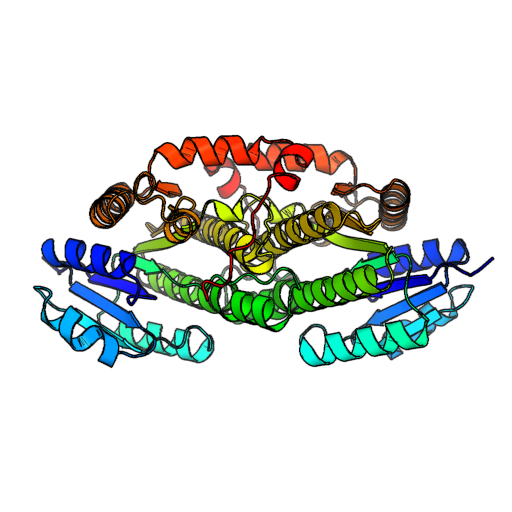N . PRO B 1 195 ? 22 -19.422 -2.014 1 83.38 195 PRO B N 1
ATOM 3397 C CA . PRO B 1 195 ? 21.969 -19.594 -3.469 1 83.38 195 PRO B CA 1
ATOM 3398 C C . PRO B 1 195 ? 20.547 -19.547 -4.035 1 83.38 195 PRO B C 1
ATOM 3400 O O . PRO B 1 195 ? 19.625 -20.062 -3.416 1 83.38 195 PRO B O 1
ATOM 3403 N N . ILE B 1 196 ? 20.359 -18.891 -5.07 1 89.38 196 ILE B N 1
ATOM 3404 C CA . ILE B 1 196 ? 19.078 -18.609 -5.695 1 89.38 196 ILE B CA 1
ATOM 3405 C C . ILE B 1 196 ? 18.312 -19.922 -5.918 1 89.38 196 ILE B C 1
ATOM 3407 O O . ILE B 1 196 ? 17.094 -19.969 -5.781 1 89.38 196 ILE B O 1
ATOM 3411 N N . ASP B 1 197 ? 19.031 -21.047 -6.262 1 91.12 197 ASP B N 1
ATOM 3412 C CA . ASP B 1 197 ? 18.375 -22.328 -6.508 1 91.12 197 ASP B CA 1
ATOM 3413 C C . ASP B 1 197 ? 17.797 -22.906 -5.223 1 91.12 197 ASP B C 1
ATOM 3415 O O . ASP B 1 197 ? 16.75 -23.562 -5.25 1 91.12 197 ASP B O 1
ATOM 3419 N N . LYS B 1 198 ? 18.5 -22.641 -4.176 1 90.81 198 LYS B N 1
ATOM 3420 C CA . LYS B 1 198 ? 17.984 -23.094 -2.887 1 90.81 198 LYS B CA 1
ATOM 3421 C C . LYS B 1 198 ? 16.75 -22.297 -2.473 1 90.81 198 LYS B C 1
ATOM 3423 O O . LYS B 1 198 ? 15.797 -22.859 -1.929 1 90.81 198 LYS B O 1
ATOM 3428 N N . VAL B 1 199 ? 16.781 -21.031 -2.754 1 90.62 199 VAL B N 1
ATOM 3429 C CA . VAL B 1 199 ? 15.641 -20.156 -2.471 1 90.62 199 VAL B CA 1
ATOM 3430 C C . VAL B 1 199 ? 14.43 -20.625 -3.287 1 90.62 199 VAL B C 1
ATOM 3432 O O . VAL B 1 199 ? 13.336 -20.781 -2.744 1 90.62 199 VAL B O 1
ATOM 3435 N N . ALA B 1 200 ? 14.648 -20.891 -4.535 1 94.62 200 ALA B N 1
ATOM 3436 C CA . ALA B 1 200 ? 13.586 -21.344 -5.426 1 94.62 200 ALA B CA 1
ATOM 3437 C C . ALA B 1 200 ? 13 -22.672 -4.953 1 94.62 200 ALA B C 1
ATOM 3439 O O . ALA B 1 200 ? 11.781 -22.844 -4.941 1 94.62 200 ALA B O 1
ATOM 3440 N N . LYS B 1 201 ? 13.867 -23.562 -4.562 1 94.81 201 LYS B N 1
ATOM 3441 C CA . LYS B 1 201 ? 13.422 -24.859 -4.082 1 94.81 201 LYS B CA 1
ATOM 3442 C C . LYS B 1 201 ? 12.555 -24.734 -2.834 1 94.81 201 LYS B C 1
ATOM 3444 O O . LYS B 1 201 ? 11.531 -25.406 -2.705 1 94.81 201 LYS B O 1
ATOM 3449 N N . GLN B 1 202 ? 12.961 -23.875 -1.928 1 93.19 202 GLN B N 1
ATOM 3450 C CA . GLN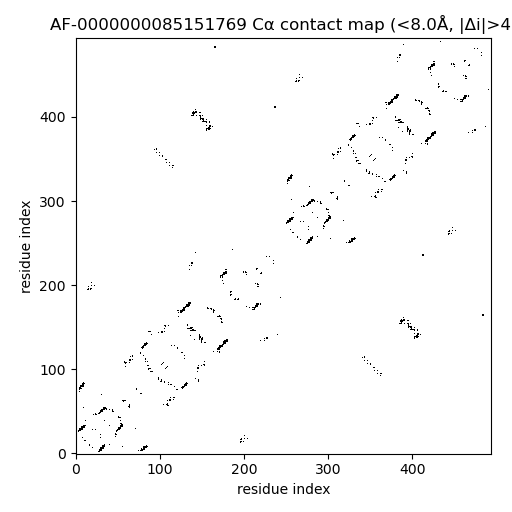 B 1 202 ? 12.195 -23.656 -0.705 1 93.19 202 GLN B CA 1
ATOM 3451 C C . GLN B 1 202 ? 10.82 -23.078 -1.017 1 93.19 202 GLN B C 1
ATOM 3453 O O . GLN B 1 202 ? 9.828 -23.453 -0.39 1 93.19 202 GLN B O 1
ATOM 3458 N N . ILE B 1 203 ? 10.773 -22.188 -1.975 1 94.62 203 ILE B N 1
ATOM 3459 C CA . ILE B 1 203 ? 9.508 -21.578 -2.369 1 94.62 203 ILE B CA 1
ATOM 3460 C C . ILE B 1 203 ? 8.578 -22.641 -2.955 1 94.62 203 ILE B C 1
ATOM 3462 O O . ILE B 1 203 ? 7.426 -22.766 -2.543 1 94.62 203 ILE B O 1
ATOM 3466 N N . ILE B 1 204 ? 9.086 -23.469 -3.854 1 96.56 204 ILE B N 1
ATOM 3467 C CA . ILE B 1 204 ? 8.281 -24.5 -4.508 1 96.56 204 ILE B CA 1
ATOM 3468 C C . ILE B 1 204 ? 7.785 -25.5 -3.473 1 96.56 204 ILE B C 1
ATOM 3470 O O . ILE B 1 204 ? 6.617 -25.906 -3.492 1 96.56 204 ILE B O 1
ATOM 3474 N N . THR B 1 205 ? 8.656 -25.875 -2.52 1 95.12 205 THR B N 1
ATOM 3475 C CA . THR B 1 205 ? 8.273 -26.812 -1.465 1 95.12 205 THR B CA 1
ATOM 3476 C C . THR B 1 205 ? 7.16 -26.234 -0.606 1 95.12 205 THR B C 1
ATOM 3478 O O . THR B 1 205 ? 6.207 -26.922 -0.255 1 95.12 205 THR B O 1
ATOM 3481 N N . ALA B 1 206 ? 7.285 -24.953 -0.272 1 93.5 206 ALA B N 1
ATOM 3482 C CA . ALA B 1 206 ? 6.27 -24.281 0.533 1 93.5 206 ALA B CA 1
ATOM 3483 C C . ALA B 1 206 ? 4.934 -24.219 -0.206 1 93.5 206 ALA B C 1
ATOM 3485 O O . ALA B 1 206 ? 3.875 -24.406 0.4 1 93.5 206 ALA B O 1
ATOM 3486 N N . LEU B 1 207 ? 5.012 -23.984 -1.493 1 94.5 207 LEU B N 1
ATOM 3487 C CA . LEU B 1 207 ? 3.803 -23.891 -2.307 1 94.5 207 LEU B CA 1
ATOM 3488 C C . LEU B 1 207 ? 3.121 -25.25 -2.402 1 94.5 207 LEU B C 1
ATOM 3490 O O . LEU B 1 207 ? 1.891 -25.344 -2.363 1 94.5 207 LEU B O 1
ATOM 3494 N N . GLN B 1 208 ? 3.891 -26.281 -2.475 1 94 208 GLN B N 1
ATOM 3495 C CA . GLN B 1 208 ? 3.352 -27.641 -2.521 1 94 208 GLN B CA 1
ATOM 3496 C C . GLN B 1 208 ? 2.609 -27.984 -1.232 1 94 208 GLN B C 1
ATOM 3498 O O . GLN B 1 208 ? 1.638 -28.734 -1.252 1 94 208 GLN B O 1
ATOM 3503 N N . LYS B 1 209 ? 3.008 -27.375 -0.134 1 93.19 209 LYS B N 1
ATOM 3504 C CA . LYS B 1 209 ? 2.398 -27.625 1.169 1 93.19 209 LYS B CA 1
ATOM 3505 C C . LYS B 1 209 ? 1.21 -26.703 1.408 1 93.19 209 LYS B C 1
ATOM 3507 O O . LYS B 1 209 ? 0.541 -26.797 2.439 1 93.19 209 LYS B O 1
ATOM 3512 N N . GLY B 1 210 ? 0.982 -25.75 0.538 1 91.56 210 GLY B N 1
ATOM 3513 C CA . GLY B 1 210 ? -0.156 -24.859 0.624 1 91.56 210 GLY B CA 1
ATOM 3514 C C . GLY B 1 210 ? -0.001 -23.797 1.703 1 91.56 210 GLY B C 1
ATOM 3515 O O . GLY B 1 210 ? -0.988 -23.375 2.303 1 91.56 210 GLY B O 1
ATOM 3516 N N . LYS B 1 211 ? 1.193 -23.375 1.951 1 88.75 211 LYS B N 1
ATOM 3517 C CA . LYS B 1 211 ? 1.436 -22.391 2.996 1 88.75 211 LYS B CA 1
ATOM 3518 C C . LYS B 1 211 ? 0.976 -21 2.557 1 88.75 211 LYS B C 1
ATOM 3520 O O . LYS B 1 211 ? 1.221 -20.578 1.421 1 88.75 211 LYS B O 1
ATOM 3525 N N . ARG B 1 212 ? 0.321 -20.328 3.492 1 88.75 212 ARG B N 1
ATOM 3526 C CA . ARG B 1 212 ? -0.217 -19 3.18 1 88.75 212 ARG B CA 1
ATOM 3527 C C . ARG B 1 212 ? 0.833 -17.922 3.398 1 88.75 212 ARG B C 1
ATOM 3529 O O . ARG B 1 212 ? 0.737 -16.828 2.826 1 88.75 212 ARG B O 1
ATOM 3536 N N . ARG B 1 213 ? 1.728 -18.125 4.254 1 88.19 213 ARG B N 1
ATOM 3537 C CA . ARG B 1 213 ? 2.854 -17.234 4.508 1 88.19 213 ARG B CA 1
ATOM 3538 C C . ARG B 1 213 ? 4.156 -18.016 4.625 1 88.19 213 ARG B C 1
ATOM 3540 O O . ARG B 1 213 ? 4.238 -18.984 5.371 1 88.19 213 ARG B O 1
ATOM 3547 N N . VAL B 1 214 ? 5.168 -17.516 3.875 1 87.56 214 VAL B N 1
ATOM 3548 C CA . VAL B 1 214 ? 6.441 -18.234 3.832 1 87.56 214 VAL B CA 1
ATOM 3549 C C . VAL B 1 214 ? 7.59 -17.234 3.965 1 87.56 214 VAL B C 1
ATOM 3551 O O . VAL B 1 214 ? 7.629 -16.219 3.264 1 87.56 214 VAL B O 1
ATOM 3554 N N . TYR B 1 215 ? 8.383 -17.484 4.922 1 84.5 215 TYR B N 1
ATOM 3555 C CA . TYR B 1 215 ? 9.625 -16.734 5.023 1 84.5 215 TYR B CA 1
ATOM 3556 C C . TYR B 1 215 ? 10.781 -17.484 4.391 1 84.5 215 TYR B C 1
ATOM 3558 O O . TYR B 1 215 ? 11.039 -18.641 4.742 1 84.5 215 TYR B O 1
ATOM 3566 N N . VAL B 1 216 ? 11.375 -16.875 3.486 1 82.5 216 VAL B N 1
ATOM 3567 C CA . VAL B 1 216 ? 12.469 -17.531 2.771 1 82.5 216 VAL B CA 1
ATOM 3568 C C . VAL B 1 216 ? 13.719 -16.641 2.82 1 82.5 216 VAL B C 1
ATOM 3570 O O . VAL B 1 216 ? 13.68 -15.484 2.398 1 82.5 216 VAL B O 1
ATOM 3573 N N . THR B 1 217 ? 14.812 -17.203 3.393 1 75.81 217 THR B N 1
ATOM 3574 C CA . THR B 1 217 ? 15.023 -18.469 4.066 1 75.81 217 THR B CA 1
ATOM 3575 C C . THR B 1 217 ? 14.391 -18.469 5.453 1 75.81 217 THR B C 1
ATOM 3577 O O . THR B 1 217 ? 13.914 -17.422 5.918 1 75.81 217 THR B O 1
ATOM 3580 N N . LYS B 1 218 ? 14.32 -19.641 6.055 1 78.06 218 LYS B N 1
ATOM 3581 C CA . LYS B 1 218 ? 13.609 -19.828 7.32 1 78.06 218 LYS B CA 1
ATOM 3582 C C . LYS B 1 218 ? 14.164 -18.891 8.398 1 78.06 218 LYS B C 1
ATOM 3584 O O . LYS B 1 218 ? 13.43 -18.484 9.305 1 78.06 218 LYS B O 1
ATOM 3589 N N . ARG B 1 219 ? 15.43 -18.484 8.281 1 77.06 219 ARG B N 1
ATOM 3590 C CA . ARG B 1 219 ? 16.047 -17.609 9.273 1 77.06 219 ARG B CA 1
ATOM 3591 C C . ARG B 1 219 ? 15.383 -16.234 9.273 1 77.06 219 ARG B C 1
ATOM 3593 O O . ARG B 1 219 ? 15.367 -15.555 10.305 1 77.06 219 ARG B O 1
ATOM 3600 N N . TRP B 1 220 ? 14.812 -15.922 8.219 1 77.12 220 TRP B N 1
ATOM 3601 C CA . TRP B 1 220 ? 14.219 -14.594 8.078 1 77.12 220 TRP B CA 1
ATOM 3602 C C . TRP B 1 220 ? 12.93 -14.484 8.875 1 77.12 220 TRP B C 1
ATOM 3604 O O . TRP B 1 220 ? 12.445 -13.383 9.141 1 77.12 220 TRP B O 1
ATOM 3614 N N . ARG B 1 221 ? 12.445 -15.617 9.258 1 79 221 ARG B N 1
ATOM 3615 C CA . ARG B 1 221 ? 11.305 -15.602 10.172 1 79 221 ARG B CA 1
ATOM 3616 C C . ARG B 1 221 ? 11.672 -14.953 11.5 1 79 221 ARG B C 1
ATOM 3618 O O . ARG B 1 221 ? 10.883 -14.18 12.055 1 79 221 ARG B O 1
ATOM 3625 N N . VAL B 1 222 ? 12.828 -15.242 11.875 1 74.56 222 VAL B N 1
ATOM 3626 C CA . VAL B 1 222 ? 13.297 -14.703 13.148 1 74.56 222 VAL B CA 1
ATOM 3627 C C . VAL B 1 222 ? 13.562 -13.211 13.008 1 74.56 222 VAL B C 1
ATOM 3629 O O . VAL B 1 222 ? 13.18 -12.422 13.875 1 74.56 222 VAL B O 1
ATOM 3632 N N . VAL B 1 223 ? 14.133 -12.883 11.938 1 76.5 223 VAL B N 1
ATOM 3633 C CA . VAL B 1 223 ? 14.445 -11.469 11.703 1 76.5 223 VAL B CA 1
ATOM 3634 C C . VAL B 1 223 ? 13.148 -10.672 11.594 1 76.5 223 VAL B C 1
ATOM 3636 O O . VAL B 1 223 ? 13.047 -9.562 12.133 1 76.5 223 VAL B O 1
ATOM 3639 N N . ALA B 1 224 ? 12.242 -11.25 10.883 1 77.62 224 ALA B N 1
ATOM 3640 C CA . ALA B 1 224 ? 10.945 -10.602 10.766 1 77.62 224 ALA B CA 1
ATOM 3641 C C . ALA B 1 224 ? 10.312 -10.367 12.133 1 77.62 224 ALA B C 1
ATOM 3643 O O . ALA B 1 224 ? 9.773 -9.297 12.406 1 77.62 224 ALA B O 1
ATOM 3644 N N . TRP B 1 225 ? 10.453 -11.32 12.938 1 75.06 225 TRP B N 1
ATOM 3645 C CA . TRP B 1 225 ? 9.906 -11.234 14.289 1 75.06 225 TRP B CA 1
ATOM 3646 C C . TRP B 1 225 ? 10.602 -10.141 15.094 1 75.06 225 TRP B C 1
ATOM 3648 O O . TRP B 1 225 ? 9.945 -9.336 15.758 1 75.06 225 TRP B O 1
ATOM 3658 N N . ILE B 1 226 ? 11.867 -10.047 14.992 1 75.44 226 ILE B N 1
ATOM 3659 C CA . ILE B 1 226 ? 12.648 -9.047 15.719 1 75.44 226 ILE B CA 1
ATOM 3660 C C . ILE B 1 226 ? 12.289 -7.648 15.219 1 75.44 226 ILE B C 1
ATOM 3662 O O . ILE B 1 226 ? 12.117 -6.727 16.016 1 75.44 226 ILE B O 1
ATOM 3666 N N . ASN B 1 227 ? 12.18 -7.57 13.93 1 76.44 227 ASN B N 1
ATOM 3667 C CA . ASN B 1 227 ? 11.859 -6.277 13.336 1 76.44 227 ASN B CA 1
ATOM 3668 C C . ASN B 1 227 ? 10.5 -5.762 13.82 1 76.44 227 ASN B C 1
ATOM 3670 O O . ASN B 1 227 ? 10.344 -4.566 14.062 1 76.44 227 ASN B O 1
ATOM 3674 N N . ARG B 1 228 ? 9.625 -6.656 13.953 1 74.19 228 ARG B N 1
ATOM 3675 C CA . ARG B 1 228 ? 8.273 -6.289 14.367 1 74.19 228 ARG B CA 1
ATOM 3676 C C . ARG B 1 228 ? 8.25 -5.82 15.812 1 74.19 228 ARG B C 1
ATOM 3678 O O . ARG B 1 228 ? 7.449 -4.961 16.188 1 74.19 228 ARG B O 1
ATOM 3685 N N . LEU B 1 229 ? 9.289 -6.258 16.531 1 75.44 229 LEU B N 1
ATOM 3686 C CA . LEU B 1 229 ? 9.266 -5.992 17.969 1 75.44 229 LEU B CA 1
ATOM 3687 C C . LEU B 1 229 ? 10.195 -4.84 18.328 1 75.44 229 LEU B C 1
ATOM 3689 O O . LEU B 1 229 ? 10.086 -4.262 19.406 1 75.44 229 LEU B O 1
ATOM 3693 N N . LEU B 1 230 ? 11.07 -4.523 17.516 1 77.31 230 LEU B N 1
ATOM 3694 C CA . LEU B 1 230 ? 12.055 -3.492 17.812 1 77.31 230 LEU B CA 1
ATOM 3695 C C . LEU B 1 230 ? 11.383 -2.143 18.031 1 77.31 230 LEU B C 1
ATOM 3697 O O . LEU B 1 230 ? 10.547 -1.722 17.234 1 77.31 230 LEU B O 1
ATOM 3701 N N . PRO B 1 231 ? 11.773 -1.553 19.141 1 73.94 231 PRO B N 1
ATOM 3702 C CA . PRO B 1 231 ? 11.273 -0.19 19.344 1 73.94 231 PRO B CA 1
ATOM 3703 C C . PRO B 1 231 ? 11.648 0.745 18.188 1 73.94 231 PRO B C 1
ATOM 3705 O O . PRO B 1 231 ? 12.727 0.604 17.609 1 73.94 231 PRO B O 1
ATOM 3708 N N . GLU B 1 232 ? 10.734 1.632 17.938 1 72.31 232 GLU B N 1
ATOM 3709 C CA . GLU B 1 232 ? 10.859 2.537 16.812 1 72.31 232 GLU B CA 1
ATOM 3710 C C . GLU B 1 232 ? 12.195 3.277 16.828 1 72.31 232 GLU B C 1
ATOM 3712 O O . GLU B 1 232 ? 12.844 3.43 15.797 1 72.31 232 GLU B O 1
ATOM 3717 N N . TYR B 1 233 ? 12.555 3.754 18 1 68.88 233 TYR B N 1
ATOM 3718 C CA . TYR B 1 233 ? 13.773 4.551 18.109 1 68.88 233 TYR B CA 1
ATOM 3719 C C . TYR B 1 233 ? 14.992 3.732 17.688 1 68.88 233 TYR B C 1
ATOM 3721 O O . TYR B 1 233 ? 15.898 4.25 17.031 1 68.88 233 TYR B O 1
ATOM 3729 N N . ILE B 1 234 ? 15.039 2.471 18 1 70.38 234 ILE B N 1
ATOM 3730 C CA . ILE B 1 234 ? 16.156 1.598 17.641 1 70.38 234 ILE B CA 1
ATOM 3731 C C . ILE B 1 234 ? 16.109 1.293 16.141 1 70.38 234 ILE B C 1
ATOM 3733 O O . ILE B 1 234 ? 17.125 1.341 15.453 1 70.38 234 ILE B O 1
ATOM 3737 N N . TYR B 1 235 ? 14.906 1.131 15.734 1 73.62 235 TYR B N 1
ATOM 3738 C CA . TYR B 1 235 ? 14.719 0.793 14.328 1 73.62 235 TYR B CA 1
ATOM 3739 C C . TYR B 1 235 ? 15.094 1.97 13.43 1 73.62 235 TYR B C 1
ATOM 3741 O O . TYR B 1 235 ? 15.742 1.791 12.406 1 73.62 235 TYR B O 1
ATOM 3749 N N . ASN B 1 236 ? 14.656 3.146 13.797 1 70.31 236 ASN B N 1
ATOM 3750 C CA . ASN B 1 236 ? 14.82 4.328 12.953 1 70.31 236 ASN B CA 1
ATOM 3751 C C . ASN B 1 236 ? 16.266 4.809 12.945 1 70.31 236 ASN B C 1
ATOM 3753 O O . ASN B 1 236 ? 16.688 5.512 12.023 1 70.31 236 ASN B O 1
ATOM 3757 N N . THR B 1 237 ? 16.938 4.578 13.953 1 57.25 237 THR B N 1
ATOM 3758 C CA . THR B 1 237 ? 18.297 5.09 14.055 1 57.25 237 THR B CA 1
ATOM 3759 C C . THR B 1 237 ? 19.297 4.062 13.547 1 57.25 237 THR B C 1
ATOM 3761 O O . THR B 1 237 ? 20.5 4.309 13.547 1 57.25 237 THR B O 1
ATOM 3764 N N . ARG B 1 238 ? 18.812 3.061 13.086 1 57.34 238 ARG B N 1
ATOM 3765 C CA . ARG B 1 238 ? 19.719 2.084 12.5 1 57.34 238 ARG B CA 1
ATOM 3766 C C . ARG B 1 238 ? 20.391 2.639 11.25 1 57.34 238 ARG B C 1
ATOM 3768 O O . ARG B 1 238 ? 19.766 3.383 10.484 1 57.34 238 ARG B O 1
ATOM 3775 N N . HIS B 1 239 ? 21.719 2.861 11.195 1 50.5 239 HIS B N 1
ATOM 3776 C CA . HIS B 1 239 ? 22.516 3.42 10.102 1 50.5 239 HIS B CA 1
ATOM 3777 C C . HIS B 1 239 ? 22.203 2.725 8.781 1 50.5 239 HIS B C 1
ATOM 3779 O O . HIS B 1 239 ? 22.422 1.52 8.641 1 50.5 239 HIS B O 1
ATOM 3785 N N . TRP B 1 240 ? 21.172 3.25 8.25 1 48.09 240 TRP B N 1
ATOM 3786 C CA . TRP B 1 240 ? 20.953 2.775 6.887 1 48.09 240 TRP B CA 1
ATOM 3787 C C . TRP B 1 240 ? 21.953 3.41 5.926 1 48.09 240 TRP B C 1
ATOM 3789 O O . TRP B 1 240 ? 22.078 4.637 5.867 1 48.09 240 TRP B O 1
ATOM 3799 N N . LYS B 1 241 ? 23.156 3.107 5.863 1 42.69 241 LYS B N 1
ATOM 3800 C CA . LYS B 1 241 ? 24.203 3.691 5.023 1 42.69 241 LYS B CA 1
ATOM 3801 C C . LYS B 1 241 ? 23.75 3.771 3.568 1 42.69 241 LYS B C 1
ATOM 3803 O O . LYS B 1 241 ? 23.266 2.783 3.006 1 42.69 241 LYS B O 1
ATOM 3808 N N . PRO B 1 242 ? 23.688 5.062 3.088 1 44.09 242 PRO B N 1
ATOM 3809 C CA . PRO B 1 242 ? 23.422 5.254 1.662 1 44.09 242 PRO B CA 1
ATOM 3810 C C . PRO B 1 242 ? 24.344 4.434 0.766 1 44.09 242 PRO B C 1
ATOM 3812 O O . PRO B 1 242 ? 25.484 4.18 1.124 1 44.09 242 PRO B O 1
ATOM 3815 N N . ARG B 1 243 ? 23.891 3.775 -0.179 1 41.38 243 ARG B N 1
ATOM 3816 C CA . ARG B 1 243 ? 24.703 3.152 -1.21 1 41.38 243 ARG B CA 1
ATOM 3817 C C . ARG B 1 243 ? 25.656 4.164 -1.836 1 41.38 243 ARG B C 1
ATOM 3819 O O . ARG B 1 243 ? 25.25 5.266 -2.207 1 41.38 243 ARG B O 1
ATOM 3826 N N . LYS B 1 244 ? 26.953 4.254 -1.573 1 33.84 244 LYS B N 1
ATOM 3827 C CA . LYS B 1 244 ? 27.891 5.059 -2.363 1 33.84 244 LYS B CA 1
ATOM 3828 C C . LYS B 1 244 ? 27.672 4.836 -3.857 1 33.84 244 LYS B C 1
ATOM 3830 O O . LYS B 1 244 ? 27.547 3.695 -4.309 1 33.84 244 LYS B O 1
ATOM 3835 N N . LYS B 1 245 ? 27.156 5.902 -4.645 1 34.75 245 LYS B N 1
ATOM 3836 C CA . LYS B 1 245 ? 27.312 5.836 -6.094 1 34.75 245 LYS B CA 1
ATOM 3837 C C . LYS B 1 245 ? 28.641 5.195 -6.48 1 34.75 245 LYS B C 1
ATOM 3839 O O . LYS B 1 245 ? 29.703 5.652 -6.047 1 34.75 245 LYS B O 1
ATOM 3844 N N . SER B 1 246 ? 28.703 3.914 -6.559 1 25.33 246 SER B N 1
ATOM 3845 C CA . SER B 1 246 ? 29.953 3.557 -7.23 1 25.33 246 SER B CA 1
ATOM 3846 C C . SER B 1 246 ? 30.266 4.531 -8.359 1 25.33 246 SER B C 1
ATOM 3848 O O . SER B 1 246 ? 29.406 4.809 -9.203 1 25.33 246 SER B O 1
ATOM 3850 N N . GLN B 1 247 ? 31.281 5.383 -8.273 1 23.14 247 GLN B N 1
ATOM 3851 C CA . GLN B 1 247 ? 31.922 5.961 -9.453 1 23.14 247 GLN B CA 1
ATOM 3852 C C . GLN B 1 247 ? 31.984 4.949 -10.594 1 23.14 247 GLN B C 1
ATOM 3854 O O . GLN B 1 247 ? 32.312 3.777 -10.375 1 23.14 247 GLN B O 1
#

pLDDT: mean 87.66, std 17.39, range [23.14, 98.81]

Sequence (494 aa):
MSTATAMIIGASSQLSQALARQLSAQQVSLVLFVNDPESLNEFSQSLPGEVSVYPLAIDQPDTLITQLNTAWTKHNGAHLVIVNTGVNDYDPSLPWAIDKLAIEINVMGFAAANNCIFKLMCDQGYGQLAAINSIAGQRGGPNVAYHASKAFAENYLQGLSMHAQRLKLPITISDIQLGLFDKAVHLNTQLLLSPIDKVAKQIITALQKGKRRVYVTKRWRVVAWINRLLPEYIYNTRHWKPRKKSQMSTATAMIIGASSQLSQALARQLSAQQVSLVLFVNDPESLNEFSQSLPGEVSVYPLAIDQPDTLITQLNTAWTKHNGAHLVIVNTGVNDYDPSLPWAIDKLAIEINVMGFAAANNCIFKLMCDQGYGQLAAINSIAGQRGGPNVAYHASKAFAENYLQGLSMHAQRLKLPITISDIQLGLFDKAVHLNTQLLLSPIDKVAKQIITALQKGKRRVYVTKRWRVVAWINRLLPEYIYNTRHWKPRKKSQ

Organism: Shewanella frigidimarina (strain NCIMB 400) (NCBI:txid318167)

Solvent-accessible surface area (backbone atoms only — not comparable to full-atom values): 25572 Å² total; per-residue (Å²): 129,87,72,52,30,35,35,31,41,39,37,79,43,72,56,39,43,40,38,48,50,56,41,20,74,69,57,27,30,36,41,35,21,23,72,53,43,75,81,42,47,70,59,51,70,69,44,61,69,55,67,46,71,38,63,39,43,51,79,35,48,70,60,29,46,51,46,50,50,52,51,33,61,75,61,74,49,53,50,34,37,38,40,42,68,66,61,82,73,77,52,98,83,61,56,63,70,60,39,52,49,22,42,41,33,32,38,49,20,45,48,40,51,52,52,49,51,51,51,53,26,59,73,70,51,34,30,34,44,33,36,59,48,40,53,54,21,77,43,38,32,87,35,26,46,44,17,7,27,32,20,20,47,54,21,31,48,42,9,49,37,32,51,26,59,71,67,68,40,66,46,46,46,24,45,34,27,27,44,79,53,57,58,31,64,68,56,67,43,67,78,82,46,68,57,57,62,56,50,29,49,52,50,55,54,40,56,76,71,64,44,50,67,42,47,43,56,69,69,36,47,55,51,48,53,48,62,72,63,48,54,63,72,62,58,49,63,49,83,72,75,76,78,72,76,76,127,127,87,70,52,31,35,34,32,40,38,36,79,43,71,58,39,43,40,39,49,50,56,42,19,74,68,57,27,30,37,40,34,20,23,71,54,42,76,80,42,46,70,61,50,70,69,43,60,69,55,64,46,71,36,62,36,42,52,78,36,47,71,60,30,47,51,46,50,51,51,51,34,61,74,60,73,50,54,51,32,37,39,40,41,68,65,62,82,73,77,54,98,84,62,57,63,69,60,39,50,50,24,41,41,34,33,38,50,18,44,47,39,52,51,54,50,50,50,51,51,27,60,74,70,51,35,28,34,43,32,37,58,47,38,52,54,21,77,44,39,34,88,35,26,44,43,18,9,28,32,21,19,48,56,21,31,47,42,9,51,38,34,51,26,57,72,67,68,40,66,45,45,47,21,46,33,27,28,43,79,49,60,57,29,65,69,53,70,44,66,78,81,49,68,58,57,64,58,50,30,49,52,51,53,54,41,56,74,70,63,43,50,67,42,47,46,57,69,69,38,46,55,51,48,52,49,60,72,63,49,54,62,73,64,58,50,62,48,83,73,73,76,78,72,76,75,126

Radius of gyration: 23.26 Å; Cα contacts (8 Å, |Δi|>4): 928; chains: 2; bounding box: 65×74×50 Å

InterPro domains:
  IPR002347 Short-chain dehydrogenase/reductase SDR [PF00106] (5-182)
  IPR002347 Short-chain dehydrogenase/reductase SDR [PR00081] (5-22)
  IPR002347 Short-chain dehydrogenase/reductase SDR [PR00081] (76-87)
  IPR002347 Short-chain dehydrogenase/reductase SDR [PR00081] (121-137)
  IPR002347 Short-chain dehydrogenase/reductase SDR [PR00081] (146-165)
  IPR036291 NAD(P)-binding domain superfamily [SSF51735] (4-240)